Protein AF-0000000080698197 (afdb_homodimer)

Sequence (532 aa):
MNPLELLASHTSFKGEQRLYRHYADSLHRPLEVAIYLPVASLLKERPCAALYYLPGLQTNARLVASQSDYQRYANRYDTILVIPDLFNVYQGDDIARTDQYTREHQAIAAYLQDELPATLAAHFALAPGRGIMGYGFGGTLAIYHARSHPTSYHSASALAPWLGFIGTPWHAEHLAHVQLPEHFDPNAWYAAHPDAPPLPLWIDQGTDDDHLGNKIHLAAFETTVADRIASGEIWINWHKRYDHSFYFVHSHIREHFVFHSEHHDLMNPLELLASHTSFKGEQRLYRHYADSLHRPLEVAIYLPVASLLKERPCAALYYLPGLQTNARLVASQSDYQRYANRYDTILVIPDLFNVYQGDDIARTDQYTREHQAIAAYLQDELPATLAAHFALAPGRGIMGYGFGGTLAIYHARSHPTSYHSASALAPWLGFIGTPWHAEHLAHVQLPEHFDPNAWYAAHPDAPPLPLWIDQGTDDDHLGNKIHLAAFETTVADRIASGEIWINWHKRYDHSFYFVHSHIREHFVFHSEHHDL

Organism: Cardiobacterium hominis (strain ATCC 15826 / DSM 8339 / NCTC 10426 / 6573) (NCBI:txid638300)

Nearest PDB structures (foldseek):
  4b6g-assembly2_B  TM=8.575E-01  e=6.566E-25  Neisseria meningitidis MC58
  4flm-assembly1_B  TM=8.501E-01  e=1.452E-17  Saccharomyces cerevisiae
  4fol-assembly2_C  TM=8.464E-01  e=2.230E-17  Saccharomyces cerevisiae
  4fol-assembly1_A  TM=8.386E-01  e=1.097E-16  Saccharomyces cerevisiae
  2z3w-assembly1_A-2  TM=6.047E-01  e=2.072E-08  Porphyromonas gingivalis W83

Foldseek 3Di:
DWAWAWDDWDQALNWIWTKTWTQQPLQRGIKIKIKIAAPCFVVVVAAAAEEEEEEDQPDFRVRVSVLASVSNLCNVLRYIYMYIGPRVPFDDDPLRSLLVCLVRVVSVLCCVPPVVVVNCVVPTRHDAAHEYEYEACRRLSRLLSCLVPVVRHLAYEYEAYQAPQPPDPLCVVRCPVRPDDPVSHVQSVCLVCVPRDFHQYEYEYEPAEPCDPHRHPVVSSCVSCVVCVVVNRYHYYYDYPDYRDSVSCRVCVSVVSVSRSVRSVD/DWAWAWDDWDQALNWIWTKTWTQQPLQRGIKIKIKIAAPCFVVVVAAAAEEEEEEDQPDFRVRVSVLASVSNLCNVLRYIYMYIGPRVPFDDDPLRSLLVCLVRVVSVLCCVPPVVVVNCVVPTRHDAAHEYEYEACRRLSRLLSCLVPVVRHLAYEYEQYQAPQPPDPLCVVRPPVRPDDQVSHVQSVCLVCVPRDFHQYEYEYEPAEPCDPHRHPVVSSCVSCVVCVVVNRYHYYYDYPDYRDSVSCNVCVSVVSVSRSVRSVD

Radius of gyration: 24.89 Å; Cα contacts (8 Å, |Δi|>4): 1161; chains: 2; bounding box: 53×74×55 Å

pLDDT: mean 95.3, std 5.57, range [43.25, 98.88]

Structure (mmCIF, N/CA/C/O backbone):
data_AF-0000000080698197-model_v1
#
loop_
_entity.id
_entity.type
_entity.pdbx_description
1 polymer 'S-formylglutathione hydrolase'
#
loop_
_atom_site.group_PDB
_atom_site.id
_atom_site.type_symbol
_atom_site.label_atom_id
_atom_site.label_alt_id
_atom_site.label_comp_id
_atom_site.label_asym_id
_atom_site.label_entity_id
_atom_site.label_seq_id
_atom_site.pdbx_PDB_ins_code
_atom_site.Cartn_x
_atom_site.Cartn_y
_atom_site.Cartn_z
_atom_site.occupancy
_atom_site.B_iso_or_equiv
_atom_site.auth_seq_id
_atom_site.auth_comp_id
_atom_site.auth_asym_id
_atom_site.auth_atom_id
_atom_site.pdbx_PDB_model_num
ATOM 1 N N . MET A 1 1 ? 23.141 -11.242 -22.25 1 69 1 MET A N 1
ATOM 2 C CA . MET A 1 1 ? 22.234 -10.812 -21.188 1 69 1 MET A CA 1
ATOM 3 C C . MET A 1 1 ? 22.094 -9.297 -21.188 1 69 1 MET A C 1
ATOM 5 O O . MET A 1 1 ? 23.094 -8.57 -21.266 1 69 1 MET A O 1
ATOM 9 N N . ASN A 1 2 ? 20.797 -8.867 -21.312 1 82.56 2 ASN A N 1
ATOM 10 C CA . ASN A 1 2 ? 20.562 -7.43 -21.391 1 82.56 2 ASN A CA 1
ATOM 11 C C . ASN A 1 2 ? 20.656 -6.777 -20.016 1 82.56 2 ASN A C 1
ATOM 13 O O . ASN A 1 2 ? 20.188 -7.332 -19.016 1 82.56 2 ASN A O 1
ATOM 17 N N . PRO A 1 3 ? 21.375 -5.742 -19.984 1 88.81 3 PRO A N 1
ATOM 18 C CA . PRO A 1 3 ? 21.594 -5.086 -18.703 1 88.81 3 PRO A CA 1
ATOM 19 C C . PRO A 1 3 ? 20.312 -4.488 -18.109 1 88.81 3 PRO A C 1
ATOM 21 O O . PRO A 1 3 ? 19.406 -4.133 -18.859 1 88.81 3 PRO A O 1
ATOM 24 N N . LEU A 1 4 ? 20.25 -4.441 -16.766 1 95.25 4 LEU A N 1
ATOM 25 C CA . LEU A 1 4 ? 19.156 -3.779 -16.047 1 95.25 4 LEU A CA 1
ATOM 26 C C . LEU A 1 4 ? 19.375 -2.27 -16.016 1 95.25 4 LEU A C 1
ATOM 28 O O . LEU A 1 4 ? 20.422 -1.803 -15.562 1 95.25 4 LEU A O 1
ATOM 32 N N . GLU A 1 5 ? 18.484 -1.565 -16.609 1 97.69 5 GLU A N 1
ATOM 33 C CA . GLU A 1 5 ? 18.484 -0.111 -16.484 1 97.69 5 GLU A CA 1
ATOM 34 C C . GLU A 1 5 ? 17.703 0.344 -15.258 1 97.69 5 GLU A C 1
ATOM 36 O O . GLU A 1 5 ? 16.516 0.057 -15.125 1 97.69 5 GLU A O 1
ATOM 41 N N . LEU A 1 6 ? 18.328 1.051 -14.352 1 98.19 6 LEU A N 1
ATOM 42 C CA . LEU A 1 6 ? 17.672 1.55 -13.148 1 98.19 6 LEU A CA 1
ATOM 43 C C . LEU A 1 6 ? 16.812 2.77 -13.461 1 98.19 6 LEU A C 1
ATOM 45 O O . LEU A 1 6 ? 17.328 3.795 -13.914 1 98.19 6 LEU A O 1
ATOM 49 N N . LEU A 1 7 ? 15.516 2.678 -13.266 1 98.06 7 LEU A N 1
ATOM 50 C CA . LEU A 1 7 ? 14.578 3.76 -13.555 1 98.06 7 LEU A CA 1
ATOM 51 C C . LEU A 1 7 ? 14.297 4.582 -12.297 1 98.06 7 LEU A C 1
ATOM 53 O O . LEU A 1 7 ? 14.086 5.793 -12.375 1 98.06 7 LEU A O 1
ATOM 57 N N . ALA A 1 8 ? 14.203 3.971 -11.156 1 97.62 8 ALA A N 1
ATOM 58 C CA . ALA A 1 8 ? 13.906 4.605 -9.875 1 97.62 8 ALA A CA 1
ATOM 59 C C . ALA A 1 8 ? 14.445 3.777 -8.711 1 97.62 8 ALA A C 1
ATOM 61 O O . ALA A 1 8 ? 14.547 2.551 -8.812 1 97.62 8 ALA A O 1
ATOM 62 N N . SER A 1 9 ? 14.805 4.406 -7.688 1 97.94 9 SER A N 1
ATOM 63 C CA . SER A 1 9 ? 15.266 3.781 -6.453 1 97.94 9 SER A CA 1
ATOM 64 C C . SER A 1 9 ? 14.805 4.566 -5.23 1 97.94 9 SER A C 1
ATOM 66 O O . SER A 1 9 ? 15.039 5.773 -5.137 1 97.94 9 SER A O 1
ATOM 68 N N . HIS A 1 10 ? 14.109 3.924 -4.305 1 97.81 10 HIS A N 1
ATOM 69 C CA . HIS A 1 10 ? 13.594 4.531 -3.082 1 97.81 10 HIS A CA 1
ATOM 70 C C . HIS A 1 10 ? 13.969 3.701 -1.857 1 97.81 10 HIS A C 1
ATOM 72 O O . HIS A 1 10 ? 13.844 2.475 -1.872 1 97.81 10 HIS A O 1
ATOM 78 N N . THR A 1 11 ? 14.453 4.406 -0.841 1 98 11 THR A N 1
ATOM 79 C CA . THR A 1 11 ? 14.625 3.711 0.43 1 98 11 THR A CA 1
ATOM 80 C C . THR A 1 11 ? 13.273 3.346 1.032 1 98 11 THR A C 1
ATOM 82 O O . THR A 1 11 ? 12.367 4.18 1.084 1 98 11 THR A O 1
ATOM 85 N N . SER A 1 12 ? 13.117 2.164 1.414 1 97.12 12 SER A N 1
ATOM 86 C CA . SER A 1 12 ? 11.914 1.604 2.023 1 97.12 12 SER A CA 1
ATOM 87 C C . SER A 1 12 ? 12.266 0.55 3.068 1 97.12 12 SER A C 1
ATOM 89 O O . SER A 1 12 ? 12.93 -0.44 2.76 1 97.12 12 SER A O 1
ATOM 91 N N . PHE A 1 13 ? 11.828 0.763 4.367 1 96.69 13 PHE A N 1
ATOM 92 C CA . PHE A 1 13 ? 12.164 -0.125 5.473 1 96.69 13 PHE A CA 1
ATOM 93 C C . PHE A 1 13 ? 13.641 -0.484 5.449 1 96.69 13 PHE A C 1
ATOM 95 O O . PHE A 1 13 ? 14 -1.661 5.512 1 96.69 13 PHE A O 1
ATOM 102 N N . LYS A 1 14 ? 14.445 0.523 5.293 1 96.56 14 LYS A N 1
ATOM 103 C CA . LYS A 1 14 ? 15.898 0.508 5.395 1 96.56 14 LYS A CA 1
ATOM 104 C C . LYS A 1 14 ? 16.531 -0.117 4.152 1 96.56 14 LYS A C 1
ATOM 106 O O . LYS A 1 14 ? 17.719 0.089 3.883 1 96.56 14 LYS A O 1
ATOM 111 N N . GLY A 1 15 ? 15.773 -0.972 3.398 1 98.12 15 GLY A N 1
ATOM 112 C CA . GLY A 1 15 ? 16.25 -1.458 2.111 1 98.12 15 GLY A CA 1
ATOM 113 C C . GLY A 1 15 ? 15.922 -0.52 0.964 1 98.12 15 GLY A C 1
ATOM 114 O O . GLY A 1 15 ? 15.703 0.674 1.176 1 98.12 15 GLY A O 1
ATOM 115 N N . GLU A 1 16 ? 15.992 -1.054 -0.257 1 98.25 16 GLU A N 1
ATOM 116 C CA . GLU A 1 16 ? 15.703 -0.213 -1.414 1 98.25 16 GLU A CA 1
ATOM 117 C C . GLU A 1 16 ? 14.695 -0.886 -2.346 1 98.25 16 GLU A C 1
ATOM 119 O O . GLU A 1 16 ? 14.867 -2.049 -2.717 1 98.25 16 GLU A O 1
ATOM 124 N N . GLN A 1 17 ? 13.594 -0.162 -2.594 1 98.19 17 GLN A N 1
ATOM 125 C CA . GLN A 1 17 ? 12.695 -0.543 -3.68 1 98.19 17 GLN A CA 1
ATOM 126 C C . GLN A 1 17 ? 13.141 0.073 -5.004 1 98.19 17 GLN A C 1
ATOM 128 O O . GLN A 1 17 ? 13.102 1.294 -5.172 1 98.19 17 GLN A O 1
ATOM 133 N N . ARG A 1 18 ? 13.555 -0.779 -5.93 1 98.44 18 ARG A N 1
ATOM 134 C CA . ARG A 1 18 ? 14.078 -0.311 -7.207 1 98.44 18 ARG A CA 1
ATOM 135 C C . ARG A 1 18 ? 13.172 -0.737 -8.359 1 98.44 18 ARG A C 1
ATOM 137 O O . ARG A 1 18 ? 12.508 -1.772 -8.281 1 98.44 18 ARG A O 1
ATOM 144 N N . LEU A 1 19 ? 13.062 0.141 -9.312 1 98.31 19 LEU A N 1
ATOM 145 C CA . LEU A 1 19 ? 12.438 -0.182 -10.594 1 98.31 19 LEU A CA 1
ATOM 146 C C . LEU A 1 19 ? 13.469 -0.226 -11.711 1 98.31 19 LEU A C 1
ATOM 148 O O . LEU A 1 19 ? 14.195 0.746 -11.93 1 98.31 19 LEU A O 1
ATOM 152 N N . TYR A 1 20 ? 13.531 -1.384 -12.344 1 98.56 20 TYR A N 1
ATOM 153 C CA . TYR A 1 20 ? 14.438 -1.577 -13.469 1 98.56 20 TYR A CA 1
ATOM 154 C C . TYR A 1 20 ? 13.656 -1.783 -14.766 1 98.56 20 TYR A C 1
ATOM 156 O O . TYR A 1 20 ? 12.469 -2.104 -14.734 1 98.56 20 TYR A O 1
ATOM 164 N N . ARG A 1 21 ? 14.344 -1.537 -15.852 1 98.31 21 ARG A N 1
ATOM 165 C CA . ARG A 1 21 ? 13.875 -1.935 -17.172 1 98.31 21 ARG A CA 1
ATOM 166 C C . ARG A 1 21 ? 14.961 -2.691 -17.938 1 98.31 21 ARG A C 1
ATOM 168 O O . ARG A 1 21 ? 16.141 -2.342 -17.859 1 98.31 21 ARG A O 1
ATOM 175 N N . HIS A 1 22 ? 14.633 -3.746 -18.625 1 97.38 22 HIS A N 1
ATOM 176 C CA . HIS A 1 22 ? 15.523 -4.449 -19.531 1 97.38 22 HIS A CA 1
ATOM 177 C C . HIS A 1 22 ? 14.758 -5.031 -20.719 1 97.38 22 HIS A C 1
ATOM 179 O O . HIS A 1 22 ? 13.531 -5.156 -20.672 1 97.38 22 HIS A O 1
ATOM 185 N N . TYR A 1 23 ? 15.461 -5.277 -21.766 1 97.5 23 TYR A N 1
ATOM 186 C CA . TYR A 1 23 ? 14.828 -5.953 -22.906 1 97.5 23 TYR A CA 1
ATOM 187 C C . TYR A 1 23 ? 14.75 -7.457 -22.656 1 97.5 23 TYR A C 1
ATOM 189 O O . TYR A 1 23 ? 15.773 -8.109 -22.438 1 97.5 23 TYR A O 1
ATOM 197 N N . ALA A 1 24 ? 13.57 -8.008 -22.594 1 97.38 24 ALA A N 1
ATOM 198 C CA . ALA A 1 24 ? 13.375 -9.453 -22.469 1 97.38 24 ALA A CA 1
ATOM 199 C C . ALA A 1 24 ? 13.422 -10.133 -23.828 1 97.38 24 ALA A C 1
ATOM 201 O O . ALA A 1 24 ? 12.484 -10.008 -24.625 1 97.38 24 ALA A O 1
ATOM 202 N N . ASP A 1 25 ? 14.43 -10.859 -24.062 1 97.38 25 ASP A N 1
ATOM 203 C CA . ASP A 1 25 ? 14.617 -11.523 -25.344 1 97.38 25 ASP A CA 1
ATOM 204 C C . ASP A 1 25 ? 13.516 -12.547 -25.609 1 97.38 25 ASP A C 1
ATOM 206 O O . ASP A 1 25 ? 13 -12.648 -26.719 1 97.38 25 ASP A O 1
ATOM 210 N N . SER A 1 26 ? 13.141 -13.297 -24.625 1 96.81 26 SER A N 1
ATOM 211 C CA . SER A 1 26 ? 12.117 -14.328 -24.766 1 96.81 26 SER A CA 1
ATOM 212 C C . SER A 1 26 ? 10.766 -13.719 -25.141 1 96.81 26 SER A C 1
ATOM 214 O O . SER A 1 26 ? 9.992 -14.328 -25.875 1 96.81 26 SER A O 1
ATOM 216 N N . LEU A 1 27 ? 10.516 -12.477 -24.641 1 96.81 27 LEU A N 1
ATOM 217 C CA . LEU A 1 27 ? 9.219 -11.836 -24.844 1 96.81 27 LEU A CA 1
ATOM 218 C C . LEU A 1 27 ? 9.289 -10.812 -25.969 1 96.81 27 LEU A C 1
ATOM 220 O O . LEU A 1 27 ? 8.266 -10.297 -26.406 1 96.81 27 LEU A O 1
ATOM 224 N N . HIS A 1 28 ? 10.492 -10.469 -26.438 1 96.5 28 HIS A N 1
ATOM 225 C CA . HIS A 1 28 ? 10.766 -9.531 -27.516 1 96.5 28 HIS A CA 1
ATOM 226 C C . HIS A 1 28 ? 10.172 -8.156 -27.219 1 96.5 28 HIS A C 1
ATOM 228 O O . HIS A 1 28 ? 9.492 -7.574 -28.062 1 96.5 28 HIS A O 1
ATOM 234 N N . ARG A 1 29 ? 10.398 -7.66 -25.984 1 96.69 29 ARG A N 1
ATOM 235 C CA . ARG A 1 29 ? 9.953 -6.332 -25.594 1 96.69 29 ARG A CA 1
ATOM 236 C C . ARG A 1 29 ? 10.688 -5.863 -24.344 1 96.69 29 ARG A C 1
ATOM 238 O O . ARG A 1 29 ? 11.25 -6.68 -23.594 1 96.69 29 ARG A O 1
ATOM 245 N N . PRO A 1 30 ? 10.711 -4.516 -24.156 1 97.25 30 PRO A N 1
ATOM 246 C CA . PRO A 1 30 ? 11.164 -4.047 -22.844 1 97.25 30 PRO A CA 1
ATOM 247 C C . PRO A 1 30 ? 10.227 -4.461 -21.703 1 97.25 30 PRO A C 1
ATOM 249 O O . PRO A 1 30 ? 9.008 -4.477 -21.891 1 97.25 30 PRO A O 1
ATOM 252 N N . LEU A 1 31 ? 10.766 -4.836 -20.641 1 97.69 31 LEU A N 1
ATOM 253 C CA . LEU A 1 31 ? 10.008 -5.281 -19.484 1 97.69 31 LEU A CA 1
ATOM 254 C C . LEU A 1 31 ? 10.5 -4.598 -18.219 1 97.69 31 LEU A C 1
ATOM 256 O O . LEU A 1 31 ? 11.711 -4.547 -17.969 1 97.69 31 LEU A O 1
ATOM 260 N N . GLU A 1 32 ? 9.586 -3.99 -17.484 1 98.06 32 GLU A N 1
ATOM 261 C CA . GLU A 1 32 ? 9.938 -3.467 -16.156 1 98.06 32 GLU A CA 1
ATOM 262 C C . GLU A 1 32 ? 9.938 -4.57 -15.109 1 98.06 32 GLU A C 1
ATOM 264 O O . GLU A 1 32 ? 9.164 -5.527 -15.211 1 98.06 32 GLU A O 1
ATOM 269 N N . VAL A 1 33 ? 10.805 -4.441 -14.195 1 98.44 33 VAL A N 1
ATOM 270 C CA . VAL A 1 33 ? 10.906 -5.344 -13.055 1 98.44 33 VAL A CA 1
ATOM 271 C C . VAL A 1 33 ? 11.133 -4.543 -11.781 1 98.44 33 VAL A C 1
ATOM 273 O O . VAL A 1 33 ? 12.109 -3.793 -11.672 1 98.44 33 VAL A O 1
ATOM 276 N N . ALA A 1 34 ? 10.195 -4.652 -10.859 1 98.38 34 ALA A N 1
ATOM 277 C CA . ALA A 1 34 ? 10.406 -4.062 -9.539 1 98.38 34 ALA A CA 1
ATOM 278 C C . ALA A 1 34 ? 11.164 -5.02 -8.625 1 98.38 34 ALA A C 1
ATOM 280 O O . ALA A 1 34 ? 10.805 -6.195 -8.508 1 98.38 34 ALA A O 1
ATOM 281 N N . ILE A 1 35 ? 12.242 -4.547 -8.016 1 98.5 35 ILE A N 1
ATOM 282 C CA . ILE A 1 35 ? 13.078 -5.383 -7.16 1 98.5 35 ILE A CA 1
ATOM 283 C C . ILE A 1 35 ? 13.297 -4.691 -5.816 1 98.5 35 ILE A C 1
ATOM 285 O O . ILE A 1 35 ? 13.711 -3.527 -5.773 1 98.5 35 ILE A O 1
ATOM 289 N N . TYR A 1 36 ? 12.961 -5.371 -4.758 1 98.62 36 TYR A N 1
ATOM 290 C CA . TYR A 1 36 ? 13.344 -4.895 -3.434 1 98.62 36 TYR A CA 1
ATOM 291 C C . TYR A 1 36 ? 14.648 -5.531 -2.982 1 98.62 36 TYR A C 1
ATOM 293 O O . TYR A 1 36 ? 14.797 -6.754 -3.008 1 98.62 36 TYR A O 1
ATOM 301 N N . LEU A 1 37 ? 15.602 -4.707 -2.617 1 98.44 37 LEU A N 1
ATOM 302 C CA . LEU A 1 37 ? 16.875 -5.156 -2.062 1 98.44 37 LEU A CA 1
ATOM 303 C C . LEU A 1 37 ? 16.922 -4.914 -0.558 1 98.44 37 LEU A C 1
ATOM 305 O O . LEU A 1 37 ? 16.906 -3.764 -0.109 1 98.44 37 LEU A O 1
ATOM 309 N N . PRO A 1 38 ? 17.016 -6.004 0.22 1 97.94 38 PRO A N 1
ATOM 310 C CA . PRO A 1 38 ? 17.188 -5.824 1.663 1 97.94 38 PRO A CA 1
ATOM 311 C C . PRO A 1 38 ? 18.562 -5.273 2.025 1 97.94 38 PRO A C 1
ATOM 313 O O . PRO A 1 38 ? 19.484 -5.297 1.199 1 97.94 38 PRO A O 1
ATOM 316 N N . VAL A 1 39 ? 18.688 -4.801 3.268 1 97.44 39 VAL A N 1
ATOM 317 C CA . VAL A 1 39 ? 19.922 -4.191 3.746 1 97.44 39 VAL A CA 1
ATOM 318 C C . VAL A 1 39 ? 21.078 -5.172 3.572 1 97.44 39 VAL A C 1
ATOM 320 O O . VAL A 1 39 ? 22.172 -4.781 3.16 1 97.44 39 VAL A O 1
ATOM 323 N N . ALA A 1 40 ? 20.875 -6.426 3.812 1 96.5 40 ALA A N 1
ATOM 324 C CA . ALA A 1 40 ? 21.906 -7.449 3.705 1 96.5 40 ALA A CA 1
ATOM 325 C C . ALA A 1 40 ? 22.469 -7.512 2.287 1 96.5 40 ALA A C 1
ATOM 327 O O . ALA A 1 40 ? 23.672 -7.703 2.096 1 96.5 40 ALA A O 1
ATOM 328 N N . SER A 1 41 ? 21.578 -7.387 1.336 1 96.75 41 SER A N 1
ATOM 329 C CA . SER A 1 41 ? 22 -7.395 -0.061 1 96.75 41 SER A CA 1
ATOM 330 C C . SER A 1 41 ? 22.734 -6.113 -0.425 1 96.75 41 SER A C 1
ATOM 332 O O . SER A 1 41 ? 23.75 -6.152 -1.131 1 96.75 41 SER A O 1
ATOM 334 N N . LEU A 1 42 ? 22.25 -4.969 0.013 1 96.44 42 LEU A N 1
ATOM 335 C CA . LEU A 1 42 ? 22.828 -3.67 -0.307 1 96.44 42 LEU A CA 1
ATOM 336 C C . LEU A 1 42 ? 24.25 -3.559 0.246 1 96.44 42 LEU A C 1
ATOM 338 O O . LEU A 1 42 ? 25.125 -2.998 -0.406 1 96.44 42 LEU A O 1
ATOM 342 N N . LEU A 1 43 ? 24.469 -4.09 1.417 1 94.06 43 LEU A N 1
ATOM 343 C CA . LEU A 1 43 ? 25.766 -3.998 2.08 1 94.06 43 LEU A CA 1
ATOM 344 C C . LEU A 1 43 ? 26.672 -5.156 1.667 1 94.06 43 LEU A C 1
ATOM 346 O O . LEU A 1 43 ? 27.812 -5.246 2.117 1 94.06 43 LEU A O 1
ATOM 350 N N . LYS A 1 44 ? 26.219 -6.035 0.781 1 89.69 44 LYS A N 1
ATOM 351 C CA . LYS A 1 44 ? 26.953 -7.195 0.295 1 89.69 44 LYS A CA 1
ATOM 352 C C . LYS A 1 44 ? 27.469 -8.039 1.454 1 89.69 44 LYS A C 1
ATOM 354 O O . LYS A 1 44 ? 28.594 -8.523 1.42 1 89.69 44 LYS A O 1
ATOM 359 N N . GLU A 1 45 ? 26.641 -8.109 2.463 1 88.44 45 GLU A N 1
ATOM 360 C CA . GLU A 1 45 ? 27.016 -8.891 3.639 1 88.44 45 GLU A CA 1
ATOM 361 C C . GLU A 1 45 ? 26.953 -10.391 3.35 1 88.44 45 GLU A C 1
ATOM 363 O O . GLU A 1 45 ? 27.828 -11.148 3.775 1 88.44 45 GLU A O 1
ATOM 368 N N . ARG A 1 46 ? 25.828 -10.82 2.682 1 89.81 46 ARG A N 1
ATOM 369 C CA . ARG A 1 46 ? 25.609 -12.227 2.336 1 89.81 46 ARG A CA 1
ATOM 370 C C . ARG A 1 46 ? 24.688 -12.352 1.129 1 89.81 46 ARG A C 1
ATOM 372 O O . ARG A 1 46 ? 23.938 -11.43 0.818 1 89.81 46 ARG A O 1
ATOM 379 N N . PRO A 1 47 ? 24.828 -13.469 0.489 1 93.94 47 PRO A N 1
ATOM 380 C CA . PRO A 1 47 ? 23.828 -13.727 -0.551 1 93.94 47 PRO A CA 1
ATOM 381 C C . PRO A 1 47 ? 22.406 -13.836 0.007 1 93.94 47 PRO A C 1
ATOM 383 O O . PRO A 1 47 ? 22.219 -14.328 1.122 1 93.94 47 PRO A O 1
ATOM 386 N N . CYS A 1 48 ? 21.469 -13.273 -0.694 1 95.56 48 CYS A N 1
ATOM 387 C CA . CYS A 1 48 ? 20.078 -13.281 -0.251 1 95.56 48 CYS A CA 1
ATOM 388 C C . CYS A 1 48 ? 19.219 -14.156 -1.153 1 95.56 48 CYS A C 1
ATOM 390 O O . CYS A 1 48 ? 19.5 -14.289 -2.346 1 95.56 48 CYS A O 1
ATOM 392 N N . ALA A 1 49 ? 18.203 -14.773 -0.583 1 94.06 49 ALA A N 1
ATOM 393 C CA . ALA A 1 49 ? 17.266 -15.586 -1.356 1 94.06 49 ALA A CA 1
ATOM 394 C C . ALA A 1 49 ? 16.406 -14.703 -2.26 1 94.06 49 ALA A C 1
ATOM 396 O O . ALA A 1 49 ? 16.062 -13.578 -1.897 1 94.06 49 ALA A O 1
ATOM 397 N N . ALA A 1 50 ? 16.062 -15.266 -3.398 1 96.94 50 ALA A N 1
ATOM 398 C CA . ALA A 1 50 ? 15.156 -14.578 -4.305 1 96.94 50 ALA A CA 1
ATOM 399 C C . ALA A 1 50 ? 13.734 -15.125 -4.172 1 96.94 50 ALA A C 1
ATOM 401 O O . ALA A 1 50 ? 13.539 -16.328 -4.035 1 96.94 50 ALA A O 1
ATOM 402 N N . LEU A 1 51 ? 12.789 -14.281 -4.062 1 98 51 LEU A N 1
ATOM 403 C CA . LEU A 1 51 ? 11.367 -14.602 -4.102 1 98 51 LEU A CA 1
ATOM 404 C C . LEU A 1 51 ? 10.664 -13.844 -5.223 1 98 51 LEU A C 1
ATOM 406 O O . LEU A 1 51 ? 10.688 -12.609 -5.254 1 98 51 LEU A O 1
ATOM 410 N N . TYR A 1 52 ? 10.133 -14.586 -6.188 1 98.31 52 TYR A N 1
ATOM 411 C CA . TYR A 1 52 ? 9.367 -13.977 -7.27 1 98.31 52 TYR A CA 1
ATOM 412 C C . TYR A 1 52 ? 7.918 -13.742 -6.855 1 98.31 52 TYR A C 1
ATOM 414 O O . TYR A 1 52 ? 7.301 -14.609 -6.227 1 98.31 52 TYR A O 1
ATOM 422 N N . TYR A 1 53 ? 7.441 -12.594 -7.117 1 98.19 53 TYR A N 1
ATOM 423 C CA . TYR A 1 53 ? 6.035 -12.258 -6.922 1 98.19 53 TYR A CA 1
ATOM 424 C C . TYR A 1 53 ? 5.352 -11.969 -8.25 1 98.19 53 TYR A C 1
ATOM 426 O O . TYR A 1 53 ? 5.602 -10.93 -8.867 1 98.19 53 TYR A O 1
ATOM 434 N N . LEU A 1 54 ? 4.469 -12.859 -8.672 1 98.31 54 LEU A N 1
ATOM 435 C CA . LEU A 1 54 ? 3.752 -12.695 -9.93 1 98.31 54 LEU A CA 1
ATOM 436 C C . LEU A 1 54 ? 2.426 -11.969 -9.711 1 98.31 54 LEU A C 1
ATOM 438 O O . LEU A 1 54 ? 1.544 -12.484 -9.023 1 98.31 54 LEU A O 1
ATOM 442 N N . PRO A 1 55 ? 2.281 -10.805 -10.375 1 95.12 55 PRO A N 1
ATOM 443 C CA . PRO A 1 55 ? 1.075 -10 -10.156 1 95.12 55 PRO A CA 1
ATOM 444 C C . PRO A 1 55 ? -0.152 -10.578 -10.852 1 95.12 55 PRO A C 1
ATOM 446 O O . PRO A 1 55 ? -0.019 -11.422 -11.742 1 95.12 55 PRO A O 1
ATOM 449 N N . GLY A 1 56 ? -1.344 -10.102 -10.438 1 94.88 56 GLY A N 1
ATOM 450 C CA . GLY A 1 56 ? -2.568 -10.43 -11.148 1 94.88 56 GLY A CA 1
ATOM 451 C C . GLY A 1 56 ? -2.635 -9.805 -12.531 1 94.88 56 GLY A C 1
ATOM 452 O O . GLY A 1 56 ? -1.817 -8.953 -12.875 1 94.88 56 GLY A O 1
ATOM 453 N N . LEU A 1 57 ? -3.67 -10.172 -13.297 1 95.38 57 LEU A N 1
ATOM 454 C CA . LEU A 1 57 ? -3.803 -9.789 -14.695 1 95.38 57 LEU A CA 1
ATOM 455 C C . LEU A 1 57 ? -4.055 -8.289 -14.82 1 95.38 57 LEU A C 1
ATOM 457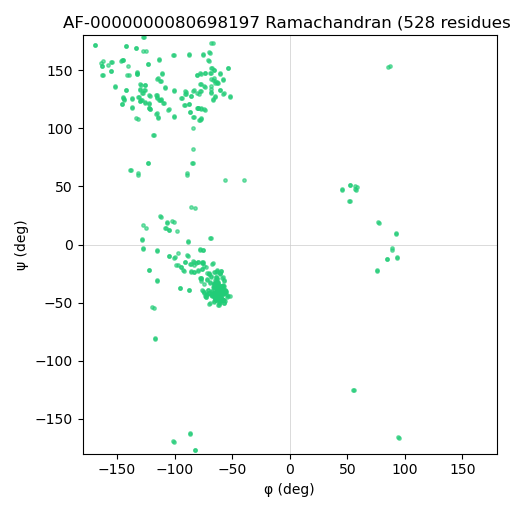 O O . LEU A 1 57 ? -3.725 -7.684 -15.844 1 95.38 57 LEU A O 1
ATOM 461 N N . GLN A 1 58 ? -4.652 -7.715 -13.789 1 91.94 58 GLN A N 1
ATOM 462 C CA . GLN A 1 58 ? -5.09 -6.328 -13.93 1 91.94 58 GLN A CA 1
ATOM 463 C C . GLN A 1 58 ? -4.195 -5.387 -13.133 1 91.94 58 GLN A C 1
ATOM 465 O O . GLN A 1 58 ? -4.621 -4.293 -12.758 1 91.94 58 GLN A O 1
ATOM 470 N N . THR A 1 59 ? -3.062 -5.809 -12.812 1 91.62 59 THR A N 1
ATOM 471 C CA . THR A 1 59 ? -2.133 -4.98 -12.047 1 91.62 59 THR A CA 1
ATOM 472 C C . THR A 1 59 ? -0.776 -4.91 -12.742 1 91.62 59 THR A C 1
ATOM 474 O O . THR A 1 59 ? -0.622 -5.391 -13.867 1 91.62 59 THR A O 1
ATOM 477 N N . ASN A 1 60 ? 0.149 -4.199 -12.227 1 93.25 60 ASN A N 1
ATOM 478 C CA . ASN A 1 60 ? 1.511 -4.07 -12.734 1 93.25 60 ASN A CA 1
ATOM 479 C C . ASN A 1 60 ? 2.527 -3.992 -11.602 1 93.25 60 ASN A C 1
ATOM 481 O O . ASN A 1 60 ? 2.15 -3.883 -10.43 1 93.25 60 ASN A O 1
ATOM 485 N N . ALA A 1 61 ? 3.777 -4.074 -11.992 1 95.38 61 ALA A N 1
ATOM 486 C CA . ALA A 1 61 ? 4.852 -4.172 -11 1 95.38 61 ALA A CA 1
ATOM 487 C C . ALA A 1 61 ? 4.922 -2.918 -10.141 1 95.38 61 ALA A C 1
ATOM 489 O O . ALA A 1 61 ? 5.152 -3.002 -8.93 1 95.38 61 ALA A O 1
ATOM 490 N N . ARG A 1 62 ? 4.707 -1.763 -10.711 1 93.75 62 ARG A N 1
ATOM 491 C CA . ARG A 1 62 ? 4.777 -0.507 -9.977 1 93.75 62 ARG A CA 1
ATOM 492 C C . ARG A 1 62 ? 3.676 -0.429 -8.922 1 93.75 62 ARG A C 1
ATOM 494 O O . ARG A 1 62 ? 3.926 -0.027 -7.781 1 93.75 62 ARG A O 1
ATOM 501 N N . LEU A 1 63 ? 2.516 -0.809 -9.367 1 91.62 63 LEU A N 1
ATOM 502 C CA . LEU A 1 63 ? 1.382 -0.763 -8.453 1 91.62 63 LEU A CA 1
ATOM 503 C C . LEU A 1 63 ? 1.56 -1.765 -7.316 1 91.62 63 LEU A C 1
ATOM 505 O O . LEU A 1 63 ? 1.337 -1.434 -6.152 1 91.62 63 LEU A O 1
ATOM 509 N N . VAL A 1 64 ? 1.976 -2.959 -7.629 1 92.69 64 VAL A N 1
ATOM 510 C CA . VAL A 1 64 ? 2.182 -3.988 -6.617 1 92.69 64 VAL A CA 1
ATOM 511 C C . VAL A 1 64 ? 3.256 -3.535 -5.629 1 92.69 64 VAL A C 1
ATOM 513 O O . VAL A 1 64 ? 3.119 -3.73 -4.422 1 92.69 64 VAL A O 1
ATOM 516 N N . ALA A 1 65 ? 4.258 -2.893 -6.125 1 92.88 65 ALA A N 1
ATOM 517 C CA . ALA A 1 65 ? 5.344 -2.422 -5.27 1 92.88 65 ALA A CA 1
ATOM 518 C C . ALA A 1 65 ? 4.852 -1.353 -4.301 1 92.88 65 ALA A C 1
ATOM 520 O O . ALA A 1 65 ? 5.387 -1.215 -3.195 1 92.88 65 ALA A O 1
ATOM 521 N N . SER A 1 66 ? 3.789 -0.699 -4.672 1 88.19 66 SER A N 1
ATOM 522 C CA . SER A 1 66 ? 3.311 0.411 -3.854 1 88.19 66 SER A CA 1
ATOM 523 C C . SER A 1 66 ? 2.23 -0.046 -2.879 1 88.19 66 SER A C 1
ATOM 525 O O . SER A 1 66 ? 1.905 0.667 -1.926 1 88.19 66 SER A O 1
ATOM 527 N N . GLN A 1 67 ? 1.527 -1.177 -3.047 1 80.62 67 GLN A N 1
ATOM 528 C CA . GLN A 1 67 ? 0.299 -1.534 -2.344 1 80.62 67 GLN A CA 1
ATOM 529 C C . GLN A 1 67 ? 0.59 -2.453 -1.161 1 80.62 67 GLN A C 1
ATOM 531 O O . GLN A 1 67 ? -0.257 -2.629 -0.282 1 80.62 67 GLN A O 1
ATOM 536 N N . SER A 1 68 ? 1.631 -2.723 -0.665 1 70.56 68 SER A N 1
ATOM 537 C CA . SER A 1 68 ? 1.854 -3.596 0.483 1 70.56 68 SER A CA 1
ATOM 538 C C . SER A 1 68 ? 3.188 -3.293 1.158 1 70.56 68 SER A C 1
ATOM 540 O O . SER A 1 68 ? 4.027 -2.584 0.597 1 70.56 68 SER A O 1
ATOM 542 N N . ASP A 1 69 ? 3.139 -3.67 2.475 1 84.25 69 ASP A N 1
ATOM 543 C CA . ASP A 1 69 ? 4.355 -3.49 3.262 1 84.25 69 ASP A CA 1
ATOM 544 C C . ASP A 1 69 ? 5.289 -4.691 3.111 1 84.25 69 ASP A C 1
ATOM 546 O O . ASP A 1 69 ? 5.957 -5.086 4.066 1 84.25 69 ASP A O 1
ATOM 550 N N . TYR A 1 70 ? 5.207 -5.305 1.837 1 93.31 70 TYR A N 1
ATOM 551 C CA . TYR A 1 70 ? 6.043 -6.492 1.697 1 93.31 70 TYR A CA 1
ATOM 552 C C . TYR A 1 70 ? 7.516 -6.152 1.906 1 93.31 70 TYR A C 1
ATOM 554 O O . TYR A 1 70 ? 8.305 -7.008 2.311 1 93.31 70 TYR A O 1
ATOM 562 N N . GLN A 1 71 ? 7.879 -4.863 1.644 1 96.5 71 GLN A N 1
ATOM 563 C CA . GLN A 1 71 ? 9.266 -4.441 1.798 1 96.5 71 GLN A CA 1
ATOM 564 C C . GLN A 1 71 ? 9.758 -4.676 3.223 1 96.5 71 GLN A C 1
ATOM 566 O O . GLN A 1 71 ? 10.914 -5.059 3.432 1 96.5 71 GLN A O 1
ATOM 571 N N . ARG A 1 72 ? 8.875 -4.484 4.199 1 95.44 72 ARG A N 1
ATOM 572 C CA . ARG A 1 72 ? 9.188 -4.73 5.602 1 95.44 72 ARG A CA 1
ATOM 573 C C . ARG A 1 72 ? 9.602 -6.184 5.82 1 95.44 72 ARG A C 1
ATOM 575 O O . ARG A 1 72 ? 10.625 -6.457 6.445 1 95.44 72 ARG A O 1
ATOM 582 N N . TYR A 1 73 ? 8.836 -7.09 5.27 1 96.25 73 TYR A N 1
ATOM 583 C CA . TYR A 1 73 ? 9.07 -8.516 5.477 1 96.25 73 TYR A CA 1
ATOM 584 C C . TYR A 1 73 ? 10.258 -9 4.652 1 96.25 73 TYR A C 1
ATOM 586 O O . TYR A 1 73 ? 11.039 -9.836 5.113 1 96.25 73 TYR A O 1
ATOM 594 N N . ALA A 1 74 ? 10.305 -8.453 3.414 1 97.06 74 ALA A N 1
ATOM 595 C CA . ALA A 1 74 ? 11.453 -8.805 2.584 1 97.06 74 ALA A CA 1
ATOM 596 C C . ALA A 1 74 ? 12.766 -8.414 3.273 1 97.06 74 ALA A C 1
ATOM 598 O O . ALA A 1 74 ? 13.734 -9.172 3.234 1 97.06 74 ALA A O 1
ATOM 599 N N . ASN A 1 75 ? 12.789 -7.207 3.889 1 97.44 75 ASN A N 1
ATOM 600 C CA . ASN A 1 75 ? 13.984 -6.789 4.609 1 97.44 75 ASN A CA 1
ATOM 601 C C . ASN A 1 75 ? 14.258 -7.684 5.812 1 97.44 75 ASN A C 1
ATOM 603 O O . ASN A 1 75 ? 15.391 -8.109 6.031 1 97.44 75 ASN A O 1
ATOM 607 N N . ARG A 1 76 ? 13.234 -8.008 6.586 1 96 76 ARG A N 1
ATOM 608 C CA . ARG A 1 76 ? 13.352 -8.805 7.805 1 96 76 ARG A CA 1
ATOM 609 C C . ARG A 1 76 ? 13.93 -10.18 7.508 1 96 76 ARG A C 1
ATOM 611 O O . ARG A 1 76 ? 14.719 -10.711 8.289 1 96 76 ARG A O 1
ATOM 618 N N . TYR A 1 77 ? 13.578 -10.734 6.371 1 95.44 77 TYR A N 1
ATOM 619 C CA . TYR A 1 77 ? 13.961 -12.117 6.094 1 95.44 77 TYR A CA 1
ATOM 620 C C . TYR A 1 77 ? 15.047 -12.188 5.035 1 95.44 77 TYR A C 1
ATOM 622 O O . TYR A 1 77 ? 15.266 -13.234 4.422 1 95.44 77 TYR A O 1
ATOM 630 N N . ASP A 1 78 ? 15.68 -11.047 4.742 1 95.06 78 ASP A N 1
ATOM 631 C CA . ASP A 1 78 ? 16.797 -10.953 3.807 1 95.06 78 ASP A CA 1
ATOM 632 C C . ASP A 1 78 ? 16.438 -11.586 2.463 1 95.06 78 ASP A C 1
ATOM 634 O O . ASP A 1 78 ? 17.172 -12.43 1.953 1 95.06 78 ASP A O 1
ATOM 638 N N . THR A 1 79 ? 15.305 -11.148 1.956 1 96.56 79 THR A N 1
ATOM 639 C CA . THR A 1 79 ? 14.766 -11.688 0.713 1 96.56 79 THR A CA 1
ATOM 640 C C . THR A 1 79 ? 14.781 -10.633 -0.387 1 96.56 79 THR A C 1
ATOM 642 O O . THR A 1 79 ? 14.289 -9.516 -0.195 1 96.56 79 THR A O 1
ATOM 645 N N . ILE A 1 80 ? 15.414 -10.945 -1.486 1 97.88 80 ILE A N 1
ATOM 646 C CA . ILE A 1 80 ? 15.281 -10.117 -2.684 1 97.88 80 ILE A CA 1
ATOM 647 C C . ILE A 1 80 ? 13.953 -10.438 -3.377 1 97.88 80 ILE A C 1
ATOM 649 O O . ILE A 1 80 ? 13.773 -11.539 -3.9 1 97.88 80 ILE A O 1
ATOM 653 N N . LEU A 1 81 ? 13.023 -9.523 -3.281 1 98.25 81 LEU A N 1
ATOM 654 C CA . LEU A 1 81 ? 11.727 -9.727 -3.912 1 98.25 81 LEU A CA 1
ATOM 655 C C . LEU A 1 81 ? 11.711 -9.172 -5.332 1 98.25 81 LEU A C 1
ATOM 657 O O . LEU A 1 81 ? 12.094 -8.023 -5.551 1 98.25 81 LEU A O 1
ATOM 661 N N . VAL A 1 82 ? 11.273 -9.977 -6.262 1 98.5 82 VAL A N 1
ATOM 662 C CA . VAL A 1 82 ? 11.312 -9.641 -7.68 1 98.5 82 VAL A CA 1
ATOM 663 C C . VAL A 1 82 ? 9.906 -9.688 -8.266 1 98.5 82 VAL A C 1
ATOM 665 O O . VAL A 1 82 ? 9.25 -10.734 -8.234 1 98.5 82 VAL A O 1
ATOM 668 N N . ILE A 1 83 ? 9.453 -8.578 -8.828 1 98.5 83 ILE A N 1
ATOM 669 C CA . ILE A 1 83 ? 8.125 -8.484 -9.438 1 98.5 83 ILE A CA 1
ATOM 670 C C . ILE A 1 83 ? 8.266 -8.156 -10.922 1 98.5 83 ILE A C 1
ATOM 672 O O . ILE A 1 83 ? 8.312 -6.98 -11.305 1 98.5 83 ILE A O 1
ATOM 676 N N . PRO A 1 84 ? 8.273 -9.133 -11.742 1 98.5 84 PRO A N 1
ATOM 677 C CA . PRO A 1 84 ? 8.297 -8.852 -13.18 1 98.5 84 PRO A CA 1
ATOM 678 C C . PRO A 1 84 ? 6.953 -8.352 -13.703 1 98.5 84 PRO A C 1
ATOM 680 O O . PRO A 1 84 ? 5.906 -8.898 -13.352 1 98.5 84 PRO A O 1
ATOM 683 N N . ASP A 1 85 ? 6.914 -7.379 -14.5 1 98 85 ASP A N 1
ATOM 684 C CA . ASP A 1 85 ? 5.707 -6.781 -15.062 1 98 85 ASP A CA 1
ATOM 685 C C . ASP A 1 85 ? 5.242 -7.543 -16.312 1 98 85 ASP A C 1
ATOM 687 O O . ASP A 1 85 ? 5.168 -6.973 -17.391 1 98 85 ASP A O 1
ATOM 691 N N . LEU A 1 86 ? 4.777 -8.688 -16.109 1 97.19 86 LEU A N 1
ATOM 692 C CA . LEU A 1 86 ? 4.551 -9.641 -17.203 1 97.19 86 LEU A CA 1
ATOM 693 C C . LEU A 1 86 ? 3.289 -9.281 -17.984 1 97.19 86 LEU A C 1
ATOM 695 O O . LEU A 1 86 ? 3.205 -9.539 -19.188 1 97.19 86 LEU A O 1
ATOM 699 N N . PHE A 1 87 ? 2.24 -8.648 -17.359 1 96.69 87 PHE A N 1
ATOM 700 C CA . PHE A 1 87 ? 0.902 -8.633 -17.938 1 96.69 87 PHE A CA 1
ATOM 701 C C . PHE A 1 87 ? 0.493 -7.211 -18.312 1 96.69 87 PHE A C 1
ATOM 703 O O . PHE A 1 87 ? -0.566 -7 -18.906 1 96.69 87 PHE A O 1
ATOM 710 N N . ASN A 1 88 ? 1.347 -6.254 -17.969 1 94.12 88 ASN A N 1
ATOM 711 C CA . ASN A 1 88 ? 0.958 -4.852 -18.078 1 94.12 88 ASN A CA 1
ATOM 712 C C . ASN A 1 88 ? 0.596 -4.48 -19.516 1 94.12 88 ASN A C 1
ATOM 714 O O . ASN A 1 88 ? -0.178 -3.549 -19.75 1 94.12 88 ASN A O 1
ATOM 718 N N . VAL A 1 89 ? 1.064 -5.203 -20.562 1 95.5 89 VAL A N 1
ATOM 719 C CA . VAL A 1 89 ? 0.852 -4.883 -21.969 1 95.5 89 VAL A CA 1
ATOM 720 C C . VAL A 1 89 ? -0.5 -5.43 -22.422 1 95.5 89 VAL A C 1
ATOM 722 O O . VAL A 1 89 ? -0.976 -5.098 -23.5 1 95.5 89 VAL A O 1
ATOM 725 N N . TYR A 1 90 ? -1.098 -6.328 -21.594 1 96.94 90 TYR A N 1
ATOM 726 C CA . TYR A 1 90 ? -2.359 -6.949 -21.984 1 96.94 90 TYR A CA 1
ATOM 727 C C . TYR A 1 90 ? -3.512 -5.961 -21.859 1 96.94 90 TYR A C 1
ATOM 729 O O . TYR A 1 90 ? -3.475 -5.051 -21.031 1 96.94 90 TYR A O 1
ATOM 737 N N . GLN A 1 91 ? -4.445 -6.141 -22.719 1 96.56 91 GLN A N 1
ATOM 738 C CA . GLN A 1 91 ? -5.598 -5.242 -22.75 1 96.56 91 GLN A CA 1
ATOM 739 C C . GLN A 1 91 ? -6.902 -6.016 -22.594 1 96.56 91 GLN A C 1
ATOM 741 O O . GLN A 1 91 ? -6.965 -7.207 -22.891 1 96.56 91 GLN A O 1
ATOM 746 N N . GLY A 1 92 ? -7.957 -5.234 -22.062 1 96.5 92 GLY A N 1
ATOM 747 C CA . GLY A 1 92 ? -9.281 -5.82 -21.953 1 96.5 92 GLY A CA 1
ATOM 748 C C . GLY A 1 92 ? -9.555 -6.422 -20.594 1 96.5 92 GLY A C 1
ATOM 749 O O . GLY A 1 92 ? -8.875 -6.094 -19.609 1 96.5 92 GLY A O 1
ATOM 750 N N . ASP A 1 93 ? -10.641 -7.238 -20.531 1 95.19 93 ASP A N 1
ATOM 751 C CA . ASP A 1 93 ? -11.031 -7.867 -19.281 1 95.19 93 ASP A CA 1
ATOM 752 C C . ASP A 1 93 ? -10.211 -9.125 -19.016 1 95.19 93 ASP A C 1
ATOM 754 O O . ASP A 1 93 ? -9.258 -9.414 -19.734 1 95.19 93 ASP A O 1
ATOM 758 N N . ASP A 1 94 ? -10.5 -9.82 -17.953 1 94.44 94 ASP A N 1
ATOM 759 C CA . ASP A 1 94 ? -9.719 -10.984 -17.531 1 94.44 94 ASP A CA 1
ATOM 760 C C . ASP A 1 94 ? -9.695 -12.055 -18.625 1 94.44 94 ASP A C 1
ATOM 762 O O . ASP A 1 94 ? -8.68 -12.734 -18.812 1 94.44 94 ASP A O 1
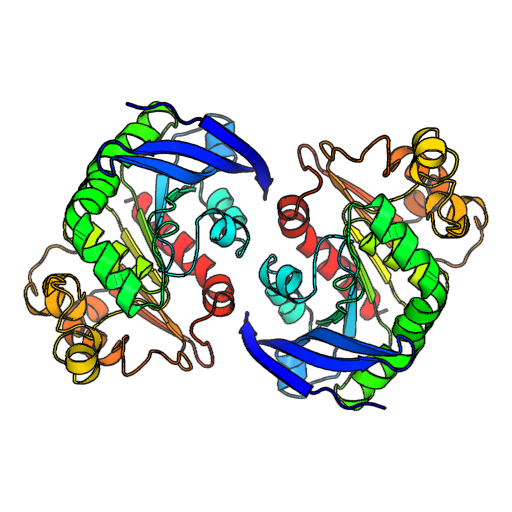ATOM 766 N N . ILE A 1 95 ? -10.797 -12.242 -19.312 1 94.94 95 ILE A N 1
ATOM 767 C CA . ILE A 1 95 ? -10.891 -13.25 -20.359 1 94.94 95 ILE A CA 1
ATOM 768 C C . ILE A 1 95 ? -9.969 -12.883 -21.516 1 94.94 95 ILE A C 1
ATOM 770 O O . ILE A 1 95 ? -9.188 -13.711 -21.984 1 94.94 95 ILE A O 1
ATOM 774 N N . ALA A 1 96 ? -10.055 -11.672 -21.953 1 96.44 96 ALA A N 1
ATOM 775 C CA . ALA A 1 96 ? -9.211 -11.195 -23.047 1 96.44 96 ALA A CA 1
ATOM 776 C C . ALA A 1 96 ? -7.73 -11.266 -22.672 1 96.44 96 ALA A C 1
ATOM 778 O O . ALA A 1 96 ? -6.895 -11.664 -23.484 1 96.44 96 ALA A O 1
ATOM 779 N N . ARG A 1 97 ? -7.43 -10.906 -21.5 1 96.94 97 ARG A N 1
ATOM 780 C CA . ARG A 1 97 ? -6.047 -10.93 -21.031 1 96.94 97 ARG A CA 1
ATOM 781 C C . ARG A 1 97 ? -5.523 -12.352 -20.922 1 96.94 97 ARG A C 1
ATOM 783 O O . ARG A 1 97 ? -4.355 -12.617 -21.203 1 96.94 97 ARG A O 1
ATOM 790 N N . THR A 1 98 ? -6.359 -13.266 -20.453 1 96.56 98 THR A N 1
ATOM 791 C CA . THR A 1 98 ? -5.965 -14.672 -20.406 1 96.56 98 THR A CA 1
ATOM 792 C C . THR A 1 98 ? -5.66 -15.195 -21.797 1 96.56 98 THR A C 1
ATOM 794 O O . THR A 1 98 ? -4.711 -15.961 -21.984 1 96.56 98 THR A O 1
ATOM 797 N N . ASP A 1 99 ? -6.441 -14.812 -22.766 1 96.25 99 ASP A N 1
ATOM 798 C CA . ASP A 1 99 ? -6.199 -15.195 -24.156 1 96.25 99 ASP A CA 1
ATOM 799 C C . ASP A 1 99 ? -4.84 -14.68 -24.641 1 96.25 99 ASP A C 1
ATOM 801 O O . ASP A 1 99 ? -4.094 -15.414 -25.297 1 96.25 99 ASP A O 1
ATOM 805 N N . GLN A 1 100 ? -4.562 -13.484 -24.312 1 96.81 100 GLN A N 1
ATOM 806 C CA . GLN A 1 100 ? -3.275 -12.906 -24.688 1 96.81 100 GLN A CA 1
ATOM 807 C C . GLN A 1 100 ? -2.123 -13.633 -24 1 96.81 100 GLN A C 1
ATOM 809 O O . GLN A 1 100 ? -1.097 -13.906 -24.625 1 96.81 100 GLN A O 1
ATOM 814 N N . TYR A 1 101 ? -2.229 -13.984 -22.75 1 96.88 101 TYR A N 1
ATOM 815 C CA . TYR A 1 101 ? -1.237 -14.789 -22.047 1 96.88 101 TYR A CA 1
ATOM 816 C C . TYR A 1 101 ? -1.004 -16.109 -22.766 1 96.88 101 TYR A C 1
ATOM 818 O O . TYR A 1 101 ? 0.141 -16.531 -22.938 1 96.88 101 TYR A O 1
ATOM 826 N N . THR A 1 102 ? -2.092 -16.797 -23.109 1 96.25 102 THR A N 1
ATOM 827 C CA . THR A 1 102 ? -1.998 -18.125 -23.703 1 96.25 102 THR A CA 1
ATOM 828 C C . THR A 1 102 ? -1.155 -18.109 -24.969 1 96.25 102 THR A C 1
ATOM 830 O O . THR A 1 102 ? -0.419 -19.062 -25.25 1 96.25 102 THR A O 1
ATOM 833 N N . ARG A 1 103 ? -1.173 -17.016 -25.641 1 94.62 103 ARG A N 1
ATOM 834 C CA . ARG A 1 103 ? -0.416 -16.875 -26.875 1 94.62 103 ARG A CA 1
ATOM 835 C C . ARG A 1 103 ? 1.079 -16.766 -26.594 1 94.62 103 ARG A C 1
ATOM 837 O O . ARG A 1 103 ? 1.902 -17.078 -27.453 1 94.62 103 ARG A O 1
ATOM 844 N N . GLU A 1 104 ? 1.388 -16.422 -25.359 1 95.06 104 GLU A N 1
ATOM 845 C CA . GLU A 1 104 ? 2.803 -16.203 -25.078 1 95.06 104 GLU A CA 1
ATOM 846 C C . GLU A 1 104 ? 3.248 -17.031 -23.875 1 95.06 104 GLU A C 1
ATOM 848 O O . GLU A 1 104 ? 4.281 -16.75 -23.266 1 95.06 104 GLU A O 1
ATOM 853 N N . HIS A 1 105 ? 2.49 -18 -23.5 1 95.19 105 HIS A N 1
ATOM 854 C CA . HIS A 1 105 ? 2.74 -18.703 -22.25 1 95.19 105 HIS A CA 1
ATOM 855 C C . HIS A 1 105 ? 4.102 -19.391 -22.266 1 95.19 105 HIS A C 1
ATOM 857 O O . HIS A 1 105 ? 4.781 -19.453 -21.234 1 95.19 105 HIS A O 1
ATOM 863 N N . GLN A 1 106 ? 4.582 -19.875 -23.453 1 95.12 106 GLN A N 1
ATOM 864 C CA . GLN A 1 106 ? 5.891 -20.516 -23.547 1 95.12 106 GLN A CA 1
ATOM 865 C C . GLN A 1 106 ? 7.012 -19.5 -23.375 1 95.12 106 GLN A C 1
ATOM 867 O O . GLN A 1 106 ? 8.023 -19.781 -22.734 1 95.12 106 GLN A O 1
ATOM 872 N N . ALA A 1 107 ? 6.824 -18.391 -23.984 1 97.25 107 ALA A N 1
ATOM 873 C CA . ALA A 1 107 ? 7.809 -17.328 -23.859 1 97.25 107 ALA A CA 1
ATOM 874 C C . ALA A 1 107 ? 7.914 -16.828 -22.422 1 97.25 107 ALA A C 1
ATOM 876 O O . ALA A 1 107 ? 9.008 -16.562 -21.922 1 97.25 107 ALA A O 1
ATOM 877 N N . ILE A 1 108 ? 6.797 -16.688 -21.766 1 97.44 108 ILE A N 1
ATOM 878 C CA . ILE A 1 108 ? 6.773 -16.266 -20.359 1 97.44 108 ILE A CA 1
ATOM 879 C C . ILE A 1 108 ? 7.461 -17.312 -19.484 1 97.44 108 ILE A C 1
ATOM 881 O O . ILE A 1 108 ? 8.227 -16.969 -18.578 1 97.44 108 ILE A O 1
ATOM 885 N N . ALA A 1 109 ? 7.195 -18.578 -19.797 1 96.5 109 ALA A N 1
ATOM 886 C CA . ALA A 1 109 ? 7.859 -19.656 -19.062 1 96.5 109 ALA A CA 1
ATOM 887 C C . ALA A 1 109 ? 9.375 -19.578 -19.219 1 96.5 109 ALA A C 1
ATOM 889 O O . ALA A 1 109 ? 10.117 -19.75 -18.25 1 96.5 109 ALA A O 1
ATOM 890 N N . ALA A 1 110 ? 9.812 -19.344 -20.422 1 97.5 110 ALA A N 1
ATOM 891 C CA . ALA A 1 110 ? 11.242 -19.234 -20.688 1 97.5 110 ALA A CA 1
ATOM 892 C C . ALA A 1 110 ? 11.844 -18.047 -19.953 1 97.5 110 ALA A C 1
ATOM 894 O O . ALA A 1 110 ? 12.961 -18.125 -19.438 1 97.5 110 ALA A O 1
ATOM 895 N N . TYR A 1 111 ? 11.117 -16.953 -19.922 1 98 111 TYR A N 1
ATOM 896 C CA . TYR A 1 111 ? 11.578 -15.766 -19.203 1 98 111 TYR A CA 1
ATOM 897 C C . TYR A 1 111 ? 11.758 -16.062 -17.719 1 98 111 TYR A C 1
ATOM 899 O O . TYR A 1 111 ? 12.812 -15.781 -17.141 1 98 111 TYR A O 1
ATOM 907 N N . LEU A 1 112 ? 10.75 -16.656 -17.109 1 97.62 112 LEU A N 1
ATOM 908 C CA . LEU A 1 112 ? 10.742 -16.906 -15.672 1 97.62 112 LEU A CA 1
ATOM 909 C C . LEU A 1 112 ? 11.766 -17.969 -15.297 1 97.62 112 LEU A C 1
ATOM 911 O O . LEU A 1 112 ? 12.352 -17.906 -14.211 1 97.62 112 LEU A O 1
ATOM 915 N N . GLN A 1 113 ? 12.008 -18.938 -16.156 1 96.44 113 GLN A N 1
ATOM 916 C CA . GLN A 1 113 ? 12.836 -20.078 -15.812 1 96.44 113 GLN A CA 1
ATOM 917 C C . GLN A 1 113 ? 14.312 -19.797 -16.078 1 96.44 113 GLN A C 1
ATOM 919 O O . GLN A 1 113 ? 15.18 -20.219 -15.32 1 96.44 113 GLN A O 1
ATOM 924 N N . ASP A 1 114 ? 14.57 -19.109 -17.172 1 95.88 114 ASP A N 1
ATOM 925 C CA . ASP A 1 114 ? 15.961 -19.016 -17.609 1 95.88 114 ASP A CA 1
ATOM 926 C C . ASP A 1 114 ? 16.438 -17.562 -17.641 1 95.88 114 ASP A C 1
ATOM 928 O O . ASP A 1 114 ? 17.406 -17.219 -16.969 1 95.88 114 ASP A O 1
ATOM 932 N N . GLU A 1 115 ? 15.719 -16.703 -18.328 1 97.56 115 GLU A N 1
ATOM 933 C CA . GLU A 1 115 ? 16.219 -15.359 -18.609 1 97.56 115 GLU A CA 1
ATOM 934 C C . GLU A 1 115 ? 16.281 -14.508 -17.359 1 97.56 115 GLU A C 1
ATOM 936 O O . GLU A 1 115 ? 17.312 -13.891 -17.062 1 97.56 115 GLU A O 1
ATOM 941 N N . LEU A 1 116 ? 15.164 -14.461 -16.594 1 96.81 116 LEU A N 1
ATOM 942 C CA . LEU A 1 116 ? 15.102 -13.617 -15.414 1 96.81 116 LEU A CA 1
ATOM 943 C C . LEU A 1 116 ? 16.125 -14.07 -14.367 1 96.81 116 LEU A C 1
ATOM 945 O O . LEU A 1 116 ? 16.891 -13.258 -13.852 1 96.81 116 LEU A O 1
ATOM 949 N N . PRO A 1 117 ? 16.234 -15.383 -14.039 1 95.62 117 PRO A N 1
ATOM 950 C CA . PRO A 1 117 ? 17.234 -15.82 -13.062 1 95.62 117 PRO A CA 1
ATOM 951 C C . PRO A 1 117 ? 18.656 -15.469 -13.492 1 95.62 117 PRO A C 1
ATOM 953 O O . PRO A 1 117 ? 19.484 -15.055 -12.664 1 95.62 117 PRO A O 1
ATOM 956 N N . ALA A 1 118 ? 18.969 -15.656 -14.773 1 95.44 118 ALA A N 1
ATOM 957 C CA . ALA A 1 118 ? 20.297 -15.328 -15.266 1 95.44 118 ALA A CA 1
ATOM 958 C C . ALA A 1 118 ? 20.594 -13.836 -15.117 1 95.44 118 ALA A C 1
ATOM 960 O O . ALA A 1 118 ? 21.688 -13.453 -14.727 1 95.44 118 ALA A O 1
ATOM 961 N N . THR A 1 119 ? 19.578 -13.047 -15.469 1 96.12 119 THR A N 1
ATOM 962 C CA . THR A 1 119 ? 19.703 -11.602 -15.344 1 96.12 119 THR A CA 1
ATOM 963 C C . THR A 1 119 ? 19.953 -11.203 -13.891 1 96.12 119 THR A C 1
ATOM 965 O O . THR A 1 119 ? 20.844 -10.391 -13.602 1 96.12 119 THR A O 1
ATOM 968 N N . LEU A 1 120 ? 19.203 -11.727 -12.961 1 95.81 120 LEU A N 1
ATOM 969 C CA . LEU A 1 120 ? 19.344 -11.406 -11.539 1 95.81 120 LEU A CA 1
ATOM 970 C C . LEU A 1 120 ? 20.703 -11.836 -11.016 1 95.81 120 LEU A C 1
ATOM 972 O O . LEU A 1 120 ? 21.359 -11.086 -10.289 1 95.81 120 LEU A O 1
ATOM 976 N N . ALA A 1 121 ? 21.172 -13.039 -11.391 1 94.06 121 ALA A N 1
ATOM 977 C CA . ALA A 1 121 ? 22.438 -13.586 -10.914 1 94.06 121 ALA A CA 1
ATOM 978 C C . ALA A 1 121 ? 23.625 -12.727 -11.375 1 94.06 121 ALA A C 1
ATOM 980 O O . ALA A 1 121 ? 24.656 -12.672 -10.703 1 94.06 121 ALA A O 1
ATOM 981 N N . ALA A 1 122 ? 23.453 -12.07 -12.492 1 94.75 122 ALA A N 1
ATOM 982 C CA . ALA A 1 122 ? 24.5 -11.219 -13.039 1 94.75 122 ALA A CA 1
ATOM 983 C C . ALA A 1 122 ? 24.609 -9.914 -12.258 1 94.75 122 ALA A C 1
ATOM 985 O O . ALA A 1 122 ? 25.625 -9.219 -12.328 1 94.75 122 ALA A O 1
ATOM 986 N N . HIS A 1 123 ? 23.578 -9.602 -11.461 1 94.19 123 HIS A N 1
ATOM 987 C CA . HIS A 1 123 ? 23.547 -8.266 -10.867 1 94.19 123 HIS A CA 1
ATOM 988 C C . HIS A 1 123 ? 23.5 -8.336 -9.352 1 94.19 123 HIS A C 1
ATOM 990 O O . HIS A 1 123 ? 23.828 -7.359 -8.672 1 94.19 123 HIS A O 1
ATOM 996 N N . PHE A 1 124 ? 23.062 -9.43 -8.805 1 94.94 124 PHE A N 1
ATOM 997 C CA . PHE A 1 124 ? 22.891 -9.555 -7.363 1 94.94 124 PHE A CA 1
ATOM 998 C C . PHE A 1 124 ? 23.484 -10.852 -6.848 1 94.94 124 PHE A C 1
ATOM 1000 O O . PHE A 1 124 ? 23.547 -11.844 -7.578 1 94.94 124 PHE A O 1
ATOM 1007 N N . ALA A 1 125 ? 23.984 -10.836 -5.613 1 94.88 125 ALA A N 1
ATOM 1008 C CA . ALA A 1 125 ? 24.438 -12.055 -4.945 1 94.88 125 ALA A CA 1
ATOM 1009 C C . ALA A 1 125 ? 23.25 -12.859 -4.43 1 94.88 125 ALA A C 1
ATOM 1011 O O . ALA A 1 125 ? 22.641 -12.508 -3.42 1 94.88 125 ALA A O 1
ATOM 1012 N N . LEU A 1 126 ? 22.984 -13.953 -5.062 1 94.81 126 LEU A N 1
ATOM 1013 C CA . LEU A 1 126 ? 21.797 -14.742 -4.75 1 94.81 126 LEU A CA 1
ATOM 1014 C C . LEU A 1 126 ? 22.188 -16.031 -4.035 1 94.81 126 LEU A C 1
ATOM 1016 O O . LEU A 1 126 ? 23.188 -16.672 -4.383 1 94.81 126 LEU A O 1
ATOM 1020 N N . ALA A 1 127 ? 21.469 -16.328 -3.012 1 91.5 127 ALA A N 1
ATOM 1021 C CA . ALA A 1 127 ? 21.547 -17.656 -2.41 1 91.5 127 ALA A CA 1
ATOM 1022 C C . ALA A 1 127 ? 20.938 -18.719 -3.324 1 91.5 127 ALA A C 1
ATOM 1024 O O . ALA A 1 127 ? 20.125 -18.391 -4.195 1 91.5 127 ALA A O 1
ATOM 1025 N N . PRO A 1 128 ? 21.344 -19.953 -3.107 1 85.62 128 PRO A N 1
ATOM 1026 C CA . PRO A 1 128 ? 20.75 -21.031 -3.914 1 85.62 128 PRO A CA 1
ATOM 1027 C C . PRO A 1 128 ? 19.25 -21.203 -3.639 1 85.62 128 PRO A C 1
ATOM 1029 O O . PRO A 1 128 ? 18.812 -21.094 -2.49 1 85.62 128 PRO A O 1
ATOM 1032 N N . GLY A 1 129 ? 18.547 -21.453 -4.664 1 80.44 129 GLY A N 1
ATOM 1033 C CA . GLY A 1 129 ? 17.109 -21.719 -4.562 1 80.44 129 GLY A CA 1
ATOM 1034 C C . GLY A 1 129 ? 16.281 -20.453 -4.605 1 80.44 129 GLY A C 1
ATOM 1035 O O . GLY A 1 129 ? 16.797 -19.344 -4.383 1 80.44 129 GLY A O 1
ATOM 1036 N N . ARG A 1 130 ? 15.125 -20.609 -5.039 1 93.06 130 ARG A N 1
ATOM 1037 C CA . ARG A 1 130 ? 14.211 -19.484 -5.172 1 93.06 130 ARG A CA 1
ATOM 1038 C C . ARG A 1 130 ? 12.789 -19.891 -4.785 1 93.06 130 ARG A C 1
ATOM 1040 O O . ARG A 1 130 ? 12.445 -21.078 -4.812 1 93.06 130 ARG A O 1
ATOM 1047 N N . GLY A 1 131 ? 12.086 -18.953 -4.211 1 97.44 131 GLY A N 1
ATOM 1048 C CA . GLY A 1 131 ? 10.648 -19.094 -4.012 1 97.44 131 GLY A CA 1
ATOM 1049 C C . GLY A 1 131 ? 9.828 -18.312 -5.031 1 97.44 131 GLY A C 1
ATOM 1050 O O . GLY A 1 131 ? 10.367 -17.5 -5.781 1 97.44 131 GLY A O 1
ATOM 1051 N N . ILE A 1 132 ? 8.57 -18.672 -5.117 1 98.5 132 ILE A N 1
ATOM 1052 C CA . ILE A 1 132 ? 7.672 -17.969 -6.027 1 98.5 132 ILE A CA 1
ATOM 1053 C C . ILE A 1 132 ? 6.297 -17.828 -5.383 1 98.5 132 ILE A C 1
ATOM 1055 O O . ILE A 1 132 ? 5.816 -18.75 -4.715 1 98.5 132 ILE A O 1
ATOM 1059 N N . MET A 1 133 ? 5.75 -16.656 -5.445 1 98.38 133 MET A N 1
ATOM 1060 C CA . MET A 1 133 ? 4.395 -16.406 -4.965 1 98.38 133 MET A CA 1
ATOM 1061 C C . MET A 1 133 ? 3.596 -15.594 -5.984 1 98.38 133 MET A C 1
ATOM 1063 O O . MET A 1 133 ? 4.148 -15.117 -6.977 1 98.38 133 MET A O 1
ATOM 1067 N N . GLY A 1 134 ? 2.344 -15.469 -5.816 1 98.19 134 GLY A N 1
ATOM 1068 C CA . GLY A 1 134 ? 1.533 -14.664 -6.719 1 98.19 134 GLY A CA 1
ATOM 1069 C C . GLY A 1 134 ? 0.128 -14.422 -6.203 1 98.19 134 GLY A C 1
ATOM 1070 O O . GLY A 1 134 ? -0.248 -14.93 -5.145 1 98.19 134 GLY A O 1
ATOM 1071 N N . TYR A 1 135 ? -0.587 -13.602 -6.859 1 97.56 135 TYR A N 1
ATOM 1072 C CA . TYR A 1 135 ? -1.956 -13.219 -6.527 1 97.56 135 TYR A CA 1
ATOM 1073 C C . TYR A 1 135 ? -2.885 -13.445 -7.715 1 97.56 135 TYR A C 1
ATOM 1075 O O . TYR A 1 135 ? -2.57 -13.055 -8.844 1 97.56 135 TYR A O 1
ATOM 1083 N N . GLY A 1 136 ? -4.117 -14.016 -7.422 1 97.81 136 GLY A N 1
ATOM 1084 C CA . GLY A 1 136 ? -5.066 -14.266 -8.492 1 97.81 136 GLY A CA 1
ATOM 1085 C C . GLY A 1 136 ? -4.496 -15.117 -9.609 1 97.81 136 GLY A C 1
ATOM 1086 O O . GLY A 1 136 ? -3.947 -16.188 -9.367 1 97.81 136 GLY A O 1
ATOM 1087 N N . PHE A 1 137 ? -4.559 -14.633 -10.844 1 97.69 137 PHE A N 1
ATOM 1088 C CA . PHE A 1 137 ? -3.979 -15.312 -11.992 1 97.69 137 PHE A CA 1
ATOM 1089 C C . PHE A 1 137 ? -2.477 -15.508 -11.812 1 97.69 137 PHE A C 1
ATOM 1091 O O . PHE A 1 137 ? -1.931 -16.547 -12.172 1 97.69 137 PHE A O 1
ATOM 1098 N N . GLY A 1 138 ? -1.808 -14.492 -11.211 1 97.94 138 GLY A N 1
ATOM 1099 C CA . GLY A 1 138 ? -0.388 -14.617 -10.922 1 97.94 138 GLY A CA 1
ATOM 1100 C C . GLY A 1 138 ? -0.076 -15.742 -9.945 1 97.94 138 GLY A C 1
ATOM 1101 O O . GLY A 1 138 ? 0.988 -16.359 -10.023 1 97.94 138 GLY A O 1
ATOM 1102 N N . GLY A 1 139 ? -1.014 -15.953 -8.984 1 98.44 139 GLY A N 1
ATOM 1103 C CA . GLY A 1 139 ? -0.87 -17.094 -8.094 1 98.44 139 GLY A CA 1
ATOM 1104 C C . GLY A 1 139 ? -0.966 -18.422 -8.805 1 98.44 139 GLY A C 1
ATOM 1105 O O . GLY A 1 139 ? -0.197 -19.344 -8.516 1 98.44 139 GLY A O 1
ATOM 1106 N N . THR A 1 140 ? -1.876 -18.562 -9.758 1 98.44 140 THR A N 1
ATOM 1107 C CA . THR A 1 140 ? -2.014 -19.766 -10.57 1 98.44 140 THR A CA 1
ATOM 1108 C C . THR A 1 140 ? -0.745 -20.016 -11.383 1 98.44 140 THR A C 1
ATOM 1110 O O . THR A 1 140 ? -0.239 -21.141 -11.414 1 98.44 140 THR A O 1
ATOM 1113 N N . LEU A 1 141 ? -0.273 -18.953 -11.961 1 98.19 141 LEU A N 1
ATOM 1114 C CA . LEU A 1 141 ? 0.947 -19.062 -12.758 1 98.19 141 LEU A CA 1
ATOM 1115 C C . LEU A 1 141 ? 2.129 -19.469 -11.883 1 98.19 141 LEU A C 1
ATOM 1117 O O . LEU A 1 141 ? 2.982 -20.25 -12.305 1 98.19 141 LEU A O 1
ATOM 1121 N N . ALA A 1 142 ? 2.221 -18.938 -10.672 1 98.5 142 ALA A N 1
ATOM 1122 C CA . ALA A 1 142 ? 3.287 -19.297 -9.742 1 98.5 142 ALA A CA 1
ATOM 1123 C C . ALA A 1 142 ? 3.277 -20.797 -9.438 1 98.5 142 ALA A C 1
ATOM 1125 O O . ALA A 1 142 ? 4.316 -21.453 -9.508 1 98.5 142 ALA A O 1
ATOM 1126 N N . ILE A 1 143 ? 2.098 -21.312 -9.156 1 98.31 143 ILE A N 1
ATOM 1127 C CA . ILE A 1 143 ? 1.966 -22.734 -8.852 1 98.31 143 ILE A CA 1
ATOM 1128 C C . ILE A 1 143 ? 2.328 -23.562 -10.078 1 98.31 143 ILE A C 1
ATOM 1130 O O . ILE A 1 143 ? 3.115 -24.5 -9.992 1 98.31 143 ILE A O 1
ATOM 1134 N N . TYR A 1 144 ? 1.795 -23.172 -11.211 1 97.06 144 TYR A N 1
ATOM 1135 C CA . TYR A 1 144 ? 2.041 -23.875 -12.461 1 97.06 144 TYR A CA 1
ATOM 1136 C C . TYR A 1 144 ? 3.533 -23.922 -12.781 1 97.06 144 TYR A C 1
ATOM 1138 O O . TYR A 1 144 ? 4.074 -24.984 -13.094 1 97.06 144 TYR A O 1
ATOM 1146 N N . HIS A 1 145 ? 4.168 -22.797 -12.672 1 96.81 145 HIS A N 1
ATOM 1147 C CA . HIS A 1 145 ? 5.582 -22.703 -13.016 1 96.81 145 HIS A CA 1
ATOM 1148 C C . HIS A 1 145 ? 6.449 -23.5 -12.047 1 96.81 145 HIS A C 1
ATOM 1150 O O . HIS A 1 145 ? 7.348 -24.219 -12.477 1 96.81 145 HIS A O 1
ATOM 1156 N N . ALA A 1 146 ? 6.195 -23.406 -10.773 1 96.94 146 ALA A N 1
ATOM 1157 C CA . ALA A 1 146 ? 6.977 -24.125 -9.773 1 96.94 146 ALA A CA 1
ATOM 1158 C C . ALA A 1 146 ? 6.84 -25.641 -9.953 1 96.94 146 ALA A C 1
ATOM 1160 O O . ALA A 1 146 ? 7.828 -26.375 -9.852 1 96.94 146 ALA A O 1
ATOM 1161 N N . ARG A 1 147 ? 5.668 -26.078 -10.273 1 95.62 147 ARG A N 1
ATOM 1162 C CA . ARG A 1 147 ? 5.434 -27.516 -10.438 1 95.62 147 ARG A CA 1
ATOM 1163 C C . ARG A 1 147 ? 6.09 -28.031 -11.711 1 95.62 147 ARG A C 1
ATOM 1165 O O . ARG A 1 147 ? 6.508 -29.188 -11.773 1 95.62 147 ARG A O 1
ATOM 1172 N N . SER A 1 148 ? 6.141 -27.125 -12.664 1 93.31 148 SER A N 1
ATOM 1173 C CA . SER A 1 148 ? 6.754 -27.5 -13.938 1 93.31 148 SER A CA 1
ATOM 1174 C C . SER A 1 148 ? 8.273 -27.531 -13.828 1 93.31 148 SER A C 1
ATOM 1176 O O . SER A 1 148 ? 8.953 -28.094 -14.688 1 93.31 148 SER A O 1
ATOM 1178 N N . HIS A 1 149 ? 8.797 -26.938 -12.789 1 91.69 149 HIS A N 1
ATOM 1179 C CA . HIS A 1 149 ? 10.242 -26.859 -12.57 1 91.69 149 HIS A CA 1
ATOM 1180 C C . HIS A 1 149 ? 10.578 -27.125 -11.102 1 91.69 149 HIS A C 1
ATOM 1182 O O . HIS A 1 149 ? 11.195 -26.281 -10.445 1 91.69 149 HIS A O 1
ATOM 1188 N N . PRO A 1 150 ? 10.312 -28.297 -10.594 1 86.69 150 PRO A N 1
ATOM 1189 C CA . PRO A 1 150 ? 10.359 -28.562 -9.156 1 86.69 150 PRO A CA 1
ATOM 1190 C C . PRO A 1 150 ? 11.766 -28.469 -8.578 1 86.69 150 PRO A C 1
ATOM 1192 O O . PRO A 1 150 ? 11.938 -28.344 -7.367 1 86.69 150 PRO A O 1
ATOM 1195 N N . THR A 1 151 ? 12.836 -28.484 -9.367 1 89 151 THR A N 1
ATOM 1196 C CA . THR A 1 151 ? 14.195 -28.406 -8.844 1 89 151 THR A CA 1
ATOM 1197 C C . THR A 1 151 ? 14.641 -26.953 -8.719 1 89 151 THR A C 1
ATOM 1199 O O . THR A 1 151 ? 15.648 -26.672 -8.07 1 89 151 THR A O 1
ATOM 1202 N N . SER A 1 152 ? 13.812 -26.125 -9.258 1 92.5 152 SER A N 1
ATOM 1203 C CA . SER A 1 152 ? 14.234 -24.734 -9.305 1 92.5 152 SER A CA 1
ATOM 1204 C C . SER A 1 152 ? 13.625 -23.922 -8.164 1 92.5 152 SER A C 1
ATOM 1206 O O . SER A 1 152 ? 14.094 -22.844 -7.836 1 92.5 152 SER A O 1
ATOM 1208 N N . TYR A 1 153 ? 12.562 -24.438 -7.527 1 95.06 153 TYR A N 1
ATOM 1209 C CA . TYR A 1 153 ? 11.836 -23.688 -6.504 1 95.06 153 TYR A CA 1
ATOM 1210 C C . TYR A 1 153 ? 11.734 -24.5 -5.211 1 95.06 153 TYR A C 1
ATOM 1212 O O . TYR A 1 153 ? 11.352 -25.672 -5.23 1 95.06 153 TYR A O 1
ATOM 1220 N N . HIS A 1 154 ? 12.039 -23.859 -4.117 1 94.44 154 HIS A N 1
ATOM 1221 C CA . HIS A 1 154 ? 11.961 -24.516 -2.816 1 94.44 154 HIS A CA 1
ATOM 1222 C C . HIS A 1 154 ? 10.555 -24.438 -2.242 1 94.44 154 HIS A C 1
ATOM 1224 O O . HIS A 1 154 ? 10.18 -25.234 -1.387 1 94.44 154 HIS A O 1
ATOM 1230 N N . SER A 1 155 ? 9.828 -23.469 -2.693 1 97.19 155 SER A N 1
ATOM 1231 C CA . SER A 1 155 ? 8.477 -23.266 -2.178 1 97.19 155 SER A CA 1
ATOM 1232 C C . SER A 1 155 ? 7.664 -22.375 -3.104 1 97.19 155 SER A C 1
ATOM 1234 O O . SER A 1 155 ? 8.227 -21.594 -3.879 1 97.19 155 SER A O 1
ATOM 1236 N N . ALA A 1 156 ? 6.352 -22.516 -3.084 1 98.38 156 ALA A N 1
ATOM 1237 C CA . ALA A 1 156 ? 5.391 -21.688 -3.805 1 98.38 156 ALA A CA 1
ATOM 1238 C C . ALA A 1 156 ? 4.254 -21.25 -2.891 1 98.38 156 ALA A C 1
ATOM 1240 O O . ALA A 1 156 ? 3.916 -21.938 -1.928 1 98.38 156 ALA A O 1
ATOM 1241 N N . SER A 1 157 ? 3.742 -20.078 -3.115 1 98.75 157 SER A N 1
ATOM 1242 C CA . SER A 1 157 ? 2.555 -19.641 -2.391 1 98.75 157 SER A CA 1
ATOM 1243 C C . SER A 1 157 ? 1.653 -18.781 -3.273 1 98.75 157 SER A C 1
ATOM 1245 O O . SER A 1 157 ? 2.08 -18.297 -4.328 1 98.75 157 SER A O 1
ATOM 1247 N N . ALA A 1 158 ? 0.426 -18.688 -2.906 1 98.88 158 ALA A N 1
ATOM 1248 C CA . ALA A 1 158 ? -0.528 -17.953 -3.738 1 98.88 158 ALA A CA 1
ATOM 1249 C C . ALA A 1 158 ? -1.65 -17.359 -2.891 1 98.88 158 ALA A C 1
ATOM 1251 O O . ALA A 1 158 ? -2.152 -18 -1.97 1 98.88 158 ALA A O 1
ATOM 1252 N N . LEU A 1 159 ? -1.952 -16.141 -3.178 1 98.31 159 LEU A N 1
ATOM 1253 C CA . LEU A 1 159 ? -3.105 -15.461 -2.6 1 98.31 159 LEU A CA 1
ATOM 1254 C C . LEU A 1 159 ? -4.273 -15.445 -3.578 1 98.31 159 LEU A C 1
ATOM 1256 O O . LEU A 1 159 ? -4.211 -14.789 -4.617 1 98.31 159 LEU A O 1
ATOM 1260 N N . ALA A 1 160 ? -5.32 -16.203 -3.283 1 98.56 160 ALA A N 1
ATOM 1261 C CA . ALA A 1 160 ? -6.574 -16.281 -4.027 1 98.56 160 ALA A CA 1
ATOM 1262 C C . ALA A 1 160 ? -6.324 -16.703 -5.477 1 98.56 160 ALA A C 1
ATOM 1264 O O . ALA A 1 160 ? -6.805 -16.047 -6.406 1 98.56 160 ALA A O 1
ATOM 1265 N N . PRO A 1 161 ? -5.582 -17.75 -5.703 1 98.75 161 PRO A N 1
ATOM 1266 C CA . PRO A 1 161 ? -5.309 -18.172 -7.078 1 98.75 161 PRO A CA 1
ATOM 1267 C C . PRO A 1 161 ? -6.547 -18.703 -7.785 1 98.75 161 PRO A C 1
ATOM 1269 O O . PRO A 1 161 ? -7.441 -19.266 -7.137 1 98.75 161 PRO A O 1
ATOM 1272 N N . TRP A 1 162 ? -6.512 -18.531 -9.117 1 97.94 162 TRP A N 1
ATOM 1273 C CA . TRP A 1 162 ? -7.457 -19.312 -9.914 1 97.94 162 TRP A CA 1
ATOM 1274 C C . TRP A 1 162 ? -7.164 -20.797 -9.805 1 97.94 162 TRP A C 1
ATOM 1276 O O . TRP A 1 162 ? -6.039 -21.234 -10.055 1 97.94 162 TRP A O 1
ATOM 1286 N N . LEU A 1 163 ? -8.164 -21.609 -9.461 1 97.75 163 LEU A N 1
ATOM 1287 C CA . LEU A 1 163 ? -7.934 -23.047 -9.438 1 97.75 163 LEU A CA 1
ATOM 1288 C C . LEU A 1 163 ? -9.258 -23.797 -9.445 1 97.75 163 LEU A C 1
ATOM 1290 O O . LEU A 1 163 ? -10.266 -23.297 -8.945 1 97.75 163 LEU A O 1
ATOM 1294 N N . GLY A 1 164 ? -9.242 -24.906 -10.078 1 97.31 164 GLY A N 1
ATOM 1295 C CA . GLY A 1 164 ? -10.414 -25.766 -10.148 1 97.31 164 GLY A CA 1
ATOM 1296 C C . GLY A 1 164 ? -11.453 -25.266 -11.133 1 97.31 164 GLY A C 1
ATOM 1297 O O . GLY A 1 164 ? -12.633 -25.625 -11.023 1 97.31 164 GLY A O 1
ATOM 1298 N N . PHE A 1 165 ? -11.023 -24.391 -12.055 1 96.38 165 PHE A N 1
ATOM 1299 C CA . PHE A 1 165 ? -12.008 -23.781 -12.93 1 96.38 165 PHE A CA 1
ATOM 1300 C C . PHE A 1 165 ? -12.172 -24.578 -14.219 1 96.38 165 PHE A C 1
ATOM 1302 O O . PHE A 1 165 ? -13.18 -24.453 -14.914 1 96.38 165 PHE A O 1
ATOM 1309 N N . ILE A 1 166 ? -11.242 -25.375 -14.625 1 94.31 166 ILE A N 1
ATOM 1310 C CA . ILE A 1 166 ? -11.344 -26.141 -15.859 1 94.31 166 ILE A CA 1
ATOM 1311 C C . ILE A 1 166 ? -12.43 -27.203 -15.711 1 94.31 166 ILE A C 1
ATOM 1313 O O . ILE A 1 166 ? -1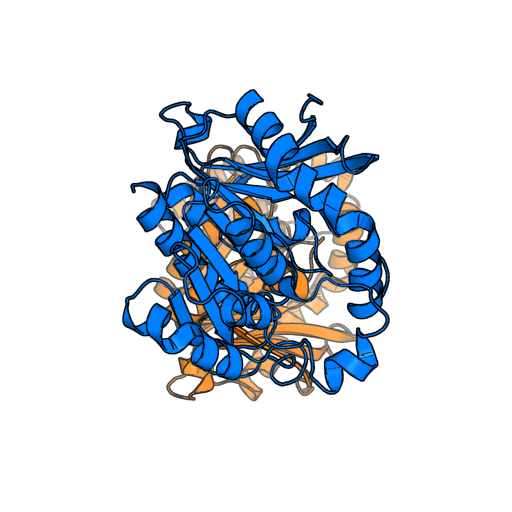2.492 -27.906 -14.703 1 94.31 166 ILE A O 1
ATOM 1317 N N . GLY A 1 167 ? -13.266 -27.344 -16.75 1 90.94 167 GLY A N 1
ATOM 1318 C CA . GLY A 1 167 ? -14.328 -28.344 -16.734 1 90.94 167 GLY A CA 1
ATOM 1319 C C . GLY A 1 167 ? -15.617 -27.828 -16.125 1 90.94 167 GLY A C 1
ATOM 1320 O O . GLY A 1 167 ? -16.609 -28.547 -16.062 1 90.94 167 GLY A O 1
ATOM 1321 N N . THR A 1 168 ? -15.633 -26.672 -15.617 1 95 168 THR A N 1
ATOM 1322 C CA . THR A 1 168 ? -16.828 -26.078 -15.016 1 95 168 THR A CA 1
ATOM 1323 C C . THR A 1 168 ? -17.656 -25.359 -16.078 1 95 168 THR A C 1
ATOM 1325 O O . THR A 1 168 ? -17.172 -25.062 -17.172 1 95 168 THR A O 1
ATOM 1328 N N . PRO A 1 169 ? -18.922 -25.078 -15.758 1 95.94 169 PRO A N 1
ATOM 1329 C CA . PRO A 1 169 ? -19.75 -24.281 -16.672 1 95.94 169 PRO A CA 1
ATOM 1330 C C . PRO A 1 169 ? -19.141 -22.906 -16.953 1 95.94 169 PRO A C 1
ATOM 1332 O O . PRO A 1 169 ? -19.203 -22.422 -18.078 1 95.94 169 PRO A O 1
ATOM 1335 N N . TRP A 1 170 ? -18.547 -22.344 -15.969 1 95.88 170 TRP A N 1
ATOM 1336 C CA . TRP A 1 170 ? -17.938 -21.031 -16.156 1 95.88 170 TRP A CA 1
ATOM 1337 C C . TRP A 1 170 ? -16.797 -21.109 -17.156 1 95.88 170 TRP A C 1
ATOM 1339 O O . TRP A 1 170 ? -16.688 -20.25 -18.047 1 95.88 170 TRP A O 1
ATOM 1349 N N . HIS A 1 171 ? -15.984 -22.047 -16.969 1 95.62 171 HIS A N 1
ATOM 1350 C CA . HIS A 1 171 ? -14.875 -22.234 -17.906 1 95.62 171 HIS A CA 1
ATOM 1351 C C . HIS A 1 171 ? -15.383 -22.438 -19.328 1 95.62 171 HIS A C 1
ATOM 1353 O O . HIS A 1 171 ? -14.844 -21.844 -20.266 1 95.62 171 HIS A O 1
ATOM 1359 N N . ALA A 1 172 ? -16.359 -23.312 -19.469 1 95.31 172 ALA A N 1
ATOM 1360 C CA . ALA A 1 172 ? -16.922 -23.594 -20.781 1 95.31 172 ALA A CA 1
ATOM 1361 C C . ALA A 1 172 ? -17.453 -22.312 -21.438 1 95.31 172 ALA A C 1
ATOM 1363 O O . ALA A 1 172 ? -17.266 -22.109 -22.641 1 95.31 172 ALA A O 1
ATOM 1364 N N . GLU A 1 173 ? -18.062 -21.531 -20.719 1 95.81 173 GLU A N 1
ATOM 1365 C CA . GLU A 1 173 ? -18.672 -20.297 -21.219 1 95.81 173 GLU A CA 1
ATOM 1366 C C . GLU A 1 173 ? -17.625 -19.234 -21.516 1 95.81 173 GLU A C 1
ATOM 1368 O O . GLU A 1 173 ? -17.734 -18.5 -22.5 1 95.81 173 GLU A O 1
ATOM 1373 N N . HIS A 1 174 ? -16.531 -19.188 -20.734 1 95.38 174 HIS A N 1
ATOM 1374 C CA . HIS A 1 174 ? -15.711 -17.984 -20.75 1 95.38 174 HIS A CA 1
ATOM 1375 C C . HIS A 1 174 ? -14.328 -18.281 -21.312 1 95.38 174 HIS A C 1
ATOM 1377 O O . HIS A 1 174 ? -13.688 -17.406 -21.906 1 95.38 174 HIS A O 1
ATOM 1383 N N . LEU A 1 175 ? -13.828 -19.547 -21.094 1 94.56 175 LEU A N 1
ATOM 1384 C CA . LEU A 1 175 ? -12.414 -19.75 -21.375 1 94.56 175 LEU A CA 1
ATOM 1385 C C . LEU A 1 175 ? -12.227 -20.938 -22.312 1 94.56 175 LEU A C 1
ATOM 1387 O O . LEU A 1 175 ? -11.102 -21.234 -22.734 1 94.56 175 LEU A O 1
ATOM 1391 N N . ALA A 1 176 ? -13.273 -21.594 -22.625 1 91.44 176 ALA A N 1
ATOM 1392 C CA . ALA A 1 176 ? -13.133 -22.781 -23.469 1 91.44 176 ALA A CA 1
ATOM 1393 C C . ALA A 1 176 ? -12.461 -22.438 -24.781 1 91.44 176 ALA A C 1
ATOM 1395 O O . ALA A 1 176 ? -11.734 -23.266 -25.344 1 91.44 176 ALA A O 1
ATOM 1396 N N . HIS A 1 177 ? -12.656 -21.297 -25.234 1 91.88 177 HIS A N 1
ATOM 1397 C CA . HIS A 1 177 ? -12.109 -20.891 -26.516 1 91.88 177 HIS A CA 1
ATOM 1398 C C . HIS A 1 177 ? -10.648 -20.469 -26.391 1 91.88 177 HIS A C 1
ATOM 1400 O O . HIS A 1 177 ? -9.938 -20.359 -27.391 1 91.88 177 HIS A O 1
ATOM 1406 N N . VAL A 1 178 ? -10.242 -20.219 -25.094 1 89.69 178 VAL A N 1
ATOM 1407 C CA . VAL A 1 178 ? -8.867 -19.828 -24.797 1 89.69 178 VAL A CA 1
ATOM 1408 C C . VAL A 1 178 ? -7.984 -21.062 -24.688 1 89.69 178 VAL A C 1
ATOM 1410 O O . VAL A 1 178 ? -8.367 -22.047 -24.047 1 89.69 178 VAL A O 1
ATOM 1413 N N . GLN A 1 179 ? -7.234 -21.484 -25.562 1 85.5 179 GLN A N 1
ATOM 1414 C CA . GLN A 1 179 ? -6.383 -22.672 -25.625 1 85.5 179 GLN A CA 1
ATOM 1415 C C . GLN A 1 179 ? -5.402 -22.703 -24.453 1 85.5 179 GLN A C 1
ATOM 1417 O O . GLN A 1 179 ? -4.203 -22.891 -24.656 1 85.5 179 GLN A O 1
ATOM 1422 N N . LEU A 1 180 ? -5.938 -22.625 -23.188 1 89.56 180 LEU A N 1
ATOM 1423 C CA . LEU A 1 180 ? -5.129 -22.781 -21.984 1 89.56 180 LEU A CA 1
ATOM 1424 C C . LEU A 1 180 ? -4.887 -24.25 -21.688 1 89.56 180 LEU A C 1
ATOM 1426 O O . LEU A 1 180 ? -5.82 -25.062 -21.703 1 89.56 180 LEU A O 1
ATOM 1430 N N . PRO A 1 181 ? -3.633 -24.641 -21.453 1 89 181 PRO A N 1
ATOM 1431 C CA . PRO A 1 181 ? -3.404 -26.047 -21.094 1 89 181 PRO A CA 1
ATOM 1432 C C . PRO A 1 181 ? -4.176 -26.469 -19.859 1 89 181 PRO A C 1
ATOM 1434 O O . PRO A 1 181 ? -4.293 -25.688 -18.906 1 89 181 PRO A O 1
ATOM 1437 N N . GLU A 1 182 ? -4.68 -27.703 -19.922 1 90.38 182 GLU A N 1
ATOM 1438 C CA . GLU A 1 182 ? -5.469 -28.203 -18.797 1 90.38 182 GLU A CA 1
ATOM 1439 C C . GLU A 1 182 ? -4.664 -28.156 -17.5 1 90.38 182 GLU A C 1
ATOM 1441 O O . GLU A 1 182 ? -5.211 -27.844 -16.438 1 90.38 182 GLU A O 1
ATOM 1446 N N . HIS A 1 183 ? -3.41 -28.406 -17.594 1 93.12 183 HIS A N 1
ATOM 1447 C CA . HIS A 1 183 ? -2.57 -28.516 -16.406 1 93.12 183 HIS A CA 1
ATOM 1448 C C . HIS A 1 183 ? -2.225 -27.141 -15.859 1 93.12 183 HIS A C 1
ATOM 1450 O O . HIS A 1 183 ? -1.617 -27.031 -14.789 1 93.12 183 HIS A O 1
ATOM 1456 N N . PHE A 1 184 ? -2.658 -26.109 -16.578 1 96 184 PHE A N 1
ATOM 1457 C CA . PHE A 1 184 ? -2.508 -24.766 -16.031 1 96 184 PHE A CA 1
ATOM 1458 C C . PHE A 1 184 ? -3.324 -24.609 -14.75 1 96 184 PHE A C 1
ATOM 1460 O O . PHE A 1 184 ? -2.932 -23.875 -13.844 1 96 184 PHE A O 1
ATOM 1467 N N . ASP A 1 185 ? -4.461 -25.297 -14.711 1 97.31 185 ASP A N 1
ATOM 1468 C CA . ASP A 1 185 ? -5.277 -25.375 -13.508 1 97.31 185 ASP A CA 1
ATOM 1469 C C . ASP A 1 185 ? -4.637 -26.281 -12.461 1 97.31 185 ASP A C 1
ATOM 1471 O O . ASP A 1 185 ? -4.535 -27.5 -12.664 1 97.31 185 ASP A O 1
ATOM 1475 N N . PRO A 1 186 ? -4.262 -25.672 -11.305 1 97.62 186 PRO A N 1
ATOM 1476 C CA . PRO A 1 186 ? -3.592 -26.484 -10.289 1 97.62 186 PRO A CA 1
ATOM 1477 C C . PRO A 1 186 ? -4.41 -27.703 -9.875 1 97.62 186 PRO A C 1
ATOM 1479 O O . PRO A 1 186 ? -3.848 -28.781 -9.641 1 97.62 186 PRO A O 1
ATOM 1482 N N . ASN A 1 187 ? -5.676 -27.516 -9.781 1 97.94 187 ASN A N 1
ATOM 1483 C CA . ASN A 1 187 ? -6.512 -28.641 -9.391 1 97.94 187 ASN A CA 1
ATOM 1484 C C . ASN A 1 187 ? -6.395 -29.797 -10.398 1 97.94 187 ASN A C 1
ATOM 1486 O O . ASN A 1 187 ? -6.234 -30.953 -10.008 1 97.94 187 ASN A O 1
ATOM 1490 N N . ALA A 1 188 ? -6.5 -29.516 -11.672 1 96.81 188 ALA A N 1
ATOM 1491 C CA . ALA A 1 188 ? -6.371 -30.516 -12.719 1 96.81 188 ALA A CA 1
ATOM 1492 C C . ALA A 1 188 ? -4.988 -31.156 -12.703 1 96.81 188 ALA A C 1
ATOM 1494 O O . ALA A 1 188 ? -4.852 -32.375 -12.875 1 96.81 188 ALA A O 1
ATOM 1495 N N . TRP A 1 189 ? -3.975 -30.375 -12.508 1 97.12 189 TRP A N 1
ATOM 1496 C CA . TRP A 1 189 ? -2.605 -30.891 -12.492 1 97.12 189 TRP A CA 1
ATOM 1497 C C . TRP A 1 189 ? -2.41 -31.891 -11.359 1 97.12 189 TRP A C 1
ATOM 1499 O O . TRP A 1 189 ? -1.917 -33 -11.578 1 97.12 189 TRP A O 1
ATOM 1509 N N . TYR A 1 190 ? -2.775 -31.516 -10.117 1 97.5 190 TYR A N 1
ATOM 1510 C CA . TYR A 1 190 ? -2.574 -32.406 -8.961 1 97.5 190 TYR A CA 1
ATOM 1511 C C . TYR A 1 190 ? -3.406 -33.656 -9.086 1 97.5 190 TYR A C 1
ATOM 1513 O O . TYR A 1 190 ? -2.979 -34.75 -8.656 1 97.5 190 TYR A O 1
ATOM 1521 N N . ALA A 1 191 ? -4.594 -33.531 -9.719 1 96.94 191 ALA A N 1
ATOM 1522 C CA . ALA A 1 191 ? -5.418 -34.688 -9.953 1 96.94 191 ALA A CA 1
ATOM 1523 C C . ALA A 1 191 ? -4.723 -35.688 -10.891 1 96.94 191 ALA A C 1
ATOM 1525 O O . ALA A 1 191 ? -4.809 -36.906 -10.711 1 96.94 191 ALA A O 1
ATOM 1526 N N . ALA A 1 192 ? -3.994 -35.156 -11.812 1 96.31 192 ALA A N 1
ATOM 1527 C CA . ALA A 1 192 ? -3.34 -35.969 -12.836 1 96.31 192 ALA A CA 1
ATOM 1528 C C . ALA A 1 192 ? -1.996 -36.469 -12.336 1 96.31 192 ALA A C 1
ATOM 1530 O O . ALA A 1 192 ? -1.451 -37.438 -12.891 1 96.31 192 ALA A O 1
ATOM 1531 N N . HIS A 1 193 ? -1.457 -35.875 -11.289 1 95.94 193 HIS A N 1
ATOM 1532 C CA . HIS A 1 193 ? -0.129 -36.219 -10.812 1 95.94 193 HIS A CA 1
ATOM 1533 C C . HIS A 1 193 ? -0.13 -36.438 -9.297 1 95.94 193 HIS A C 1
ATOM 1535 O O . HIS A 1 193 ? 0.633 -35.812 -8.57 1 95.94 193 HIS A O 1
ATOM 1541 N N . PRO A 1 194 ? -0.886 -37.375 -8.789 1 93.06 194 PRO A N 1
ATOM 1542 C CA . PRO A 1 194 ? -0.988 -37.625 -7.344 1 93.06 194 PRO A CA 1
ATOM 1543 C C . PRO A 1 194 ? 0.344 -38 -6.715 1 93.06 194 PRO A C 1
ATOM 1545 O O . PRO A 1 194 ? 0.563 -37.781 -5.523 1 93.06 194 PRO A O 1
ATOM 1548 N N . ASP A 1 195 ? 1.316 -38.562 -7.551 1 93.44 195 ASP A N 1
ATOM 1549 C CA . ASP A 1 195 ? 2.58 -39.062 -7.02 1 93.44 195 ASP A CA 1
ATOM 1550 C C . ASP A 1 195 ? 3.727 -38.094 -7.328 1 93.44 195 ASP A C 1
ATOM 1552 O O . ASP A 1 195 ? 4.898 -38.469 -7.219 1 93.44 195 ASP A O 1
ATOM 1556 N N . ALA A 1 196 ? 3.365 -36.906 -7.754 1 94.44 196 ALA A N 1
ATOM 1557 C CA . ALA A 1 196 ? 4.414 -35.938 -8.062 1 94.44 196 ALA A CA 1
ATOM 1558 C C . ALA A 1 196 ? 5.258 -35.625 -6.828 1 94.44 196 ALA A C 1
ATOM 1560 O O . ALA A 1 196 ? 4.762 -35.688 -5.699 1 94.44 196 ALA A O 1
ATOM 1561 N N . PRO A 1 197 ? 6.566 -35.344 -7.051 1 93.62 197 PRO A N 1
ATOM 1562 C CA . PRO A 1 197 ? 7.402 -34.938 -5.918 1 93.62 197 PRO A CA 1
ATOM 1563 C C . PRO A 1 197 ? 6.824 -33.75 -5.145 1 93.62 197 PRO A C 1
ATOM 1565 O O . PRO A 1 197 ? 6.137 -32.906 -5.727 1 93.62 197 PRO A O 1
ATOM 1568 N N . PRO A 1 198 ? 7.152 -33.719 -3.889 1 94.5 198 PRO A N 1
ATOM 1569 C CA . PRO A 1 198 ? 6.57 -32.688 -3.043 1 94.5 198 PRO A CA 1
ATOM 1570 C C . PRO A 1 198 ? 7.074 -31.281 -3.4 1 94.5 198 PRO A C 1
ATOM 1572 O O . PRO A 1 198 ? 8.25 -31.109 -3.748 1 94.5 198 PRO A O 1
ATOM 1575 N N . LEU A 1 199 ? 6.254 -30.297 -3.346 1 95.62 199 LEU A N 1
ATOM 1576 C CA . LEU A 1 199 ? 6.488 -28.859 -3.387 1 95.62 199 LEU A CA 1
ATOM 1577 C C . LEU A 1 199 ? 5.738 -28.141 -2.262 1 95.62 199 LEU A C 1
ATOM 1579 O O . LEU A 1 199 ? 4.504 -28.094 -2.27 1 95.62 199 LEU A O 1
ATOM 1583 N N . PRO A 1 200 ? 6.492 -27.672 -1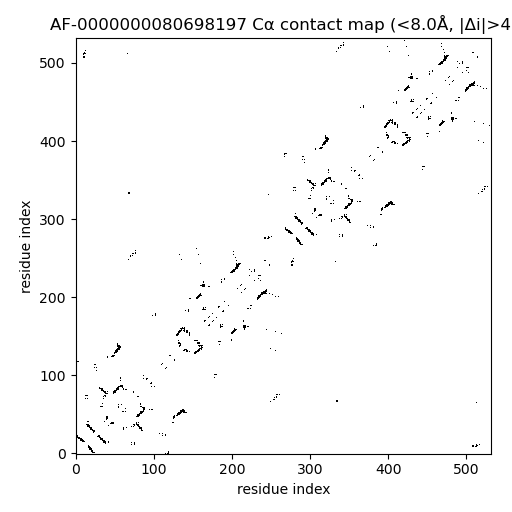.266 1 97.5 200 PRO A N 1
ATOM 1584 C CA . PRO A 1 200 ? 5.773 -26.891 -0.251 1 97.5 200 PRO A CA 1
ATOM 1585 C C . PRO A 1 200 ? 4.926 -25.781 -0.854 1 97.5 200 PRO A C 1
ATOM 1587 O O . PRO A 1 200 ? 5.422 -24.984 -1.655 1 97.5 200 PRO A O 1
ATOM 1590 N N . LEU A 1 201 ? 3.65 -25.75 -0.493 1 98.44 201 LEU A N 1
ATOM 1591 C CA . LEU A 1 201 ? 2.689 -24.828 -1.099 1 98.44 201 LEU A CA 1
ATOM 1592 C C . LEU A 1 201 ? 1.784 -24.219 -0.039 1 98.44 201 LEU A C 1
ATOM 1594 O O . LEU A 1 201 ? 1.219 -24.938 0.793 1 98.44 201 LEU A O 1
ATOM 1598 N N . TRP A 1 202 ? 1.71 -22.875 0.009 1 98.75 202 TRP A N 1
ATOM 1599 C CA . TRP A 1 202 ? 0.842 -22.125 0.91 1 98.75 202 TRP A CA 1
ATOM 1600 C C . TRP A 1 202 ? -0.204 -21.344 0.127 1 98.75 202 TRP A C 1
ATOM 1602 O O . TRP A 1 202 ? 0.134 -20.594 -0.793 1 98.75 202 TRP A O 1
ATOM 1612 N N . ILE A 1 203 ? -1.499 -21.531 0.462 1 98.88 203 ILE A N 1
ATOM 1613 C CA . ILE A 1 203 ? -2.562 -20.812 -0.236 1 98.88 203 ILE A CA 1
ATOM 1614 C C . ILE A 1 203 ? -3.461 -20.109 0.776 1 98.88 203 ILE A C 1
ATOM 1616 O O . ILE A 1 203 ? -3.898 -20.703 1.757 1 98.88 203 ILE A O 1
ATOM 1620 N N . ASP A 1 204 ? -3.727 -18.844 0.571 1 98.88 204 ASP A N 1
ATOM 1621 C CA . ASP A 1 204 ? -4.707 -18.062 1.326 1 98.88 204 ASP A CA 1
ATOM 1622 C C . ASP A 1 204 ? -5.898 -17.688 0.448 1 98.88 204 ASP A C 1
ATOM 1624 O O . ASP A 1 204 ? -5.727 -17.344 -0.724 1 98.88 204 ASP A O 1
ATOM 1628 N N . GLN A 1 205 ? -7.109 -17.734 1.02 1 98.88 205 GLN A N 1
ATOM 1629 C CA . GLN A 1 205 ? -8.344 -17.453 0.292 1 98.88 205 GLN A CA 1
ATOM 1630 C C . GLN A 1 205 ? -9.359 -16.75 1.187 1 98.88 205 GLN A C 1
ATOM 1632 O O . GLN A 1 205 ? -9.664 -17.234 2.283 1 98.88 205 GLN A O 1
ATOM 1637 N N . GLY A 1 206 ? -9.836 -15.617 0.73 1 98.75 206 GLY A N 1
ATOM 1638 C CA . GLY A 1 206 ? -10.938 -14.977 1.431 1 98.75 206 GLY A CA 1
ATOM 1639 C C . GLY A 1 206 ? -12.281 -15.625 1.152 1 98.75 206 GLY A C 1
ATOM 1640 O O . GLY A 1 206 ? -12.562 -16.031 0.021 1 98.75 206 GLY A O 1
ATOM 1641 N N . THR A 1 207 ? -13.195 -15.633 2.141 1 98.75 207 THR A N 1
ATOM 1642 C CA . THR A 1 207 ? -14.484 -16.297 1.997 1 98.75 207 THR A CA 1
ATOM 1643 C C . THR A 1 207 ? -15.461 -15.43 1.202 1 98.75 207 THR A C 1
ATOM 1645 O O . THR A 1 207 ? -16.469 -15.922 0.694 1 98.75 207 THR A O 1
ATOM 1648 N N . ASP A 1 208 ? -15.211 -14.141 1.16 1 98.5 208 ASP A N 1
ATOM 1649 C CA . ASP A 1 208 ? -16.125 -13.234 0.468 1 98.5 208 ASP A CA 1
ATOM 1650 C C . ASP A 1 208 ? -15.57 -12.836 -0.897 1 98.5 208 ASP A C 1
ATOM 1652 O O . ASP A 1 208 ? -15.945 -11.805 -1.449 1 98.5 208 ASP A O 1
ATOM 1656 N N . ASP A 1 209 ? -14.648 -13.625 -1.415 1 98.56 209 ASP A N 1
ATOM 1657 C CA . ASP A 1 209 ? -14.109 -13.445 -2.76 1 98.56 209 ASP A CA 1
ATOM 1658 C C . ASP A 1 209 ? -15.18 -13.711 -3.818 1 98.56 209 ASP A C 1
ATOM 1660 O O . ASP A 1 209 ? -15.711 -14.82 -3.908 1 98.56 209 ASP A O 1
ATOM 1664 N N . ASP A 1 210 ? -15.414 -12.766 -4.672 1 97.19 210 ASP A N 1
ATOM 1665 C CA . ASP A 1 210 ? -16.5 -12.852 -5.645 1 97.19 210 ASP A CA 1
ATOM 1666 C C . ASP A 1 210 ? -16.141 -13.82 -6.777 1 97.19 210 ASP A C 1
ATOM 1668 O O . ASP A 1 210 ? -16.984 -14.148 -7.605 1 97.19 210 ASP A O 1
ATOM 1672 N N . HIS A 1 211 ? -14.945 -14.336 -6.793 1 97.56 211 HIS A N 1
ATOM 1673 C CA . HIS A 1 211 ? -14.531 -15.297 -7.812 1 97.56 211 HIS A CA 1
ATOM 1674 C C . HIS A 1 211 ? -14.797 -16.734 -7.359 1 97.56 211 HIS A C 1
ATOM 1676 O O . HIS A 1 211 ? -14.734 -17.656 -8.164 1 97.56 211 HIS A O 1
ATOM 1682 N N . LEU A 1 212 ? -15.055 -16.922 -6.047 1 98.19 212 LEU A N 1
ATOM 1683 C CA . LEU A 1 212 ? -15.391 -18.266 -5.562 1 98.19 212 LEU A CA 1
ATOM 1684 C C . LEU A 1 212 ? -16.609 -18.812 -6.285 1 98.19 212 LEU A C 1
ATOM 1686 O O . LEU A 1 212 ? -17.609 -18.109 -6.457 1 98.19 212 LEU A O 1
ATOM 1690 N N . GLY A 1 213 ? -16.484 -20.047 -6.797 1 96.56 213 GLY A N 1
ATOM 1691 C CA . GLY A 1 213 ? -17.562 -20.703 -7.523 1 96.56 213 GLY A CA 1
ATOM 1692 C C . GLY A 1 213 ? -17.484 -20.484 -9.023 1 96.56 213 GLY A C 1
ATOM 1693 O O . GLY A 1 213 ? -18.219 -21.141 -9.781 1 96.56 213 GLY A O 1
ATOM 1694 N N . ASN A 1 214 ? -16.641 -19.609 -9.461 1 96.31 214 ASN A N 1
ATOM 1695 C CA . ASN A 1 214 ? -16.375 -19.359 -10.875 1 96.31 214 ASN A CA 1
ATOM 1696 C C . ASN A 1 214 ? -14.93 -19.688 -11.234 1 96.31 214 ASN A C 1
ATOM 1698 O O . ASN A 1 214 ? -14.602 -20.844 -11.531 1 96.31 214 ASN A O 1
ATOM 1702 N N . LYS A 1 215 ? -13.969 -18.781 -10.961 1 96.25 215 LYS A N 1
ATOM 1703 C CA . LYS A 1 215 ? -12.555 -18.969 -11.258 1 96.25 215 LYS A CA 1
ATOM 1704 C C . LYS A 1 215 ? -11.859 -19.781 -10.164 1 96.25 215 LYS A C 1
ATOM 1706 O O . LYS A 1 215 ? -10.797 -20.344 -10.391 1 96.25 215 LYS A O 1
ATOM 1711 N N . ILE A 1 216 ? -12.516 -19.688 -9.047 1 98.56 216 ILE A N 1
ATOM 1712 C CA . ILE A 1 216 ? -11.859 -20.281 -7.883 1 98.56 216 ILE A CA 1
ATOM 1713 C C . ILE A 1 216 ? -12.766 -21.344 -7.262 1 98.56 216 ILE A C 1
ATOM 1715 O O . ILE A 1 216 ? -13.875 -21.031 -6.812 1 98.56 216 ILE A O 1
ATOM 1719 N N . HIS A 1 217 ? -12.32 -22.562 -7.25 1 98.38 217 HIS A N 1
ATOM 1720 C CA . HIS A 1 217 ? -12.961 -23.688 -6.566 1 98.38 217 HIS A CA 1
ATOM 1721 C C . HIS A 1 217 ? -12.008 -24.344 -5.574 1 98.38 217 HIS A C 1
ATOM 1723 O O . HIS A 1 217 ? -11.617 -25.5 -5.758 1 98.38 217 HIS A O 1
ATOM 1729 N N . LEU A 1 218 ? -11.719 -23.625 -4.488 1 98.19 218 LEU A N 1
ATOM 1730 C CA . LEU A 1 218 ? -10.711 -24.031 -3.525 1 98.19 218 LEU A CA 1
ATOM 1731 C C . LEU A 1 218 ? -11.133 -25.328 -2.816 1 98.19 218 LEU A C 1
ATOM 1733 O O . LEU A 1 218 ? -10.289 -26.156 -2.49 1 98.19 218 LEU A O 1
ATOM 1737 N N . ALA A 1 219 ? -12.445 -25.484 -2.543 1 97.12 219 ALA A N 1
ATOM 1738 C CA . ALA A 1 219 ? -12.93 -26.703 -1.88 1 97.12 219 ALA A CA 1
ATOM 1739 C C . ALA A 1 219 ? -12.625 -27.938 -2.713 1 97.12 219 ALA A C 1
ATOM 1741 O O . ALA A 1 219 ? -12.242 -28.984 -2.172 1 97.12 219 ALA A O 1
ATOM 1742 N N . ALA A 1 220 ? -12.82 -27.828 -4.035 1 97.38 220 ALA A N 1
ATOM 1743 C CA . ALA A 1 220 ? -12.484 -28.938 -4.926 1 97.38 220 ALA A CA 1
ATOM 1744 C C . ALA A 1 220 ? -10.992 -29.25 -4.879 1 97.38 220 ALA A C 1
ATOM 1746 O O . ALA A 1 220 ? -10.594 -30.406 -4.871 1 97.38 220 ALA A O 1
ATOM 1747 N N . PHE A 1 221 ? -10.203 -28.203 -4.824 1 98.44 221 PHE A N 1
ATOM 1748 C CA . PHE A 1 221 ? -8.758 -28.375 -4.742 1 98.44 221 PHE A CA 1
ATOM 1749 C C . PHE A 1 221 ? -8.367 -29.031 -3.43 1 98.44 221 PHE A C 1
ATOM 1751 O O . PHE A 1 221 ? -7.52 -29.938 -3.416 1 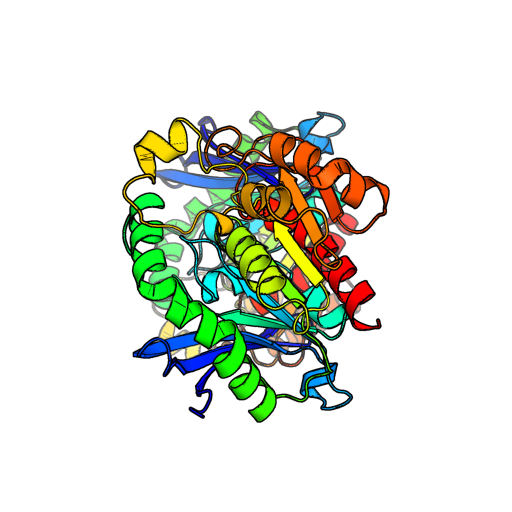98.44 221 PHE A O 1
ATOM 1758 N N . GLU A 1 222 ? -8.984 -28.578 -2.314 1 98.56 222 GLU A N 1
ATOM 1759 C CA . GLU A 1 222 ? -8.719 -29.188 -1.014 1 98.56 222 GLU A CA 1
ATOM 1760 C C . GLU A 1 222 ? -8.977 -30.703 -1.046 1 98.56 222 GLU A C 1
ATOM 1762 O O . GLU A 1 222 ? -8.211 -31.469 -0.468 1 98.56 222 GLU A O 1
ATOM 1767 N N . THR A 1 223 ? -10.039 -31.094 -1.715 1 98.25 223 THR A N 1
ATOM 1768 C CA . THR A 1 223 ? -10.359 -32.5 -1.839 1 98.25 223 THR A CA 1
ATOM 1769 C C . THR A 1 223 ? -9.289 -33.25 -2.641 1 98.25 223 THR A C 1
ATOM 1771 O O . THR A 1 223 ? -8.836 -34.312 -2.248 1 98.25 223 THR A O 1
ATOM 1774 N N . THR A 1 224 ? -8.844 -32.625 -3.719 1 98.19 224 THR A N 1
ATOM 1775 C CA . THR A 1 224 ? -7.871 -33.25 -4.625 1 98.19 224 THR A CA 1
ATOM 1776 C C . THR A 1 224 ? -6.535 -33.438 -3.918 1 98.19 224 THR A C 1
ATOM 1778 O O . THR A 1 224 ? -5.867 -34.469 -4.133 1 98.19 224 THR A O 1
ATOM 1781 N N . VAL A 1 225 ? -6.176 -32.5 -2.982 1 98.25 225 VAL A N 1
ATOM 1782 C CA . VAL A 1 225 ? -4.836 -32.562 -2.402 1 98.25 225 VAL A CA 1
ATOM 1783 C C . VAL A 1 225 ? -4.926 -32.938 -0.925 1 98.25 225 VAL A C 1
ATOM 1785 O O . VAL A 1 225 ? -4.062 -32.531 -0.13 1 98.25 225 VAL A O 1
ATOM 1788 N N . ALA A 1 226 ? -5.984 -33.594 -0.485 1 98.31 226 ALA A N 1
ATOM 1789 C CA . ALA A 1 226 ? -6.262 -33.906 0.916 1 98.31 226 ALA A CA 1
ATOM 1790 C C . ALA A 1 226 ? -5.074 -34.594 1.568 1 98.31 226 ALA A C 1
ATOM 1792 O O . ALA A 1 226 ? -4.707 -34.281 2.703 1 98.31 226 ALA A O 1
ATOM 1793 N N . ASP A 1 227 ? -4.449 -35.562 0.927 1 97.69 227 ASP A N 1
ATOM 1794 C C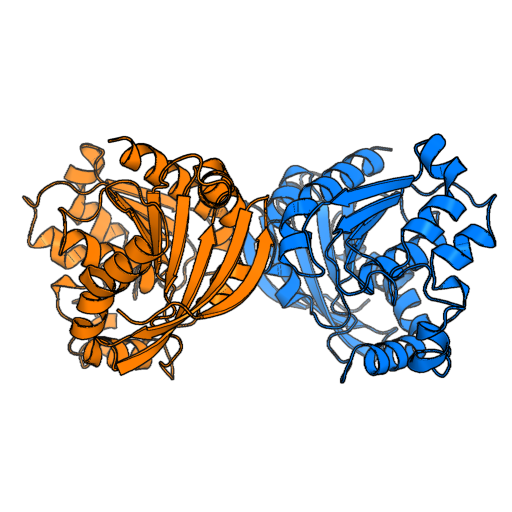A . ASP A 1 227 ? -3.322 -36.312 1.48 1 97.69 227 ASP A CA 1
ATOM 1795 C C . ASP A 1 227 ? -2.109 -35.406 1.684 1 97.69 227 ASP A C 1
ATOM 1797 O O . ASP A 1 227 ? -1.355 -35.562 2.643 1 97.69 227 ASP A O 1
ATOM 1801 N N . ARG A 1 228 ? -1.962 -34.438 0.775 1 97.94 228 ARG A N 1
ATOM 1802 C CA . ARG A 1 228 ? -0.824 -33.531 0.843 1 97.94 228 ARG A CA 1
ATOM 1803 C C . ARG A 1 228 ? -1.033 -32.469 1.921 1 97.94 228 ARG A C 1
ATOM 1805 O O . ARG A 1 228 ? -0.068 -31.969 2.502 1 97.94 228 ARG A O 1
ATOM 1812 N N . ILE A 1 229 ? -2.299 -32.125 2.182 1 98.19 229 ILE A N 1
ATOM 1813 C CA . ILE A 1 229 ? -2.617 -31.281 3.328 1 98.19 229 ILE A CA 1
ATOM 1814 C C . ILE A 1 229 ? -2.32 -32.031 4.621 1 98.19 229 ILE A C 1
ATOM 1816 O O . ILE A 1 229 ? -1.663 -31.516 5.52 1 98.19 229 ILE A O 1
ATOM 1820 N N . ALA A 1 230 ? -2.699 -33.281 4.691 1 97.5 230 ALA A N 1
ATOM 1821 C CA . ALA A 1 230 ? -2.527 -34.125 5.883 1 97.5 230 ALA A CA 1
ATOM 1822 C C . ALA A 1 230 ? -1.05 -34.312 6.199 1 97.5 230 ALA A C 1
ATOM 1824 O O . ALA A 1 230 ? -0.66 -34.406 7.367 1 97.5 230 ALA A O 1
ATOM 1825 N N . SER A 1 231 ? -0.203 -34.438 5.164 1 96.5 231 SER A N 1
ATOM 1826 C CA . SER A 1 231 ? 1.224 -34.688 5.355 1 96.5 231 SER A CA 1
ATOM 1827 C C . SER A 1 231 ? 1.955 -33.375 5.719 1 96.5 231 SER A C 1
ATOM 1829 O O . SER A 1 231 ? 3.133 -33.406 6.086 1 96.5 231 SER A O 1
ATOM 1831 N N . GLY A 1 232 ? 1.318 -32.25 5.508 1 96.31 232 GLY A N 1
ATOM 1832 C CA . GLY A 1 232 ? 1.928 -30.984 5.828 1 96.31 232 GLY A CA 1
ATOM 1833 C C . GLY A 1 232 ? 2.67 -30.359 4.656 1 96.31 232 GLY A C 1
ATOM 1834 O O . GLY A 1 232 ? 3.424 -29.406 4.832 1 96.31 232 GLY A O 1
ATOM 1835 N N . GLU A 1 233 ? 2.568 -30.891 3.424 1 96.56 233 GLU A N 1
ATOM 1836 C CA . GLU A 1 233 ? 3.18 -30.328 2.219 1 96.56 233 GLU A CA 1
ATOM 1837 C C . GLU A 1 233 ? 2.455 -29.078 1.765 1 96.56 233 GLU A C 1
ATOM 1839 O O . GLU A 1 233 ? 3.092 -28.078 1.392 1 96.56 233 GLU A O 1
ATOM 1844 N N . ILE A 1 234 ? 1.118 -29.125 1.783 1 98.38 234 ILE A N 1
ATOM 1845 C CA . ILE A 1 234 ? 0.289 -28.031 1.289 1 98.38 234 ILE A CA 1
ATOM 1846 C C . ILE A 1 234 ? -0.535 -27.453 2.438 1 98.38 234 ILE A C 1
ATOM 1848 O O . ILE A 1 234 ? -1.142 -28.203 3.211 1 98.38 234 ILE A O 1
ATOM 1852 N N . TRP A 1 235 ? -0.496 -26.156 2.635 1 98.44 235 TRP A N 1
ATOM 1853 C CA . TRP A 1 235 ? -1.276 -25.406 3.619 1 98.44 235 TRP A CA 1
ATOM 1854 C C . TRP A 1 235 ? -2.309 -24.516 2.936 1 98.44 235 TRP A C 1
ATOM 1856 O O . TRP A 1 235 ? -1.969 -23.719 2.057 1 98.44 235 TRP A O 1
ATOM 1866 N N . ILE A 1 236 ? -3.543 -24.672 3.303 1 98.69 236 ILE A N 1
ATOM 1867 C CA . ILE A 1 236 ? -4.633 -23.859 2.756 1 98.69 236 ILE A CA 1
ATOM 1868 C C . ILE A 1 236 ? -5.348 -23.125 3.887 1 98.69 236 ILE A C 1
ATOM 1870 O O . ILE A 1 236 ? -5.742 -23.734 4.883 1 98.69 236 ILE A O 1
ATOM 1874 N N . ASN A 1 237 ? -5.496 -21.859 3.762 1 98.56 237 ASN A N 1
ATOM 1875 C CA . ASN A 1 237 ? -6.09 -21.031 4.801 1 98.56 237 ASN A CA 1
ATOM 1876 C C . ASN A 1 237 ? -7.262 -20.219 4.258 1 98.56 237 ASN A C 1
ATOM 1878 O O . ASN A 1 237 ? -7.098 -19.422 3.326 1 98.56 237 ASN A O 1
ATOM 1882 N N . TRP A 1 238 ? -8.438 -20.391 4.84 1 98.62 238 TRP A N 1
ATOM 1883 C CA . TRP A 1 238 ? -9.617 -19.578 4.566 1 98.62 238 TRP A CA 1
ATOM 1884 C C . TRP A 1 238 ? -9.68 -18.375 5.512 1 98.62 238 TRP A C 1
ATOM 1886 O O . TRP A 1 238 ? -9.484 -18.531 6.723 1 98.62 238 TRP A O 1
ATOM 1896 N N . HIS A 1 239 ? -9.891 -17.234 4.973 1 98.56 239 HIS A N 1
ATOM 1897 C CA . HIS A 1 239 ? -10.008 -16.016 5.77 1 98.56 239 HIS A CA 1
ATOM 1898 C C . HIS A 1 239 ? -11.398 -15.414 5.664 1 98.56 239 HIS A C 1
ATOM 1900 O O . HIS A 1 239 ? -11.781 -14.891 4.609 1 98.56 239 HIS A O 1
ATOM 1906 N N . LYS A 1 240 ? -12.109 -15.438 6.77 1 98.19 240 LYS A N 1
ATOM 1907 C CA . LYS A 1 240 ? -13.492 -14.984 6.816 1 98.19 240 LYS A CA 1
ATOM 1908 C C . LYS A 1 240 ? -13.602 -13.516 6.43 1 98.19 240 LYS A C 1
ATOM 1910 O O . LYS A 1 240 ? -12.781 -12.695 6.848 1 98.19 240 LYS A O 1
ATOM 1915 N N . ARG A 1 241 ? -14.523 -13.164 5.559 1 97.81 241 ARG A N 1
ATOM 1916 C CA . ARG A 1 241 ? -15 -11.828 5.227 1 97.81 241 ARG A CA 1
ATOM 1917 C C . ARG A 1 241 ? -14.102 -11.172 4.184 1 97.81 241 ARG A C 1
ATOM 1919 O O . ARG A 1 241 ? -14.461 -10.141 3.605 1 97.81 241 ARG A O 1
ATOM 1926 N N . TYR A 1 242 ? -12.945 -11.719 3.908 1 98.62 242 TYR A N 1
ATOM 1927 C CA . TYR A 1 242 ? -12.031 -11.094 2.959 1 98.62 242 TYR A CA 1
ATOM 1928 C C . TYR A 1 242 ? -12.477 -11.336 1.524 1 98.62 242 TYR A C 1
ATOM 1930 O O . TYR A 1 242 ? -12.93 -12.43 1.187 1 98.62 242 TYR A O 1
ATOM 1938 N N . ASP A 1 243 ? -12.398 -10.312 0.688 1 98.25 243 ASP A N 1
ATOM 1939 C CA . ASP A 1 243 ? -12.781 -10.383 -0.718 1 98.25 243 ASP A CA 1
ATOM 1940 C C . ASP A 1 243 ? -11.555 -10.539 -1.616 1 98.25 243 ASP A C 1
ATOM 1942 O O . ASP A 1 243 ? -10.508 -11.016 -1.171 1 98.25 243 ASP A O 1
ATOM 1946 N N . HIS A 1 244 ? -11.719 -10.414 -2.971 1 97.12 244 HIS A N 1
ATOM 1947 C CA . HIS A 1 244 ? -10.625 -10.492 -3.938 1 97.12 244 HIS A CA 1
ATOM 1948 C C . HIS A 1 244 ? -10.008 -9.117 -4.184 1 97.12 244 HIS A C 1
ATOM 1950 O O . HIS A 1 244 ? -10.078 -8.594 -5.301 1 97.12 244 HIS A O 1
ATOM 1956 N N . SER A 1 245 ? -9.438 -8.469 -3.166 1 93.94 245 SER A N 1
ATOM 1957 C CA . SER A 1 245 ? -8.875 -7.125 -3.26 1 93.94 245 SER A CA 1
ATOM 1958 C C . SER A 1 245 ? -7.441 -7.094 -2.738 1 93.94 245 SER A C 1
ATOM 1960 O O . SER A 1 245 ? -6.973 -8.055 -2.129 1 93.94 245 SER A O 1
ATOM 1962 N N . PHE A 1 246 ? -6.793 -6.059 -3.027 1 91.56 246 PHE A N 1
ATOM 1963 C CA . PHE A 1 246 ? -5.441 -5.867 -2.51 1 91.56 246 PHE A CA 1
ATOM 1964 C C . PHE A 1 246 ? -5.453 -5.777 -0.988 1 91.56 246 PHE A C 1
ATOM 1966 O O . PHE A 1 246 ? -4.453 -6.078 -0.335 1 91.56 246 PHE A O 1
ATOM 1973 N N . TYR A 1 247 ? -6.598 -5.406 -0.375 1 95.19 247 TYR A N 1
ATOM 1974 C CA . TYR A 1 247 ? -6.699 -5.344 1.079 1 95.19 247 TYR A CA 1
ATOM 1975 C C . TYR A 1 247 ? -6.559 -6.734 1.693 1 95.19 247 TYR A C 1
ATOM 1977 O O . TYR A 1 247 ? -6.02 -6.883 2.793 1 95.19 247 TYR A O 1
ATOM 1985 N N . PHE A 1 248 ? -7.082 -7.727 0.915 1 96.44 248 PHE A N 1
ATOM 1986 C CA . PHE A 1 248 ? -6.855 -9.109 1.307 1 96.44 248 PHE A CA 1
ATOM 1987 C C . PHE A 1 248 ? -5.371 -9.453 1.246 1 96.44 248 PHE A C 1
ATOM 1989 O O . PHE A 1 248 ? -4.809 -9.977 2.211 1 96.44 248 PHE A O 1
ATOM 1996 N N . VAL A 1 249 ? -4.688 -9.117 0.214 1 95.38 249 VAL A N 1
ATOM 1997 C CA . VAL A 1 249 ? -3.271 -9.398 0.003 1 95.38 249 VAL A CA 1
ATOM 1998 C C . VAL A 1 249 ? -2.443 -8.734 1.102 1 95.38 249 VAL A C 1
ATOM 2000 O O . VAL A 1 249 ? -1.618 -9.391 1.744 1 95.38 249 VAL A O 1
ATOM 2003 N N . HIS A 1 250 ? -2.738 -7.516 1.3 1 92.25 250 HIS A N 1
ATOM 2004 C CA . HIS A 1 250 ? -1.99 -6.73 2.277 1 92.25 250 HIS A CA 1
ATOM 2005 C C . HIS A 1 250 ? -2.129 -7.32 3.678 1 92.25 250 HIS A C 1
ATOM 2007 O O . HIS A 1 250 ? -1.177 -7.301 4.461 1 92.25 250 HIS A O 1
ATOM 2013 N N . SER A 1 251 ? -3.287 -7.824 3.98 1 95.5 251 SER A N 1
ATOM 2014 C CA . SER A 1 251 ? -3.588 -8.328 5.316 1 95.5 251 SER A CA 1
ATOM 2015 C C . SER A 1 251 ? -2.855 -9.641 5.59 1 95.5 251 SER A C 1
ATOM 2017 O O . SER A 1 251 ? -2.553 -9.953 6.742 1 95.5 251 SER A O 1
ATOM 2019 N N . HIS A 1 252 ? -2.496 -10.383 4.488 1 96.5 252 HIS A N 1
ATOM 2020 C CA . HIS A 1 252 ? -2.08 -11.758 4.758 1 96.5 252 HIS A CA 1
ATOM 2021 C C . HIS A 1 252 ? -0.737 -12.062 4.102 1 96.5 252 HIS A C 1
ATOM 2023 O O . HIS A 1 252 ? -0.231 -13.18 4.211 1 96.5 252 HIS A O 1
ATOM 2029 N N . ILE A 1 253 ? -0.045 -11.086 3.463 1 95.69 253 ILE A N 1
ATOM 2030 C CA . ILE A 1 253 ? 1.178 -11.328 2.707 1 95.69 253 ILE A CA 1
ATOM 2031 C C . ILE A 1 253 ? 2.314 -11.68 3.664 1 95.69 253 ILE A C 1
ATOM 2033 O O . ILE A 1 253 ? 3.273 -12.359 3.279 1 95.69 253 ILE A O 1
ATOM 2037 N N . ARG A 1 254 ? 2.264 -11.234 4.945 1 95 254 ARG A N 1
ATOM 2038 C CA . ARG A 1 254 ? 3.301 -11.531 5.926 1 95 254 ARG A CA 1
ATOM 2039 C C . ARG A 1 254 ? 3.541 -13.031 6.031 1 95 254 ARG A C 1
ATOM 2041 O O . ARG A 1 254 ? 4.688 -13.484 6.047 1 95 254 ARG A O 1
ATOM 2048 N N . GLU A 1 255 ? 2.479 -13.805 6.086 1 96.75 255 GLU A N 1
ATOM 2049 C CA . GLU A 1 255 ? 2.572 -15.25 6.27 1 96.75 255 GLU A CA 1
ATOM 2050 C C . GLU A 1 255 ? 3.295 -15.906 5.102 1 96.75 255 GLU A C 1
ATOM 2052 O O . GLU A 1 255 ? 3.98 -16.922 5.277 1 96.75 255 GLU A O 1
ATOM 2057 N N . HIS A 1 256 ? 3.184 -15.312 3.963 1 97.75 256 HIS A N 1
ATOM 2058 C CA . HIS A 1 256 ? 3.865 -15.859 2.793 1 97.75 256 HIS A CA 1
ATOM 2059 C C . HIS A 1 256 ? 5.375 -15.664 2.898 1 97.75 256 HIS A C 1
ATOM 2061 O O . HIS A 1 256 ? 6.145 -16.562 2.541 1 97.75 256 HIS A O 1
ATOM 2067 N N . PHE A 1 257 ? 5.809 -14.531 3.404 1 96.62 257 PHE A N 1
ATOM 2068 C CA . PHE A 1 257 ? 7.238 -14.32 3.605 1 96.62 257 PHE A CA 1
ATOM 2069 C C . PHE A 1 257 ? 7.777 -15.25 4.684 1 96.62 257 PHE A C 1
ATOM 2071 O O . PHE A 1 257 ? 8.867 -15.82 4.535 1 96.62 257 PHE A O 1
ATOM 2078 N N . VAL A 1 258 ? 7 -15.414 5.77 1 96.25 258 VAL A N 1
ATOM 2079 C CA . VAL A 1 258 ? 7.398 -16.359 6.812 1 96.25 258 VAL A CA 1
ATOM 2080 C C . VAL A 1 258 ? 7.543 -17.75 6.223 1 96.25 258 VAL A C 1
ATOM 2082 O O . VAL A 1 258 ? 8.562 -18.422 6.422 1 96.25 258 VAL A O 1
ATOM 2085 N N . PHE A 1 259 ? 6.562 -18.172 5.465 1 97.81 259 PHE A N 1
ATOM 2086 C CA . PHE A 1 259 ? 6.535 -19.484 4.852 1 97.81 259 PHE A CA 1
ATOM 2087 C C . PHE A 1 259 ? 7.766 -19.703 3.979 1 97.81 259 PHE A C 1
ATOM 2089 O O . PHE A 1 259 ? 8.469 -20.703 4.125 1 97.81 259 PHE A O 1
ATOM 2096 N N . HIS A 1 260 ? 8.047 -18.734 3.08 1 97.25 260 HIS A N 1
ATOM 2097 C CA . HIS A 1 260 ? 9.188 -18.875 2.176 1 97.25 260 HIS A CA 1
ATOM 2098 C C . HIS A 1 260 ? 10.5 -18.859 2.939 1 97.25 260 HIS A C 1
ATOM 2100 O O . HIS A 1 260 ? 11.445 -19.562 2.576 1 97.25 260 HIS A O 1
ATOM 2106 N N . SER A 1 261 ? 10.609 -18.062 3.979 1 94.38 261 SER A N 1
ATOM 2107 C CA . SER A 1 261 ? 11.844 -17.984 4.758 1 94.38 261 SER A CA 1
ATOM 2108 C C . SER A 1 261 ? 12.156 -19.312 5.434 1 94.38 261 SER A C 1
ATOM 2110 O O . SER A 1 261 ? 13.328 -19.656 5.617 1 94.38 261 SER A O 1
ATOM 2112 N N . GLU A 1 262 ? 11.117 -20.094 5.797 1 93.25 262 GLU A N 1
ATOM 2113 C CA . GLU A 1 262 ? 11.289 -21.375 6.469 1 93.25 262 GLU A CA 1
ATOM 2114 C C . GLU A 1 262 ? 11.742 -22.453 5.492 1 93.25 262 GLU A C 1
ATOM 2116 O O . GLU A 1 262 ? 12.305 -23.484 5.902 1 93.25 262 GLU A O 1
ATOM 2121 N N . HIS A 1 263 ? 11.5 -22.234 4.227 1 90.69 263 HIS A N 1
ATOM 2122 C CA . HIS A 1 263 ? 11.812 -23.266 3.236 1 90.69 263 HIS A CA 1
ATOM 2123 C C . HIS A 1 263 ? 13.078 -22.906 2.455 1 90.69 263 HIS A C 1
ATOM 2125 O O . HIS A 1 263 ? 13.531 -23.688 1.61 1 90.69 263 HIS A O 1
ATOM 2131 N N . HIS A 1 264 ? 13.617 -21.688 2.592 1 76.81 264 HIS A N 1
ATOM 2132 C CA . HIS A 1 264 ? 14.891 -21.328 1.973 1 76.81 264 HIS A CA 1
ATOM 2133 C C . HIS A 1 264 ? 16.062 -21.953 2.721 1 76.81 264 HIS A C 1
ATOM 2135 O O . HIS A 1 264 ? 17.094 -22.25 2.121 1 76.81 264 HIS A O 1
ATOM 2141 N N . ASP A 1 265 ? 16.031 -21.969 4.078 1 58.81 265 ASP A N 1
ATOM 2142 C CA . ASP A 1 265 ? 17.094 -22.547 4.891 1 58.81 265 ASP A CA 1
ATOM 2143 C C . ASP A 1 265 ? 17.141 -24.062 4.734 1 58.81 265 ASP A C 1
ATOM 2145 O O . ASP A 1 265 ? 17.922 -24.734 5.402 1 58.81 265 ASP A O 1
ATOM 2149 N N . LEU A 1 266 ? 16.281 -24.578 3.799 1 43.25 266 LEU A N 1
ATOM 2150 C CA . LEU A 1 266 ? 16.312 -26.031 3.645 1 43.25 266 LEU A CA 1
ATOM 2151 C C . LEU A 1 266 ? 17.25 -26.438 2.512 1 43.25 266 LEU A C 1
ATOM 2153 O O . LEU A 1 266 ? 17.375 -25.719 1.516 1 43.25 266 LEU A O 1
ATOM 2157 N N . MET B 1 1 ? -27.344 17.609 7.875 1 69.81 1 MET B N 1
ATOM 2158 C CA . MET B 1 1 ? -26.141 16.812 7.645 1 69.81 1 MET B CA 1
ATOM 2159 C C . MET B 1 1 ? -26.375 15.789 6.543 1 69.81 1 MET B C 1
ATOM 2161 O O . MET B 1 1 ? -27.406 15.109 6.523 1 69.81 1 MET B O 1
ATOM 2165 N N . ASN B 1 2 ? -25.469 15.891 5.5 1 82.81 2 ASN B N 1
ATOM 2166 C CA . ASN B 1 2 ? -25.656 14.992 4.367 1 82.81 2 ASN B CA 1
ATOM 2167 C C . ASN B 1 2 ? -25.172 13.578 4.684 1 82.81 2 ASN B C 1
ATOM 2169 O O . ASN B 1 2 ? -24.141 13.406 5.324 1 82.81 2 ASN B O 1
ATOM 2173 N N . PRO B 1 3 ? -26 12.672 4.359 1 88.94 3 PRO B N 1
ATOM 2174 C CA . PRO B 1 3 ? -25.656 11.289 4.695 1 88.94 3 PRO B CA 1
ATOM 2175 C C . PRO B 1 3 ? -24.438 10.773 3.932 1 88.94 3 PRO B C 1
ATOM 2177 O O . PRO B 1 3 ? -24.156 11.25 2.83 1 88.94 3 PRO B O 1
ATOM 2180 N N . LEU B 1 4 ? -23.688 9.844 4.551 1 95.25 4 LEU B N 1
ATOM 2181 C CA . LEU B 1 4 ? -22.578 9.148 3.908 1 95.25 4 LEU B CA 1
ATOM 2182 C C . LEU B 1 4 ? -23.094 8.016 3.016 1 95.25 4 LEU B C 1
ATOM 2184 O O . LEU B 1 4 ? -23.828 7.141 3.475 1 95.25 4 LEU B O 1
ATOM 2188 N N . GLU B 1 5 ? -22.828 8.148 1.764 1 97.62 5 GLU B N 1
ATOM 2189 C CA . GLU B 1 5 ? -23.109 7.059 0.839 1 97.62 5 GLU B CA 1
ATOM 2190 C C . GLU B 1 5 ? -21.938 6.082 0.764 1 97.62 5 GLU B C 1
ATOM 2192 O O . GLU B 1 5 ? -20.812 6.473 0.407 1 97.62 5 GLU B O 1
ATOM 2197 N N . LEU B 1 6 ? -22.156 4.828 1.073 1 98.19 6 LEU B N 1
ATOM 2198 C CA . LEU B 1 6 ? -21.109 3.812 1.016 1 98.19 6 LEU B CA 1
ATOM 2199 C C . LEU B 1 6 ? -20.844 3.383 -0.423 1 98.19 6 LEU B C 1
ATOM 2201 O O . LEU B 1 6 ? -21.734 2.865 -1.094 1 98.19 6 LEU B O 1
ATOM 2205 N N . LEU B 1 7 ? -19.641 3.609 -0.932 1 98 7 LEU B N 1
ATOM 2206 C CA . LEU B 1 7 ? -19.266 3.268 -2.299 1 98 7 LEU B CA 1
ATOM 2207 C C . LEU B 1 7 ? -18.578 1.908 -2.352 1 98 7 LEU B C 1
ATOM 2209 O O . LEU B 1 7 ? -18.734 1.169 -3.326 1 98 7 LEU B O 1
ATOM 2213 N N . ALA B 1 8 ? -17.781 1.582 -1.393 1 97.62 8 ALA B N 1
ATOM 2214 C CA . ALA B 1 8 ? -17.016 0.336 -1.313 1 97.62 8 ALA B CA 1
ATOM 2215 C C . ALA B 1 8 ? -16.672 -0.004 0.133 1 97.62 8 ALA B C 1
ATOM 2217 O O . ALA B 1 8 ? -16.531 0.891 0.97 1 97.62 8 ALA B O 1
ATOM 2218 N N . SER B 1 9 ? -16.578 -1.223 0.416 1 97.94 9 SER B N 1
ATOM 2219 C CA . SER B 1 9 ? -16.172 -1.735 1.721 1 97.94 9 SER B CA 1
ATOM 2220 C C . SER B 1 9 ? -15.336 -3.006 1.579 1 97.94 9 SER B C 1
ATOM 2222 O O . SER B 1 9 ? -15.758 -3.961 0.923 1 97.94 9 SER B O 1
ATOM 2224 N N . HIS B 1 10 ? -14.141 -3.033 2.148 1 97.81 10 HIS B N 1
ATOM 2225 C CA . HIS B 1 10 ? -13.227 -4.168 2.105 1 97.81 10 HIS B CA 1
ATOM 2226 C C . HIS B 1 10 ? -12.711 -4.512 3.498 1 97.81 10 HIS B C 1
ATOM 2228 O O . HIS B 1 10 ? -12.32 -3.623 4.262 1 97.81 10 HIS B O 1
ATOM 2234 N N . THR B 1 11 ? -12.75 -5.809 3.801 1 98 11 THR B N 1
ATOM 2235 C CA . THR B 1 11 ? -12.078 -6.23 5.023 1 98 11 THR B CA 1
ATOM 2236 C C . THR B 1 11 ? -10.562 -6.074 4.887 1 98 11 THR B C 1
ATOM 2238 O O . THR B 1 11 ? -9.984 -6.48 3.877 1 98 11 THR B O 1
ATOM 2241 N N . SER B 1 12 ? -9.977 -5.484 5.816 1 97.12 12 SER B N 1
ATOM 2242 C CA . SER B 1 12 ? -8.539 -5.23 5.895 1 97.12 12 SER B CA 1
ATOM 2243 C C . SER B 1 12 ? -8.039 -5.289 7.336 1 97.12 12 SER B C 1
ATOM 2245 O O . SER B 1 12 ? -8.523 -4.543 8.188 1 97.12 12 SER B O 1
ATOM 2247 N N . PHE B 1 13 ? -7.059 -6.215 7.637 1 96.62 13 PHE B N 1
ATOM 2248 C CA . PHE B 1 13 ? -6.562 -6.43 8.992 1 96.62 13 PHE B CA 1
ATOM 2249 C C . PHE B 1 13 ? -7.715 -6.508 9.984 1 96.62 13 PHE B C 1
ATOM 2251 O O . PHE B 1 13 ? -7.711 -5.809 11 1 96.62 13 PHE B O 1
ATOM 2258 N N . LYS B 1 14 ? -8.688 -7.273 9.633 1 96.62 14 LYS B N 1
ATOM 2259 C CA . LYS B 1 14 ? -9.828 -7.676 10.438 1 96.62 14 LYS B CA 1
ATOM 2260 C C . LYS B 1 14 ? -10.844 -6.543 10.555 1 96.62 14 LYS B C 1
ATOM 2262 O O . LYS B 1 14 ? -12.008 -6.777 10.891 1 96.62 14 LYS B O 1
ATOM 2267 N N . GLY B 1 15 ? -10.414 -5.262 10.344 1 98.06 15 GLY B N 1
ATOM 2268 C CA . GLY B 1 15 ? -11.352 -4.156 10.25 1 98.06 15 GLY B CA 1
ATOM 2269 C C . GLY B 1 15 ? -11.898 -3.955 8.852 1 98.06 15 GLY B C 1
ATOM 2270 O O . GLY B 1 15 ? -11.883 -4.879 8.031 1 98.06 15 GLY B O 1
ATOM 2271 N N . GLU B 1 16 ? -12.469 -2.77 8.617 1 98.25 16 GLU B N 1
ATOM 2272 C CA . GLU B 1 16 ? -13.016 -2.5 7.293 1 98.25 16 GLU B CA 1
ATOM 2273 C C . GLU B 1 16 ? -12.516 -1.165 6.75 1 98.25 16 GLU B C 1
ATOM 2275 O O . GLU B 1 16 ? -12.586 -0.143 7.434 1 98.25 16 GLU B O 1
ATOM 2280 N N . GLN B 1 17 ? -11.891 -1.25 5.555 1 98.12 17 GLN B N 1
ATOM 2281 C CA . GLN B 1 17 ? -11.625 -0.037 4.789 1 98.12 17 GLN B CA 1
ATOM 2282 C C . GLN B 1 17 ? -12.812 0.333 3.912 1 98.12 17 GLN B C 1
ATOM 2284 O O . GLN B 1 17 ? -13.148 -0.391 2.971 1 98.12 17 GLN B O 1
ATOM 2289 N N . ARG B 1 18 ? -13.43 1.463 4.23 1 98.44 18 ARG B N 1
ATOM 2290 C CA . ARG B 1 18 ? -14.633 1.888 3.516 1 98.44 18 ARG B CA 1
ATOM 2291 C C . ARG B 1 18 ? -14.383 3.178 2.744 1 98.44 18 ARG B C 1
ATOM 2293 O O . ARG B 1 18 ? -13.562 4.004 3.15 1 98.44 18 ARG B O 1
ATOM 2300 N N . LEU B 1 19 ? -14.984 3.236 1.585 1 98.31 19 LEU B N 1
ATOM 2301 C CA . LEU B 1 19 ? -15.055 4.477 0.82 1 98.31 19 LEU B CA 1
ATOM 2302 C C . LEU B 1 19 ? -16.469 5.031 0.806 1 98.31 19 LEU B C 1
ATOM 2304 O O . LEU B 1 19 ? -17.406 4.336 0.408 1 98.31 19 LEU B O 1
ATOM 2308 N N . TYR B 1 20 ? -16.594 6.258 1.298 1 98.56 20 TYR B N 1
ATOM 2309 C CA . TYR B 1 20 ? -17.875 6.949 1.311 1 98.56 20 TYR B CA 1
ATOM 2310 C C . TYR B 1 20 ? -17.844 8.156 0.376 1 98.56 20 TYR B C 1
ATOM 2312 O O . TYR B 1 20 ? -16.781 8.625 -0.012 1 98.56 20 TYR B O 1
ATOM 2320 N N . ARG B 1 21 ? -19.031 8.57 -0.003 1 98.25 21 ARG B N 1
ATOM 2321 C CA . ARG B 1 21 ? -19.25 9.859 -0.661 1 98.25 21 ARG B CA 1
ATOM 2322 C C . ARG B 1 21 ? -20.359 10.648 0.02 1 98.25 21 ARG B C 1
ATOM 2324 O O . ARG B 1 21 ? -21.359 10.078 0.434 1 98.25 21 ARG B O 1
ATOM 2331 N N . HIS B 1 22 ? -20.188 11.922 0.222 1 97.31 22 HIS B N 1
ATOM 2332 C CA . HIS B 1 22 ? -21.234 12.828 0.686 1 97.31 22 HIS B CA 1
ATOM 2333 C C . HIS B 1 22 ? -21.078 14.211 0.072 1 97.31 22 HIS B C 1
ATOM 2335 O O . HIS B 1 22 ? -20.016 14.547 -0.447 1 97.31 22 HIS B O 1
ATOM 2341 N N . TYR B 1 23 ? -22.141 14.938 0.056 1 97.5 23 TYR B N 1
ATOM 2342 C CA . TYR B 1 23 ? -22.047 16.328 -0.392 1 97.5 23 TYR B CA 1
ATOM 2343 C C . TYR B 1 23 ? -21.516 17.219 0.718 1 97.5 23 TYR B C 1
ATOM 2345 O O . TYR B 1 23 ? -22.094 17.281 1.804 1 97.5 23 TYR B O 1
ATOM 2353 N N . ALA B 1 24 ? -20.375 17.828 0.522 1 97.31 24 ALA B N 1
ATOM 2354 C CA . ALA B 1 24 ? -19.812 18.797 1.467 1 97.31 24 ALA B CA 1
ATOM 2355 C C . ALA B 1 24 ? -20.406 20.188 1.246 1 97.31 24 ALA B C 1
ATOM 2357 O O . ALA B 1 24 ? -20.078 20.859 0.268 1 97.31 24 ALA B O 1
ATOM 2358 N N . ASP B 1 25 ? -21.188 20.625 2.139 1 97.38 25 ASP B N 1
ATOM 2359 C CA . ASP B 1 25 ? -21.859 21.922 2.027 1 97.38 25 ASP B CA 1
ATOM 2360 C C . ASP B 1 25 ? -20.844 23.062 2.016 1 97.38 25 ASP B C 1
ATOM 2362 O O . ASP B 1 25 ? -20.969 24 1.238 1 97.38 25 ASP B O 1
ATOM 2366 N N . SER B 1 26 ? -19.844 23 2.836 1 96.75 26 SER B N 1
ATOM 2367 C CA . SER B 1 26 ? -18.828 24.047 2.934 1 96.75 26 SER B CA 1
ATOM 2368 C C . SER B 1 26 ? -18.062 24.188 1.628 1 96.75 26 SER B C 1
ATOM 2370 O O . SER B 1 26 ? -17.672 25.297 1.253 1 96.75 26 SER B O 1
ATOM 2372 N N . LEU B 1 27 ? -17.859 23.047 0.92 1 96.81 27 LEU B N 1
ATOM 2373 C CA . LEU B 1 27 ? -17.047 23.031 -0.29 1 96.81 27 LEU B CA 1
ATOM 2374 C C . LEU B 1 27 ? -17.922 23.062 -1.537 1 96.81 27 LEU B C 1
ATOM 2376 O O . LEU B 1 27 ? -17.422 23.25 -2.648 1 96.81 27 LEU B O 1
ATOM 2380 N N . HIS B 1 28 ? -19.219 22.875 -1.397 1 96.44 28 HIS B N 1
ATOM 2381 C CA . HIS B 1 28 ? -20.219 22.891 -2.459 1 96.44 28 HIS B CA 1
ATOM 2382 C C . HIS B 1 28 ? -19.891 21.875 -3.543 1 96.44 28 HIS B C 1
ATOM 2384 O O . HIS B 1 28 ? -19.906 22.203 -4.73 1 96.44 28 HIS B O 1
ATOM 2390 N N . ARG B 1 29 ? -19.578 20.641 -3.137 1 96.62 29 ARG B N 1
ATOM 2391 C CA . ARG B 1 29 ? -19.312 19.547 -4.062 1 96.62 29 ARG B CA 1
ATOM 2392 C C . ARG B 1 29 ? -19.375 18.203 -3.35 1 96.62 29 ARG B C 1
ATOM 2394 O O . ARG B 1 29 ? -19.266 18.125 -2.125 1 96.62 29 ARG B O 1
ATOM 2401 N N . PRO B 1 30 ? -19.641 17.141 -4.156 1 97.25 30 PRO B N 1
ATOM 2402 C CA . PRO B 1 30 ? -19.438 15.812 -3.562 1 97.25 30 PRO B CA 1
ATOM 2403 C C . PRO B 1 30 ? -17.984 15.539 -3.178 1 97.25 30 PRO B C 1
ATOM 2405 O O . PRO B 1 30 ? -17.078 15.953 -3.891 1 97.25 30 PRO B O 1
ATOM 2408 N N . LEU B 1 31 ? -17.797 14.953 -2.086 1 97.69 31 LEU B N 1
ATOM 2409 C CA . LEU B 1 31 ? -16.469 14.641 -1.575 1 97.69 31 LEU B CA 1
ATOM 2410 C C . LEU B 1 31 ? -16.375 13.188 -1.127 1 97.69 31 LEU B C 1
ATOM 2412 O O . LEU B 1 31 ? -17.25 12.703 -0.403 1 97.69 31 LEU B O 1
ATOM 2416 N N . GLU B 1 32 ? -15.375 12.484 -1.637 1 98 32 GLU B N 1
ATOM 2417 C CA . GLU B 1 32 ? -15.109 11.141 -1.126 1 98 32 GLU B CA 1
ATOM 2418 C C . GLU B 1 32 ? -14.312 11.195 0.173 1 98 32 GLU B C 1
ATOM 2420 O O . GLU B 1 32 ? -13.5 12.102 0.374 1 98 32 GLU B O 1
ATOM 2425 N N . VAL B 1 33 ? -14.586 10.281 1.003 1 98.44 33 VAL B N 1
ATOM 2426 C CA . VAL B 1 33 ? -13.883 10.109 2.266 1 98.44 33 VAL B CA 1
ATOM 2427 C C . VAL B 1 33 ? -13.594 8.625 2.5 1 98.44 33 VAL B C 1
ATOM 2429 O O . VAL B 1 33 ? -14.516 7.812 2.549 1 98.44 33 VAL B O 1
ATOM 2432 N N . ALA B 1 34 ? -12.312 8.289 2.568 1 98.38 34 ALA B N 1
ATOM 2433 C CA . ALA B 1 34 ? -11.938 6.938 2.957 1 98.38 34 ALA B CA 1
ATOM 2434 C C . ALA B 1 34 ? -11.867 6.801 4.477 1 98.38 34 ALA B C 1
ATOM 2436 O O . ALA B 1 34 ? -11.242 7.621 5.148 1 98.38 34 ALA B O 1
ATOM 2437 N N . ILE B 1 35 ? -12.562 5.809 5.031 1 98.5 35 ILE B N 1
ATOM 2438 C CA . ILE B 1 35 ? -12.617 5.613 6.477 1 98.5 35 ILE B CA 1
ATOM 2439 C C . ILE B 1 35 ? -12.266 4.168 6.816 1 98.5 35 ILE B C 1
ATOM 2441 O O . ILE B 1 35 ? -12.852 3.234 6.258 1 98.5 35 ILE B O 1
ATOM 2445 N N . TYR B 1 36 ? -11.281 4.004 7.648 1 98.62 36 TYR B N 1
ATOM 2446 C CA . TYR B 1 36 ? -11.023 2.682 8.211 1 98.62 36 TYR B CA 1
ATOM 2447 C C . TYR B 1 36 ? -11.727 2.516 9.555 1 98.62 36 TYR B C 1
ATOM 2449 O O . TYR B 1 36 ? -11.578 3.352 10.445 1 98.62 36 TYR B O 1
ATOM 2457 N N . LEU B 1 37 ? -12.508 1.477 9.68 1 98.38 37 LEU B N 1
ATOM 2458 C CA . LEU B 1 37 ? -13.172 1.119 10.93 1 98.38 37 LEU B CA 1
ATOM 2459 C C . LEU B 1 37 ? -12.5 -0.086 11.578 1 98.38 37 LEU B C 1
ATOM 2461 O O . LEU B 1 37 ? -12.516 -1.187 11.023 1 98.38 37 LEU B O 1
ATOM 2465 N N . PRO B 1 38 ? -11.914 0.118 12.766 1 98 38 PRO B N 1
ATOM 2466 C CA . PRO B 1 38 ? -11.359 -1.029 13.484 1 98 38 PRO B CA 1
ATOM 2467 C C . PRO B 1 38 ? -12.43 -1.978 14.008 1 98 38 PRO B C 1
ATOM 2469 O O . PRO B 1 38 ? -13.609 -1.61 14.07 1 98 38 PRO B O 1
ATOM 2472 N N . VAL B 1 39 ? -12.008 -3.186 14.398 1 97.5 39 VAL B N 1
ATOM 2473 C CA . VAL B 1 39 ? -12.922 -4.223 14.867 1 97.5 39 VAL B CA 1
ATOM 2474 C C . VAL B 1 39 ? -13.734 -3.691 16.047 1 97.5 39 VAL B C 1
ATOM 2476 O O . VAL B 1 39 ? -14.945 -3.936 16.125 1 97.5 39 VAL B O 1
ATOM 2479 N N . ALA B 1 40 ? -13.148 -2.938 16.922 1 96.5 40 ALA B N 1
ATOM 2480 C CA . ALA B 1 40 ? -13.828 -2.396 18.109 1 96.5 40 ALA B CA 1
ATOM 2481 C C . ALA B 1 40 ? -15.008 -1.517 17.703 1 96.5 40 ALA B C 1
ATOM 2483 O O . ALA B 1 40 ? -16.047 -1.534 18.359 1 96.5 40 ALA B O 1
ATOM 2484 N N . SER B 1 41 ? -14.789 -0.738 16.656 1 96.81 41 SER B N 1
ATOM 2485 C CA . SER B 1 41 ? -15.852 0.123 16.156 1 96.81 41 SER B CA 1
ATOM 2486 C C . SER B 1 41 ? -16.938 -0.692 15.469 1 96.81 41 SER B C 1
ATOM 2488 O O . SER B 1 41 ? -18.141 -0.42 15.648 1 96.81 41 SER B O 1
ATOM 2490 N N . LEU B 1 42 ? -16.578 -1.672 14.672 1 96.44 42 LEU B N 1
ATOM 2491 C CA . LEU B 1 42 ? -17.531 -2.492 13.922 1 96.44 42 LEU B CA 1
ATOM 2492 C C . LEU B 1 42 ? -18.438 -3.273 14.859 1 96.44 42 LEU B C 1
ATOM 2494 O O . LEU B 1 42 ? -19.625 -3.426 14.594 1 96.44 42 LEU B O 1
ATOM 2498 N N . LEU B 1 43 ? -17.875 -3.75 15.938 1 94.12 43 LEU B N 1
ATOM 2499 C CA . LEU B 1 43 ? -18.625 -4.566 16.891 1 94.12 43 LEU B CA 1
ATOM 2500 C C . LEU B 1 43 ? -19.312 -3.693 17.938 1 94.12 43 LEU B C 1
ATOM 2502 O O . LEU B 1 43 ? -20.016 -4.203 18.812 1 94.12 43 LEU B O 1
ATOM 2506 N N . LYS B 1 44 ? -19.219 -2.375 17.844 1 89.75 44 LYS B N 1
ATOM 2507 C CA . LYS B 1 44 ? -19.812 -1.408 18.766 1 89.75 44 LYS B CA 1
ATOM 2508 C C . LYS B 1 44 ? -19.438 -1.732 20.219 1 89.75 44 LYS B C 1
ATOM 2510 O O . LYS B 1 44 ? -20.281 -1.64 21.109 1 89.75 44 LYS B O 1
ATOM 2515 N N . GLU B 1 45 ? -18.203 -2.18 20.344 1 88.62 45 GLU B N 1
ATOM 2516 C CA . GLU B 1 45 ? -17.719 -2.527 21.688 1 88.62 45 GLU B CA 1
ATOM 2517 C C . GLU B 1 45 ? -17.469 -1.277 22.516 1 88.62 45 GLU B C 1
ATOM 2519 O O . GLU B 1 45 ? -17.797 -1.247 23.703 1 88.62 45 GLU B O 1
ATOM 2524 N N . ARG B 1 46 ? -16.797 -0.265 21.891 1 89.94 46 ARG B N 1
ATOM 2525 C CA . ARG B 1 46 ? -16.469 0.994 22.562 1 89.94 46 ARG B CA 1
ATOM 2526 C C . ARG B 1 46 ? -16.297 2.117 21.531 1 89.94 46 ARG B C 1
ATOM 2528 O O . ARG B 1 46 ? -16.062 1.862 20.359 1 89.94 46 ARG B O 1
ATOM 2535 N N . PRO B 1 47 ? -16.484 3.307 22.047 1 93.94 47 PRO B N 1
ATOM 2536 C CA . PRO B 1 47 ? -16.141 4.426 21.156 1 93.94 47 PRO B CA 1
ATOM 2537 C C . PRO B 1 47 ? -14.656 4.449 20.797 1 93.94 47 PRO B C 1
ATOM 2539 O O . PRO B 1 47 ? -13.812 4.078 21.609 1 93.94 47 PRO B O 1
ATOM 2542 N N . CYS B 1 48 ? -14.367 4.758 19.547 1 95.62 48 CYS B N 1
ATOM 2543 C CA . CYS B 1 48 ? -12.992 4.785 19.062 1 95.62 48 CYS B CA 1
ATOM 2544 C C . CYS B 1 48 ? -12.547 6.207 18.75 1 95.62 48 CYS B C 1
ATOM 2546 O O . CYS B 1 48 ? -13.367 7.047 18.375 1 95.62 48 CYS B O 1
ATOM 2548 N N . ALA B 1 49 ? -11.289 6.477 18.969 1 94.06 49 ALA B N 1
ATOM 2549 C CA . ALA B 1 49 ? -10.727 7.777 18.625 1 94.06 49 ALA B CA 1
ATOM 2550 C C . ALA B 1 49 ? -10.68 7.98 17.109 1 94.06 49 ALA B C 1
ATOM 2552 O O . ALA B 1 49 ? -10.492 7.023 16.359 1 94.06 49 ALA B O 1
ATOM 2553 N N . ALA B 1 50 ? -10.852 9.227 16.719 1 96.94 50 ALA B N 1
ATOM 2554 C CA . ALA B 1 50 ? -10.727 9.57 15.305 1 96.94 50 ALA B CA 1
ATOM 2555 C C . ALA B 1 50 ? -9.359 10.188 15.008 1 96.94 50 ALA B C 1
ATOM 2557 O O . ALA B 1 50 ? -8.852 10.992 15.805 1 96.94 50 ALA B O 1
ATOM 2558 N N . LEU B 1 51 ? -8.719 9.75 14.008 1 98 51 LEU B N 1
ATOM 2559 C CA . LEU B 1 51 ? -7.496 10.328 13.477 1 98 51 LEU B CA 1
ATOM 2560 C C . LEU B 1 51 ? -7.676 10.727 12.016 1 98 51 LEU B C 1
ATOM 2562 O O . LEU B 1 51 ? -7.996 9.883 11.172 1 98 51 LEU B O 1
ATOM 2566 N N . TYR B 1 52 ? -7.559 12.016 11.742 1 98.31 52 TYR B N 1
ATOM 2567 C CA . TYR B 1 52 ? -7.633 12.508 10.375 1 98.31 52 TYR B CA 1
ATOM 2568 C C . TYR B 1 52 ? -6.277 12.398 9.68 1 98.31 52 TYR B C 1
ATOM 2570 O O . TYR B 1 52 ? -5.246 12.719 10.273 1 98.31 52 TYR B O 1
ATOM 2578 N N . TYR B 1 53 ? -6.27 11.875 8.523 1 98.12 53 TYR B N 1
ATOM 2579 C CA . TYR B 1 53 ? -5.082 11.836 7.676 1 98.12 53 TYR B CA 1
ATOM 2580 C C . TYR B 1 53 ? -5.27 12.688 6.426 1 98.12 53 TYR B C 1
ATOM 2582 O O . TYR B 1 53 ? -6.023 12.32 5.52 1 98.12 53 TYR B O 1
ATOM 2590 N N . LEU B 1 54 ? -4.566 13.82 6.359 1 98.25 54 LEU B N 1
ATOM 2591 C CA . LEU B 1 54 ? -4.66 14.727 5.223 1 98.25 54 LEU B CA 1
ATOM 2592 C C . LEU B 1 54 ? -3.621 14.375 4.16 1 98.25 54 LEU B C 1
ATOM 2594 O O . LEU B 1 54 ? -2.416 14.445 4.418 1 98.25 54 LEU B O 1
ATOM 2598 N N . PRO B 1 55 ? -4.105 14.055 2.943 1 94.94 55 PRO B N 1
ATOM 2599 C CA . PRO B 1 55 ? -3.188 13.625 1.887 1 94.94 55 PRO B CA 1
ATOM 2600 C C . PRO B 1 55 ? -2.396 14.789 1.286 1 94.94 55 PRO B C 1
ATOM 2602 O O . PRO B 1 55 ? -2.77 15.953 1.462 1 94.94 55 PRO B O 1
ATOM 2605 N N . GLY B 1 56 ? -1.302 14.445 0.573 1 94.81 56 GLY B N 1
ATOM 2606 C CA . GLY B 1 56 ? -0.582 15.438 -0.207 1 94.81 56 GLY B CA 1
ATOM 2607 C C . GLY B 1 56 ? -1.381 15.969 -1.382 1 94.81 56 GLY B C 1
ATOM 2608 O O . GLY B 1 56 ? -2.43 15.422 -1.726 1 94.81 56 GLY B O 1
ATOM 2609 N N . LEU B 1 57 ? -0.833 16.984 -2.061 1 95.38 57 LEU B N 1
ATOM 2610 C CA . LEU B 1 57 ? -1.533 17.703 -3.121 1 95.38 57 LEU B CA 1
ATOM 2611 C C . LEU B 1 57 ? -1.734 16.797 -4.34 1 95.38 57 LEU B C 1
ATOM 2613 O O . LEU B 1 57 ? -2.676 17 -5.113 1 95.38 57 LEU B O 1
ATOM 2617 N N . GLN B 1 58 ? -0.847 15.836 -4.512 1 91.88 58 GLN B N 1
ATOM 2618 C CA . GLN B 1 58 ? -0.878 15.07 -5.754 1 91.88 58 GLN B CA 1
ATOM 2619 C C . GLN B 1 58 ? -1.433 13.672 -5.52 1 91.88 58 GLN B C 1
ATOM 2621 O O . GLN B 1 58 ? -1.154 12.75 -6.289 1 91.88 58 GLN B O 1
ATOM 2626 N N . THR B 1 59 ? -2.088 13.469 -4.473 1 91.5 59 THR B N 1
ATOM 2627 C CA . THR B 1 59 ? -2.658 12.164 -4.16 1 91.5 59 THR B CA 1
ATOM 2628 C C . THR B 1 59 ? -4.152 12.281 -3.869 1 91.5 59 THR B C 1
ATOM 2630 O O . THR B 1 59 ? -4.742 13.352 -4.047 1 91.5 59 THR B O 1
ATOM 2633 N N . ASN B 1 60 ? -4.82 11.227 -3.607 1 93.12 60 ASN B N 1
ATOM 2634 C CA . ASN B 1 60 ? -6.238 11.172 -3.26 1 93.12 60 ASN B CA 1
ATOM 2635 C C . ASN B 1 60 ? -6.516 10.109 -2.201 1 93.12 60 ASN B C 1
ATOM 2637 O O . ASN B 1 60 ? -5.633 9.32 -1.861 1 93.12 60 ASN B O 1
ATOM 2641 N N . ALA B 1 61 ? -7.738 10.148 -1.712 1 95.25 61 ALA B N 1
ATOM 2642 C CA . ALA B 1 61 ? -8.102 9.305 -0.579 1 95.25 61 ALA B CA 1
ATOM 2643 C C . ALA B 1 61 ? -8 7.824 -0.947 1 95.25 61 ALA B C 1
ATOM 2645 O O . ALA B 1 61 ? -7.555 7.004 -0.141 1 95.25 61 ALA B O 1
ATOM 2646 N N . ARG B 1 62 ? -8.375 7.465 -2.145 1 93.56 62 ARG B N 1
ATOM 2647 C CA . ARG B 1 62 ? -8.344 6.07 -2.578 1 93.56 62 ARG B CA 1
ATOM 2648 C C . ARG B 1 62 ? -6.914 5.551 -2.648 1 93.56 62 ARG B C 1
ATOM 2650 O O . ARG B 1 62 ? -6.629 4.438 -2.197 1 93.56 62 ARG B O 1
ATOM 2657 N N . LEU B 1 63 ? -6.105 6.379 -3.23 1 91.56 63 LEU B N 1
ATOM 2658 C CA . LEU B 1 63 ? -4.707 5.984 -3.369 1 91.56 63 LEU B CA 1
ATOM 2659 C C . LEU B 1 63 ? -4.039 5.867 -2.004 1 91.56 63 LEU B C 1
ATOM 2661 O O . LEU B 1 63 ? -3.334 4.891 -1.734 1 91.56 63 LEU B O 1
ATOM 2665 N N . VAL B 1 64 ? -4.266 6.816 -1.145 1 92.5 64 VAL B N 1
ATOM 2666 C CA . VAL B 1 64 ? -3.672 6.801 0.189 1 92.5 64 VAL B CA 1
ATOM 2667 C C . VAL B 1 64 ? -4.156 5.57 0.956 1 92.5 64 VAL B C 1
ATOM 2669 O O . VAL B 1 64 ? -3.375 4.914 1.647 1 92.5 64 VAL B O 1
ATOM 2672 N N . ALA B 1 65 ? -5.383 5.234 0.791 1 92.75 65 ALA B N 1
ATOM 2673 C CA . ALA B 1 65 ? -5.949 4.078 1.482 1 92.75 65 ALA B CA 1
ATOM 2674 C C . ALA B 1 65 ? -5.297 2.781 1.014 1 92.75 65 ALA B C 1
ATOM 2676 O O . ALA B 1 65 ? -5.199 1.818 1.777 1 92.75 65 ALA B O 1
ATOM 2677 N N . SER B 1 66 ? -4.762 2.799 -0.164 1 88.12 66 SER B N 1
ATOM 2678 C CA . SER B 1 66 ? -4.215 1.574 -0.74 1 88.12 66 SER B CA 1
ATOM 2679 C C . SER B 1 66 ? -2.717 1.462 -0.481 1 88.12 66 SER B C 1
ATOM 2681 O O . SER B 1 66 ? -2.135 0.387 -0.635 1 88.12 66 SER B O 1
ATOM 2683 N N . GLN B 1 67 ? -1.945 2.459 -0.161 1 81.06 67 GLN B N 1
ATOM 2684 C CA . GLN B 1 67 ? -0.488 2.5 -0.205 1 81.06 67 GLN B CA 1
ATOM 2685 C C . GLN B 1 67 ? 0.113 2.203 1.166 1 81.06 67 GLN B C 1
ATOM 2687 O O . GLN B 1 67 ? 1.305 1.908 1.277 1 81.06 67 GLN B O 1
ATOM 2692 N N . SER B 1 68 ? -0.512 2.09 2.197 1 71.19 68 SER B N 1
ATOM 2693 C CA . SER B 1 68 ? 0.122 1.847 3.488 1 71.19 68 SER B CA 1
ATOM 2694 C C . SER B 1 68 ? -0.682 0.855 4.32 1 71.19 68 SER B C 1
ATOM 2696 O O . SER B 1 68 ? -1.833 0.555 3.998 1 71.19 68 SER B O 1
ATOM 2698 N N . ASP B 1 69 ? 0.165 0.2 5.199 1 83.69 69 ASP B N 1
ATOM 2699 C CA . ASP B 1 69 ? -0.466 -0.742 6.121 1 83.69 69 ASP B CA 1
ATOM 2700 C C . ASP B 1 69 ? -1.052 -0.018 7.332 1 83.69 69 ASP B C 1
ATOM 2702 O O . ASP B 1 69 ? -1.026 -0.543 8.445 1 83.69 69 ASP B O 1
ATOM 2706 N N . TYR B 1 70 ? -1.504 1.269 7.055 1 93.19 70 TYR B N 1
ATOM 2707 C CA . TYR B 1 70 ? -2.002 1.998 8.219 1 93.19 70 TYR B CA 1
ATOM 2708 C C . TYR B 1 70 ? -3.188 1.276 8.844 1 93.19 70 TYR B C 1
ATOM 2710 O O . TYR B 1 70 ? -3.434 1.405 10.047 1 93.19 70 TYR B O 1
ATOM 2718 N N . GLN B 1 71 ? -3.908 0.46 8.023 1 96.38 71 GLN B N 1
ATOM 2719 C CA . GLN B 1 71 ? -5.07 -0.264 8.531 1 96.38 71 GLN B CA 1
ATOM 2720 C C . GLN B 1 71 ? -4.688 -1.182 9.688 1 96.38 71 GLN B C 1
ATOM 2722 O O . GLN B 1 71 ? -5.445 -1.326 10.648 1 96.38 71 GLN B O 1
ATOM 2727 N N . ARG B 1 72 ? -3.5 -1.775 9.602 1 95.31 72 ARG B N 1
ATOM 2728 C CA . ARG B 1 72 ? -2.984 -2.631 10.664 1 95.31 72 ARG B CA 1
ATOM 2729 C C . ARG B 1 72 ? -2.875 -1.867 11.977 1 95.31 72 ARG B C 1
ATOM 2731 O O . ARG B 1 72 ? -3.34 -2.338 13.016 1 95.31 72 ARG B O 1
ATOM 2738 N N . TYR B 1 73 ? -2.318 -0.68 11.914 1 96.12 73 TYR B N 1
ATOM 2739 C CA . TYR B 1 73 ? -2.074 0.113 13.109 1 96.12 73 TYR B CA 1
ATOM 2740 C C . TYR B 1 73 ? -3.365 0.741 13.625 1 96.12 73 TYR B C 1
ATOM 2742 O O . TYR B 1 73 ? -3.588 0.821 14.836 1 96.12 73 TYR B O 1
ATOM 2750 N N . ALA B 1 74 ? -4.176 1.188 12.641 1 97.06 74 ALA B N 1
ATOM 2751 C CA . ALA B 1 74 ? -5.473 1.728 13.031 1 97.06 74 ALA B CA 1
ATOM 2752 C C . ALA B 1 74 ? -6.285 0.69 13.805 1 97.06 74 ALA B C 1
ATOM 2754 O O . ALA B 1 74 ? -6.938 1.018 14.805 1 97.06 74 ALA B O 1
ATOM 2755 N N . ASN B 1 75 ? -6.262 -0.578 13.32 1 97.38 75 ASN B N 1
ATOM 2756 C CA . ASN B 1 75 ? -6.977 -1.634 14.031 1 97.38 75 ASN B CA 1
ATOM 2757 C C . ASN B 1 75 ? -6.371 -1.895 15.406 1 97.38 75 ASN B C 1
ATOM 2759 O O . ASN B 1 75 ? -7.098 -2.006 16.391 1 97.38 75 ASN B O 1
ATOM 2763 N N . ARG B 1 76 ? -5.059 -1.966 15.492 1 96 76 ARG B N 1
ATOM 2764 C CA . ARG B 1 76 ? -4.344 -2.275 16.734 1 96 76 ARG B CA 1
ATOM 2765 C C . ARG B 1 76 ? -4.652 -1.248 17.812 1 96 76 ARG B C 1
ATOM 2767 O O . ARG B 1 76 ? -4.777 -1.599 18.984 1 96 76 ARG B O 1
ATOM 2774 N N . TYR B 1 77 ? -4.82 0.002 17.422 1 95.44 77 TYR B N 1
ATOM 2775 C CA . TYR B 1 77 ? -4.957 1.063 18.406 1 95.44 77 TYR B CA 1
ATOM 2776 C C . TYR B 1 77 ? -6.391 1.578 18.469 1 95.44 77 TYR B C 1
ATOM 2778 O O . TYR B 1 77 ? -6.645 2.676 18.969 1 95.44 77 TYR B O 1
ATOM 2786 N N . ASP B 1 78 ? -7.328 0.83 17.875 1 95.06 78 ASP B N 1
ATOM 2787 C CA . ASP B 1 78 ? -8.75 1.145 17.906 1 95.06 78 ASP B CA 1
ATOM 2788 C C . ASP B 1 78 ? -9.008 2.58 17.453 1 95.06 78 ASP B C 1
ATOM 2790 O O . ASP B 1 78 ? -9.68 3.348 18.141 1 95.06 78 ASP B O 1
ATOM 2794 N N . THR B 1 79 ? -8.43 2.887 16.297 1 96.56 79 THR B N 1
ATOM 2795 C CA . THR B 1 79 ? -8.5 4.234 15.742 1 96.56 79 THR B CA 1
ATOM 2796 C C . THR B 1 79 ? -9.328 4.246 14.461 1 96.56 79 THR B C 1
ATOM 2798 O O . THR B 1 79 ? -9.078 3.457 13.547 1 96.56 79 THR B O 1
ATOM 2801 N N . ILE B 1 80 ? -10.344 5.066 14.43 1 97.88 80 ILE B N 1
ATOM 2802 C CA . ILE B 1 80 ? -11.039 5.344 13.18 1 97.88 80 ILE B CA 1
ATOM 2803 C C . ILE B 1 80 ? -10.227 6.34 12.352 1 97.88 80 ILE B C 1
ATOM 2805 O O . ILE B 1 80 ? -10.078 7.5 12.734 1 97.88 80 ILE B O 1
ATOM 2809 N N . LEU B 1 81 ? -9.617 5.852 11.297 1 98.19 81 LEU B N 1
ATOM 2810 C CA . LEU B 1 81 ? -8.82 6.723 10.438 1 98.19 81 LEU B CA 1
ATOM 2811 C C . LEU B 1 81 ? -9.672 7.309 9.32 1 98.19 81 LEU B C 1
ATOM 2813 O O . LEU B 1 81 ? -10.367 6.574 8.617 1 98.19 81 LEU B O 1
ATOM 2817 N N . VAL B 1 82 ? -9.602 8.609 9.156 1 98.5 82 VAL B N 1
ATOM 2818 C CA . VAL B 1 82 ? -10.445 9.336 8.211 1 98.5 82 VAL B CA 1
ATOM 2819 C C . VAL B 1 82 ? -9.57 10.094 7.215 1 98.5 82 VAL B C 1
ATOM 2821 O O . VAL B 1 82 ? -8.766 10.938 7.602 1 98.5 82 VAL B O 1
ATOM 2824 N N . ILE B 1 83 ? -9.742 9.797 5.926 1 98.5 83 ILE B N 1
ATOM 2825 C CA . ILE B 1 83 ? -8.984 10.453 4.863 1 98.5 83 ILE B CA 1
ATOM 2826 C C . ILE B 1 83 ? -9.938 11.203 3.936 1 98.5 83 ILE B C 1
ATOM 2828 O O . ILE B 1 83 ? -10.445 10.641 2.965 1 98.5 83 ILE B O 1
ATOM 2832 N N . PRO B 1 84 ? -10.141 12.453 4.184 1 98.44 84 PRO B N 1
ATOM 2833 C CA . PRO B 1 84 ? -10.969 13.234 3.258 1 98.44 84 PRO B CA 1
ATOM 2834 C C . PRO B 1 84 ? -10.25 13.555 1.95 1 98.44 84 PRO B C 1
ATOM 2836 O O . PRO B 1 84 ? -9.07 13.93 1.965 1 98.44 84 PRO B O 1
ATOM 2839 N N . ASP B 1 85 ? -10.852 13.422 0.848 1 97.94 85 ASP B N 1
ATOM 2840 C CA . ASP B 1 85 ? -10.281 13.672 -0.475 1 97.94 85 ASP B CA 1
ATOM 2841 C C . ASP B 1 85 ? -10.367 15.148 -0.842 1 97.94 85 ASP B C 1
ATOM 2843 O O . ASP B 1 85 ? -11 15.516 -1.837 1 97.94 85 ASP B O 1
ATOM 2847 N N . LEU B 1 86 ? -9.625 15.93 -0.203 1 97.12 86 LEU B N 1
ATOM 2848 C CA . LEU B 1 86 ? -9.773 17.375 -0.238 1 97.12 86 LEU B CA 1
ATOM 2849 C C . LEU B 1 86 ? -9.211 17.953 -1.535 1 97.12 86 LEU B C 1
ATOM 2851 O O . LEU B 1 86 ? -9.703 18.969 -2.029 1 97.12 86 LEU B O 1
ATOM 2855 N N . PHE B 1 87 ? -8.18 17.328 -2.188 1 96.56 87 PHE B N 1
ATOM 2856 C CA . PHE B 1 87 ? -7.375 18.016 -3.193 1 96.56 87 PHE B CA 1
ATOM 2857 C C . PHE B 1 87 ? -7.555 17.375 -4.562 1 96.56 87 PHE B C 1
ATOM 2859 O O . PHE B 1 87 ? -7.047 17.875 -5.562 1 96.56 87 PHE B O 1
ATOM 2866 N N . ASN B 1 88 ? -8.297 16.266 -4.598 1 94 88 ASN B N 1
ATOM 2867 C CA . ASN B 1 88 ? -8.359 15.461 -5.812 1 94 88 ASN B CA 1
ATOM 2868 C C . ASN B 1 88 ? -8.898 16.266 -6.992 1 94 88 ASN B C 1
ATOM 2870 O O . ASN B 1 88 ? -8.594 15.961 -8.148 1 94 88 ASN B O 1
ATOM 2874 N N . VAL B 1 89 ? -9.656 17.359 -6.797 1 95.56 89 VAL B N 1
ATOM 2875 C CA . VAL B 1 89 ? -10.289 18.156 -7.848 1 95.56 89 VAL B CA 1
ATOM 2876 C C . VAL B 1 89 ? -9.281 19.156 -8.414 1 95.56 89 VAL B C 1
ATOM 2878 O O . VAL B 1 89 ? -9.531 19.766 -9.453 1 95.56 89 VAL B O 1
ATOM 2881 N N . TYR B 1 90 ? -8.148 19.359 -7.688 1 96.88 90 TYR B N 1
ATOM 2882 C CA . TYR B 1 90 ? -7.168 20.344 -8.125 1 96.88 90 TYR B CA 1
ATOM 2883 C C . TYR B 1 90 ? -6.387 19.844 -9.328 1 96.88 90 TYR B C 1
ATOM 2885 O O . TYR B 1 90 ? -6.203 18.625 -9.5 1 96.88 90 TYR B O 1
ATOM 2893 N N . GLN B 1 91 ? -6.02 20.766 -10.141 1 96.56 91 GLN B N 1
ATOM 2894 C CA . GLN B 1 91 ? -5.297 20.422 -11.359 1 96.56 91 GLN B CA 1
ATOM 2895 C C . GLN B 1 91 ? -3.961 21.156 -11.43 1 96.56 91 GLN B C 1
ATOM 2897 O O . GLN B 1 91 ? -3.791 22.203 -10.805 1 96.56 91 GLN B O 1
ATOM 2902 N N . GLY B 1 92 ? -2.994 20.5 -12.234 1 96.38 92 GLY B N 1
ATOM 2903 C CA . GLY B 1 92 ? -1.709 21.141 -12.461 1 96.38 92 GLY B CA 1
ATOM 2904 C C . GLY B 1 92 ? -0.636 20.688 -11.484 1 96.38 92 GLY B C 1
ATOM 2905 O O . GLY B 1 92 ? -0.764 19.641 -10.859 1 96.38 92 GLY B O 1
ATOM 2906 N N . ASP B 1 93 ? 0.479 21.469 -11.469 1 95.19 93 ASP B N 1
ATOM 2907 C CA . ASP B 1 93 ? 1.599 21.141 -10.586 1 95.19 93 ASP B CA 1
ATOM 2908 C C . ASP B 1 93 ? 1.35 21.656 -9.172 1 95.19 93 ASP B C 1
ATOM 2910 O O . ASP B 1 93 ? 0.252 22.125 -8.859 1 95.19 93 ASP B O 1
ATOM 2914 N N . ASP B 1 94 ? 2.301 21.484 -8.281 1 94.31 94 ASP B N 1
ATOM 2915 C CA . ASP B 1 94 ? 2.145 21.828 -6.875 1 94.31 94 ASP B CA 1
ATOM 2916 C C . ASP B 1 94 ? 1.806 23.312 -6.707 1 94.31 94 ASP B C 1
ATOM 2918 O O . ASP B 1 94 ? 1.033 23.672 -5.816 1 94.31 94 ASP B O 1
ATOM 2922 N N . ILE B 1 95 ? 2.408 24.156 -7.508 1 94.88 95 ILE B N 1
ATOM 2923 C CA . ILE B 1 95 ? 2.178 25.594 -7.414 1 94.88 95 ILE B CA 1
ATOM 2924 C C . ILE B 1 95 ? 0.732 25.906 -7.793 1 94.88 95 ILE B C 1
ATOM 2926 O O . ILE B 1 95 ? 0.037 26.625 -7.07 1 94.88 95 ILE B O 1
ATOM 2930 N N . ALA B 1 96 ? 0.286 25.391 -8.875 1 96.38 96 ALA B N 1
ATOM 2931 C CA . ALA B 1 96 ? -1.087 25.594 -9.328 1 96.38 96 ALA B CA 1
ATOM 2932 C C . ALA B 1 96 ? -2.088 25.047 -8.32 1 96.38 96 ALA B C 1
ATOM 2934 O O . ALA B 1 96 ? -3.107 25.672 -8.039 1 96.38 96 ALA B O 1
ATOM 2935 N N . ARG B 1 97 ? -1.813 23.922 -7.797 1 96.94 97 ARG B N 1
ATOM 2936 C CA . ARG B 1 97 ? -2.701 23.297 -6.824 1 96.94 97 ARG B CA 1
ATOM 2937 C C . ARG B 1 97 ? -2.748 24.094 -5.527 1 96.94 97 ARG B C 1
ATOM 2939 O O . ARG B 1 97 ? -3.803 24.203 -4.895 1 96.94 97 ARG B O 1
ATOM 2946 N N . THR B 1 98 ? -1.611 24.609 -5.09 1 96.56 98 THR B N 1
ATOM 2947 C CA . THR B 1 98 ? -1.585 25.453 -3.906 1 96.56 98 THR B CA 1
ATOM 2948 C C . THR B 1 98 ? -2.432 26.703 -4.117 1 96.56 98 THR B C 1
ATOM 2950 O O . THR B 1 98 ? -3.133 27.156 -3.207 1 96.56 98 THR B O 1
ATOM 2953 N N . ASP B 1 99 ? -2.377 27.281 -5.293 1 96.25 99 ASP B N 1
ATOM 2954 C CA . ASP B 1 99 ? -3.205 28.438 -5.629 1 96.25 99 ASP B CA 1
ATOM 2955 C C . ASP B 1 99 ? -4.691 28.094 -5.52 1 96.25 99 ASP B C 1
ATOM 2957 O O . ASP B 1 99 ? -5.473 28.875 -4.977 1 96.25 99 ASP B O 1
ATOM 2961 N N . GLN B 1 100 ? -5.039 26.984 -6.023 1 96.75 100 GLN B N 1
ATOM 2962 C CA . GLN B 1 100 ? -6.426 26.531 -5.941 1 96.75 100 GLN B CA 1
ATOM 2963 C C . GLN B 1 100 ? -6.848 26.312 -4.492 1 96.75 100 GLN B C 1
ATOM 2965 O O . GLN B 1 100 ? -7.953 26.688 -4.098 1 96.75 100 GLN B O 1
ATOM 2970 N N . TYR B 1 101 ? -6.023 25.734 -3.66 1 96.88 101 TYR B N 1
ATOM 2971 C CA . TYR B 1 101 ? -6.293 25.594 -2.232 1 96.88 101 TYR B CA 1
ATOM 2972 C C . TYR B 1 101 ? -6.543 26.953 -1.584 1 96.88 101 TYR B C 1
ATOM 2974 O O . TYR B 1 101 ? -7.473 27.094 -0.789 1 96.88 101 TYR B O 1
ATOM 2982 N N . THR B 1 102 ? -5.68 27.922 -1.873 1 96.12 102 THR B N 1
ATOM 2983 C CA . THR B 1 102 ? -5.75 29.219 -1.221 1 96.12 102 THR B CA 1
ATOM 2984 C C . THR B 1 102 ? -7.109 29.875 -1.459 1 96.12 102 THR B C 1
ATOM 2986 O O . THR B 1 102 ? -7.637 30.562 -0.579 1 96.12 102 THR B O 1
ATOM 2989 N N . ARG B 1 103 ? -7.691 29.562 -2.545 1 94.44 103 ARG B N 1
ATOM 2990 C CA . ARG B 1 103 ? -8.992 30.141 -2.885 1 94.44 103 ARG B CA 1
ATOM 2991 C C . ARG B 1 103 ? -10.102 29.516 -2.047 1 94.44 103 ARG B C 1
ATOM 2993 O O . ARG B 1 103 ? -11.156 30.109 -1.854 1 94.44 103 ARG B O 1
ATOM 3000 N N . GLU B 1 104 ? -9.797 28.359 -1.49 1 95.06 104 GLU B N 1
ATOM 3001 C CA . GLU B 1 104 ? -10.852 27.656 -0.762 1 95.06 104 GLU B CA 1
ATOM 3002 C C . GLU B 1 104 ? -10.414 27.344 0.667 1 95.06 104 GLU B C 1
ATOM 3004 O O . GLU B 1 104 ? -11.023 26.5 1.331 1 95.06 104 GLU B O 1
ATOM 3009 N N . HIS B 1 105 ? -9.383 27.938 1.125 1 95.12 105 HIS B N 1
ATOM 3010 C CA . HIS B 1 105 ? -8.781 27.516 2.387 1 95.12 105 HIS B CA 1
ATOM 3011 C C . HIS B 1 105 ? -9.758 27.688 3.547 1 95.12 105 HIS B C 1
ATOM 3013 O O . HIS B 1 105 ? -9.773 26.891 4.477 1 95.12 105 HIS B O 1
ATOM 3019 N N . GLN B 1 106 ? -10.656 28.734 3.498 1 95.06 106 GLN B N 1
ATOM 3020 C CA . GLN B 1 106 ? -11.633 28.938 4.562 1 95.06 106 GLN B CA 1
ATOM 3021 C C . GLN B 1 106 ? -12.703 27.859 4.539 1 95.06 106 GLN B C 1
ATOM 3023 O O . GLN B 1 106 ? -13.148 27.391 5.59 1 95.06 106 GLN B O 1
ATOM 3028 N N . ALA B 1 107 ? -13.117 27.547 3.371 1 97.25 107 ALA B N 1
ATOM 3029 C CA . ALA B 1 107 ? -14.117 26.484 3.213 1 97.25 107 ALA B CA 1
ATOM 3030 C C . ALA B 1 107 ? -13.57 25.141 3.688 1 97.25 107 ALA B C 1
ATOM 3032 O O . ALA B 1 107 ? -14.281 24.359 4.328 1 97.25 107 ALA B O 1
ATOM 3033 N N . ILE B 1 108 ? -12.336 24.844 3.357 1 97.38 108 ILE B N 1
ATOM 3034 C CA . ILE B 1 108 ? -11.695 23.609 3.779 1 97.38 108 ILE B CA 1
ATOM 3035 C C . ILE B 1 108 ? -11.57 23.578 5.301 1 97.38 108 ILE B C 1
ATOM 3037 O O . ILE B 1 108 ? -11.812 22.547 5.934 1 97.38 108 ILE B O 1
ATOM 3041 N N . ALA B 1 109 ? -11.211 24.734 5.879 1 96.5 109 ALA B N 1
ATOM 3042 C CA . ALA B 1 109 ? -11.133 24.828 7.332 1 96.5 109 ALA B CA 1
ATOM 3043 C C . ALA B 1 109 ? -12.484 24.531 7.977 1 96.5 109 ALA B C 1
ATOM 3045 O O . ALA B 1 109 ? -12.555 23.828 8.984 1 96.5 109 ALA B O 1
ATOM 3046 N N . ALA B 1 110 ? -13.523 25.094 7.414 1 97.5 110 ALA B N 1
ATOM 3047 C CA . ALA B 1 110 ? -14.867 24.875 7.934 1 97.5 110 ALA B CA 1
ATOM 3048 C C . ALA B 1 110 ? -15.266 23.406 7.82 1 97.5 110 ALA B C 1
ATOM 3050 O O . ALA B 1 110 ? -15.906 22.859 8.727 1 97.5 110 ALA B O 1
ATOM 3051 N N . TYR B 1 111 ? -14.906 22.797 6.723 1 98 111 TYR B N 1
ATOM 3052 C CA . TYR B 1 111 ? -15.188 21.375 6.527 1 98 111 TYR B CA 1
ATOM 3053 C C . TYR B 1 111 ? -14.5 20.531 7.594 1 98 111 TYR B C 1
ATOM 3055 O O . TYR B 1 111 ? -15.141 19.688 8.242 1 98 111 TYR B O 1
ATOM 3063 N N . LEU B 1 112 ? -13.211 20.766 7.789 1 97.56 112 LEU B N 1
ATOM 3064 C CA . LEU B 1 112 ? -12.406 19.953 8.695 1 97.56 112 LEU B CA 1
ATOM 3065 C C . LEU B 1 112 ? -12.812 20.188 10.148 1 97.56 112 LEU B C 1
ATOM 3067 O O . LEU B 1 112 ? -12.742 19.281 10.969 1 97.56 112 LEU B O 1
ATOM 3071 N N . GLN B 1 113 ? -13.242 21.406 10.477 1 96.44 113 GLN B N 1
ATOM 3072 C CA . GLN B 1 113 ? -13.477 21.766 11.867 1 96.44 113 GLN B CA 1
ATOM 3073 C C . GLN B 1 113 ? -14.898 21.406 12.297 1 96.44 113 GLN B C 1
ATOM 3075 O O . GLN B 1 113 ? -15.125 20.984 13.438 1 96.44 113 GLN B O 1
ATOM 3080 N N . ASP B 1 114 ? -15.836 21.625 11.406 1 95.88 114 ASP B N 1
ATOM 3081 C CA . ASP B 1 114 ? -17.234 21.547 11.82 1 95.88 114 ASP B CA 1
ATOM 3082 C C . ASP B 1 114 ? -17.969 20.438 11.07 1 95.88 114 ASP B C 1
ATOM 3084 O O . ASP B 1 114 ? -18.516 19.516 11.68 1 95.88 114 ASP B O 1
ATOM 3088 N N . GLU B 1 115 ? -17.922 20.469 9.766 1 97.5 115 GLU B N 1
ATOM 3089 C CA . GLU B 1 115 ? -18.797 19.625 8.961 1 97.5 115 GLU B CA 1
ATOM 3090 C C . GLU B 1 115 ? -18.406 18.156 9.062 1 97.5 115 GLU B C 1
ATOM 3092 O O . GLU B 1 115 ? -19.25 17.297 9.328 1 97.5 115 GLU B O 1
ATOM 3097 N N . LEU B 1 116 ? -17.109 17.859 8.836 1 96.81 116 LEU B N 1
ATOM 3098 C CA . LEU B 1 116 ? -16.641 16.484 8.852 1 96.81 116 LEU B CA 1
ATOM 3099 C C . LEU B 1 116 ? -16.828 15.852 10.227 1 96.81 116 LEU B C 1
ATOM 3101 O O . LEU B 1 116 ? -17.391 14.758 10.336 1 96.81 116 LEU B O 1
ATOM 3105 N N . PRO B 1 117 ? -16.453 16.516 11.352 1 95.56 117 PRO B N 1
ATOM 3106 C CA . PRO B 1 117 ? -16.672 15.922 12.672 1 95.56 117 PRO B CA 1
ATOM 3107 C C . PRO B 1 117 ? -18.156 15.648 12.945 1 95.56 117 PRO B C 1
ATOM 3109 O O . PRO B 1 117 ? -18.484 14.609 13.516 1 95.56 117 PRO B O 1
ATOM 3112 N N . ALA B 1 118 ? -19.016 16.578 12.562 1 95.44 118 ALA B N 1
ATOM 3113 C CA . ALA B 1 118 ? -20.453 16.375 12.773 1 95.44 118 ALA B CA 1
ATOM 3114 C C . ALA B 1 118 ? -20.953 15.172 11.984 1 95.44 118 ALA B C 1
ATOM 3116 O O . ALA B 1 118 ? -21.75 14.383 12.5 1 95.44 118 ALA B O 1
ATOM 3117 N N . THR B 1 119 ? -20.484 15.086 10.742 1 96.06 119 THR B N 1
ATOM 3118 C CA . THR B 1 119 ? -20.875 13.961 9.891 1 96.06 119 THR B CA 1
ATOM 3119 C C . THR B 1 119 ? -20.422 12.641 10.5 1 96.06 119 THR B C 1
ATOM 3121 O O . THR B 1 119 ? -21.188 11.68 10.555 1 96.06 119 THR B O 1
ATOM 3124 N N . LEU B 1 120 ? -19.188 12.539 10.953 1 95.69 120 LEU B N 1
ATOM 3125 C CA . LEU B 1 120 ? -18.641 11.328 11.547 1 95.69 120 LEU B CA 1
ATOM 3126 C C . LEU B 1 120 ? -19.406 10.953 12.812 1 95.69 120 LEU B C 1
ATOM 3128 O O . LEU B 1 120 ? -19.734 9.781 13.023 1 95.69 120 LEU B O 1
ATOM 3132 N N . ALA B 1 121 ? -19.703 11.93 13.68 1 94 121 ALA B N 1
ATOM 3133 C CA . ALA B 1 121 ? -20.375 11.688 14.953 1 94 121 ALA B CA 1
ATOM 3134 C C . ALA B 1 121 ? -21.781 11.141 14.742 1 94 121 ALA B C 1
ATOM 3136 O O . ALA B 1 121 ? -22.297 10.398 15.586 1 94 121 ALA B O 1
ATOM 3137 N N . ALA B 1 122 ? -22.375 11.484 13.617 1 94.75 122 ALA B N 1
ATOM 3138 C CA . ALA B 1 122 ? -23.719 11.016 13.305 1 94.75 122 ALA B CA 1
ATOM 3139 C C . ALA B 1 122 ? -23.703 9.555 12.875 1 94.75 122 ALA B C 1
ATOM 3141 O O . ALA B 1 122 ? -24.75 8.891 12.891 1 94.75 122 ALA B O 1
ATOM 3142 N N . HIS B 1 123 ? -22.516 9.039 12.547 1 94.19 123 HIS B N 1
ATOM 3143 C CA . HIS B 1 123 ? -22.5 7.719 11.93 1 94.19 123 HIS B CA 1
ATOM 3144 C C . HIS B 1 123 ? -21.656 6.738 12.742 1 94.19 123 HIS B C 1
ATOM 3146 O O . HIS B 1 123 ? -21.797 5.523 12.594 1 94.19 123 HIS B O 1
ATOM 3152 N N . PHE B 1 124 ? -20.766 7.23 13.539 1 95 124 PHE B N 1
ATOM 3153 C CA . PHE B 1 124 ? -19.844 6.375 14.281 1 95 124 PHE B CA 1
ATOM 3154 C C . PHE B 1 124 ? -19.766 6.789 15.742 1 95 124 PHE B C 1
ATOM 3156 O O . PHE B 1 124 ? -19.969 7.961 16.078 1 95 124 PHE B O 1
ATOM 3163 N N . ALA B 1 125 ? -19.547 5.824 16.641 1 94.94 125 ALA B N 1
ATOM 3164 C CA . ALA B 1 125 ? -19.297 6.113 18.047 1 94.94 125 ALA B CA 1
ATOM 3165 C C . ALA B 1 125 ? -17.859 6.598 18.25 1 94.94 125 ALA B C 1
ATOM 3167 O O . ALA B 1 125 ? -16.922 5.801 18.234 1 94.94 125 ALA B O 1
ATOM 3168 N N . LEU B 1 126 ? -17.719 7.84 18.531 1 94.88 126 LEU B N 1
ATOM 3169 C CA . LEU B 1 126 ? -16.406 8.453 18.625 1 94.88 126 LEU B CA 1
ATOM 3170 C C . LEU B 1 126 ? -16.047 8.773 20.062 1 94.88 126 LEU B C 1
ATOM 3172 O O . LEU B 1 126 ? -16.906 9.227 20.828 1 94.88 126 LEU B O 1
ATOM 3176 N N . ALA B 1 127 ? -14.859 8.453 20.422 1 91.5 127 ALA B N 1
ATOM 3177 C CA . ALA B 1 127 ? -14.312 8.945 21.688 1 91.5 127 ALA B CA 1
ATOM 3178 C C . ALA B 1 127 ? -14.031 10.445 21.609 1 91.5 127 ALA B C 1
ATOM 3180 O O . ALA B 1 127 ? -13.898 11.008 20.516 1 91.5 127 ALA B O 1
ATOM 3181 N N . PRO B 1 128 ? -13.961 11.07 22.797 1 85.81 128 PRO B N 1
ATOM 3182 C CA . PRO B 1 128 ? -13.641 12.5 22.781 1 85.81 128 PRO B CA 1
ATOM 3183 C C . PRO B 1 128 ? -12.227 12.781 22.281 1 85.81 128 PRO B C 1
ATOM 3185 O O . PRO B 1 128 ? -11.297 12.023 22.562 1 85.81 128 PRO B O 1
ATOM 3188 N N . GLY B 1 129 ? -12.117 13.844 21.562 1 80.69 129 GLY B N 1
ATOM 3189 C CA . GLY B 1 129 ? -10.836 14.289 21.047 1 80.69 129 GLY B CA 1
ATOM 3190 C C . GLY B 1 129 ? -10.453 13.625 19.75 1 80.69 129 GLY B C 1
ATOM 3191 O O . GLY B 1 129 ? -10.992 12.57 19.406 1 80.69 129 GLY B O 1
ATOM 3192 N N . ARG B 1 130 ? -9.695 14.305 19.016 1 93.12 130 ARG B N 1
ATOM 3193 C CA . ARG B 1 130 ? -9.266 13.82 17.719 1 93.12 130 ARG B CA 1
ATOM 3194 C C . ARG B 1 130 ? -7.801 14.148 17.453 1 93.12 130 ARG B C 1
ATOM 3196 O O . ARG B 1 130 ? -7.25 15.062 18.078 1 93.12 130 ARG B O 1
ATOM 3203 N N . GLY B 1 131 ? -7.141 13.258 16.75 1 97.38 131 GLY B N 1
ATOM 3204 C CA . GLY B 1 131 ? -5.82 13.547 16.203 1 97.38 131 GLY B CA 1
ATOM 3205 C C . GLY B 1 131 ? -5.844 13.898 14.734 1 97.38 131 GLY B C 1
ATOM 3206 O O . GLY B 1 131 ? -6.863 13.711 14.062 1 97.38 131 GLY B O 1
ATOM 3207 N N . ILE B 1 132 ? -4.777 14.492 14.281 1 98.5 132 ILE B N 1
ATOM 3208 C CA . ILE B 1 132 ? -4.668 14.836 12.867 1 98.5 132 ILE B CA 1
ATOM 3209 C C . ILE B 1 132 ? -3.232 14.617 12.391 1 98.5 132 ILE B C 1
ATOM 3211 O O . ILE B 1 132 ? -2.279 14.906 13.117 1 98.5 132 ILE B O 1
ATOM 3215 N N . MET B 1 133 ? -3.086 13.969 11.281 1 98.38 133 MET B N 1
ATOM 3216 C CA . MET B 1 133 ? -1.778 13.781 10.656 1 98.38 133 MET B CA 1
ATOM 3217 C C . MET B 1 133 ? -1.832 14.094 9.172 1 98.38 133 MET B C 1
ATOM 3219 O O . MET B 1 133 ? -2.912 14.297 8.609 1 98.38 133 MET B O 1
ATOM 3223 N N . GLY B 1 134 ? -0.74 14.18 8.531 1 98.12 134 GLY B N 1
ATOM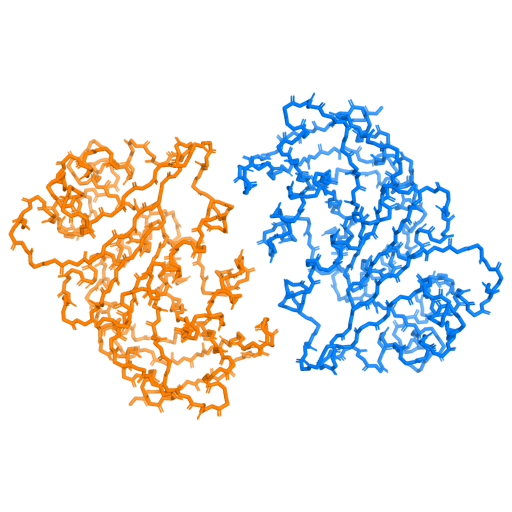 3224 C CA . GLY B 1 134 ? -0.721 14.43 7.098 1 98.12 134 GLY B CA 1
ATOM 3225 C C . GLY B 1 134 ? 0.648 14.234 6.473 1 98.12 134 GLY B C 1
ATOM 3226 O O . GLY B 1 134 ? 1.62 13.945 7.176 1 98.12 134 GLY B O 1
ATOM 3227 N N . TYR B 1 135 ? 0.719 14.273 5.199 1 97.44 135 TYR B N 1
ATOM 3228 C CA . TYR B 1 135 ? 1.931 14.102 4.406 1 97.44 135 TYR B CA 1
ATOM 3229 C C . TYR B 1 135 ? 2.139 15.273 3.463 1 97.44 135 TYR B C 1
ATOM 3231 O O . TYR B 1 135 ? 1.207 15.695 2.773 1 97.44 135 TYR B O 1
ATOM 3239 N N . GLY B 1 136 ? 3.451 15.75 3.377 1 97.75 136 GLY B N 1
ATOM 3240 C CA . GLY B 1 136 ? 3.738 16.875 2.498 1 97.75 136 GLY B CA 1
ATOM 3241 C C . GLY B 1 136 ? 2.881 18.094 2.787 1 97.75 136 GLY B C 1
ATOM 3242 O O . GLY B 1 136 ? 2.797 18.547 3.932 1 97.75 136 GLY B O 1
ATOM 3243 N N . PHE B 1 137 ? 2.191 18.609 1.783 1 97.62 137 PHE B N 1
ATOM 3244 C CA . PHE B 1 137 ? 1.275 19.734 1.945 1 97.62 137 PHE B CA 1
ATOM 3245 C C . PHE B 1 137 ? 0.177 19.391 2.947 1 97.62 137 PHE B C 1
ATOM 3247 O O . PHE B 1 137 ? -0.221 20.234 3.75 1 97.62 137 PHE B O 1
ATOM 3254 N N . GLY B 1 138 ? -0.3 18.125 2.912 1 97.94 138 GLY B N 1
ATOM 3255 C CA . GLY B 1 138 ? -1.29 17.688 3.883 1 97.94 138 GLY B CA 1
ATOM 3256 C C . GLY B 1 138 ? -0.786 17.734 5.312 1 97.94 138 GLY B C 1
ATOM 3257 O O . GLY B 1 138 ? -1.56 17.969 6.242 1 97.94 138 GLY B O 1
ATOM 3258 N N . GLY B 1 139 ? 0.531 17.438 5.473 1 98.44 139 GLY B N 1
ATOM 3259 C CA . GLY B 1 139 ? 1.138 17.594 6.785 1 98.44 139 GLY B CA 1
ATOM 3260 C C . GLY B 1 139 ? 1.156 19.031 7.273 1 98.44 139 GLY B C 1
ATOM 3261 O O . GLY B 1 139 ? 0.882 19.297 8.445 1 98.44 139 GLY B O 1
ATOM 3262 N N . THR B 1 140 ? 1.443 19.984 6.395 1 98.44 140 THR B N 1
ATOM 3263 C CA . THR B 1 140 ? 1.413 21.406 6.723 1 98.44 140 THR B CA 1
ATOM 3264 C C . THR B 1 140 ? 0.006 21.828 7.125 1 98.44 140 THR B C 1
ATOM 3266 O O . THR B 1 140 ? -0.173 22.531 8.125 1 98.44 140 THR B O 1
ATOM 3269 N N . LEU B 1 141 ? -0.933 21.391 6.352 1 98.19 141 LEU B N 1
ATOM 3270 C CA . LEU B 1 141 ? -2.324 21.719 6.637 1 98.19 141 LEU B CA 1
ATOM 3271 C C . LEU B 1 141 ? -2.758 21.141 7.977 1 98.19 141 LEU B C 1
ATOM 3273 O O . LEU B 1 141 ? -3.506 21.766 8.727 1 98.19 141 LEU B O 1
ATOM 3277 N N . ALA B 1 142 ? -2.328 19.922 8.297 1 98.5 142 ALA B N 1
ATOM 3278 C CA . ALA B 1 142 ? -2.646 19.297 9.57 1 98.5 142 ALA B CA 1
ATOM 3279 C C . ALA B 1 142 ? -2.141 20.141 10.742 1 98.5 142 ALA B C 1
ATOM 3281 O O . ALA B 1 142 ? -2.887 20.406 11.688 1 98.5 142 ALA B O 1
ATOM 3282 N N . ILE B 1 143 ? -0.901 20.578 10.633 1 98.31 143 ILE B N 1
ATOM 3283 C CA . ILE B 1 143 ? -0.309 21.391 11.688 1 98.31 143 ILE B CA 1
ATOM 3284 C C . ILE B 1 143 ? -1.052 22.719 11.797 1 98.31 143 ILE B C 1
ATOM 3286 O O . ILE B 1 143 ? -1.435 23.141 12.891 1 98.31 143 ILE B O 1
ATOM 3290 N N . TYR B 1 144 ? -1.286 23.344 10.664 1 97.06 144 TYR B N 1
ATOM 3291 C CA . TYR B 1 144 ? -1.977 24.625 10.617 1 97.06 144 TYR B CA 1
ATOM 3292 C C . TYR B 1 144 ? -3.359 24.516 11.25 1 97.06 144 TYR B C 1
ATOM 3294 O O . TYR B 1 144 ? -3.725 25.344 12.086 1 97.06 144 TYR B O 1
ATOM 3302 N N . HIS B 1 145 ? -4.086 23.516 10.867 1 96.88 145 HIS B N 1
ATOM 3303 C CA . HIS B 1 145 ? -5.457 23.359 11.344 1 96.88 145 HIS B CA 1
ATOM 3304 C C . HIS B 1 145 ? -5.492 23.047 12.836 1 96.88 145 HIS B C 1
ATOM 3306 O O . HIS B 1 145 ? -6.285 23.641 13.578 1 96.88 145 HIS B O 1
ATOM 3312 N N . ALA B 1 146 ? -4.645 22.188 13.312 1 96.94 146 ALA B N 1
ATOM 3313 C CA . ALA B 1 146 ? -4.605 21.844 14.734 1 96.94 146 ALA B CA 1
ATOM 3314 C C . ALA B 1 146 ? -4.242 23.047 15.586 1 96.94 146 ALA B C 1
ATOM 3316 O O . ALA B 1 146 ? -4.832 23.266 16.656 1 96.94 146 ALA B O 1
ATOM 3317 N N . ARG B 1 147 ? -3.332 23.828 15.109 1 95.69 147 ARG B N 1
ATOM 3318 C CA . ARG B 1 147 ? -2.895 25 15.875 1 95.69 147 ARG B CA 1
ATOM 3319 C C . ARG B 1 147 ? -3.973 26.078 15.891 1 95.69 147 ARG B C 1
ATOM 3321 O O . ARG B 1 147 ? -4.074 26.844 16.859 1 95.69 147 ARG B O 1
ATOM 3328 N N . SER B 1 148 ? -4.734 26.078 14.805 1 93.25 148 SER B N 1
ATOM 3329 C CA . SER B 1 148 ? -5.82 27.047 14.719 1 93.25 148 SER B CA 1
ATOM 3330 C C . SER B 1 148 ? -7 26.641 15.594 1 93.25 148 SER B C 1
ATOM 3332 O O . SER B 1 148 ? -7.879 27.453 15.883 1 93.25 148 SER B O 1
ATOM 3334 N N . HIS B 1 149 ? -7.016 25.406 16.016 1 91.62 149 HIS B N 1
ATOM 3335 C CA . HIS B 1 149 ? -8.094 24.859 16.828 1 91.62 149 HIS B CA 1
ATOM 3336 C C . HIS B 1 149 ? -7.547 23.969 17.938 1 91.62 149 HIS B C 1
ATOM 3338 O O . HIS B 1 149 ? -7.898 22.797 18.031 1 91.62 149 HIS B O 1
ATOM 3344 N N . PRO B 1 150 ? -6.801 24.516 18.859 1 86.5 150 PRO B N 1
ATOM 3345 C CA . PRO B 1 150 ? -6.02 23.719 19.797 1 86.5 150 PRO B CA 1
ATOM 3346 C C . PRO B 1 150 ? -6.898 22.922 20.781 1 86.5 150 PRO B C 1
ATOM 3348 O O . PRO B 1 150 ? -6.43 21.984 21.406 1 86.5 150 PRO B O 1
ATOM 3351 N N . THR B 1 151 ? -8.172 23.234 20.953 1 88.94 151 THR B N 1
ATOM 3352 C CA . THR B 1 151 ? -9.039 22.516 21.891 1 88.94 151 THR B CA 1
ATOM 3353 C C . THR B 1 151 ? -9.688 21.312 21.203 1 88.94 151 THR B C 1
ATOM 3355 O O . THR B 1 151 ? -10.242 20.438 21.859 1 88.94 151 THR B O 1
ATOM 3358 N N . SER B 1 152 ? -9.5 21.297 19.922 1 92.5 152 SER B N 1
ATOM 3359 C CA . SER B 1 152 ? -10.203 20.25 19.172 1 92.5 152 SER B CA 1
ATOM 3360 C C . SER B 1 152 ? -9.297 19.062 18.906 1 92.5 152 SER B C 1
ATOM 3362 O O . SER B 1 152 ? -9.781 17.969 18.578 1 92.5 152 SER B O 1
ATOM 3364 N N . TYR B 1 153 ? -7.969 19.234 19.031 1 95.12 153 TYR B N 1
ATOM 3365 C CA . TYR B 1 153 ? -7.02 18.172 18.688 1 95.12 153 TYR B CA 1
ATOM 3366 C C . TYR B 1 153 ? -6.082 17.875 19.844 1 95.12 153 TYR B C 1
ATOM 3368 O O . TYR B 1 153 ? -5.496 18.781 20.422 1 95.12 153 TYR B O 1
ATOM 3376 N N . HIS B 1 154 ? -5.918 16.625 20.125 1 94.44 154 HIS B N 1
ATOM 3377 C CA . HIS B 1 154 ? -5.035 16.203 21.219 1 94.44 154 HIS B CA 1
ATOM 3378 C C . HIS B 1 154 ? -3.592 16.078 20.734 1 94.44 154 HIS B C 1
ATOM 3380 O O . HIS B 1 154 ? -2.656 16.141 21.531 1 94.44 154 HIS B O 1
ATOM 3386 N N . SER B 1 155 ? -3.449 15.891 19.469 1 97.12 155 SER B N 1
ATOM 3387 C CA . SER B 1 155 ? -2.119 15.703 18.906 1 97.12 155 SER B CA 1
ATOM 3388 C C . SER B 1 155 ? -2.135 15.906 17.391 1 97.12 155 SER B C 1
ATOM 3390 O O . SER B 1 155 ? -3.182 15.773 16.75 1 97.12 155 SER B O 1
ATOM 3392 N N . ALA B 1 156 ? -1.009 16.297 16.812 1 98.38 156 ALA B N 1
ATOM 3393 C CA . ALA B 1 156 ? -0.783 16.422 15.383 1 98.38 156 ALA B CA 1
ATOM 3394 C C . ALA B 1 156 ? 0.526 15.766 14.969 1 98.38 156 ALA B C 1
ATOM 3396 O O . ALA B 1 156 ? 1.462 15.672 15.766 1 98.38 156 ALA B O 1
ATOM 3397 N N . SER B 1 157 ? 0.559 15.219 13.789 1 98.75 157 SER B N 1
ATOM 3398 C CA . SER B 1 157 ? 1.812 14.695 13.258 1 98.75 157 SER B CA 1
ATOM 3399 C C . SER B 1 157 ? 1.899 14.906 11.75 1 98.75 157 SER B C 1
ATOM 3401 O O . SER B 1 157 ? 0.894 15.195 11.094 1 98.75 157 SER B O 1
ATOM 3403 N N . ALA B 1 158 ? 3.088 14.875 11.242 1 98.88 158 ALA B N 1
ATOM 3404 C CA . ALA B 1 158 ? 3.277 15.148 9.82 1 98.88 158 ALA B CA 1
ATOM 3405 C C . ALA B 1 158 ? 4.504 14.422 9.273 1 98.88 158 ALA B C 1
ATOM 3407 O O . ALA B 1 158 ? 5.539 14.352 9.945 1 98.88 158 ALA B O 1
ATOM 3408 N N . LEU B 1 159 ? 4.328 13.852 8.133 1 98.25 159 LEU B N 1
ATOM 3409 C CA . LEU B 1 159 ? 5.422 13.25 7.379 1 98.25 159 LEU B CA 1
ATOM 3410 C C . LEU B 1 159 ? 5.883 14.18 6.258 1 98.25 159 LEU B C 1
ATOM 3412 O O . LEU B 1 159 ? 5.141 14.414 5.301 1 98.25 159 LEU B O 1
ATOM 3416 N N . ALA B 1 160 ? 7.082 14.742 6.387 1 98.56 160 ALA B N 1
ATOM 3417 C CA . ALA B 1 160 ? 7.754 15.602 5.414 1 98.56 160 ALA B CA 1
ATOM 3418 C C . ALA B 1 160 ? 6.895 16.812 5.066 1 98.56 160 ALA B C 1
ATOM 3420 O O . ALA B 1 160 ? 6.664 17.094 3.887 1 98.56 160 ALA B O 1
ATOM 3421 N N . PRO B 1 161 ? 6.395 17.516 6.051 1 98.75 161 PRO B N 1
ATOM 3422 C CA . PRO B 1 161 ? 5.559 18.688 5.762 1 98.75 161 PRO B CA 1
ATOM 3423 C C . PRO B 1 161 ? 6.34 19.828 5.121 1 98.75 161 PRO B C 1
ATOM 3425 O O . PRO B 1 161 ? 7.539 19.984 5.371 1 98.75 161 PRO B O 1
ATOM 3428 N N . TRP B 1 162 ? 5.582 20.609 4.324 1 97.94 162 TRP B N 1
ATOM 3429 C CA . TRP B 1 162 ? 6.133 21.906 3.943 1 97.94 162 TRP B CA 1
ATOM 3430 C C . TRP B 1 162 ? 6.289 22.797 5.164 1 97.94 162 TRP B C 1
ATOM 3432 O O . TRP B 1 162 ? 5.332 23.016 5.91 1 97.94 162 TRP B O 1
ATOM 3442 N N . LEU B 1 163 ? 7.473 23.344 5.375 1 97.69 163 LEU B N 1
ATOM 3443 C CA . LEU B 1 163 ? 7.633 24.281 6.484 1 97.69 163 LEU B CA 1
ATOM 3444 C C . LEU B 1 163 ? 8.891 25.125 6.305 1 97.69 163 LEU B C 1
ATOM 3446 O O . LEU B 1 163 ? 9.867 24.672 5.707 1 97.69 163 LEU B O 1
ATOM 3450 N N . GLY B 1 164 ? 8.797 26.312 6.734 1 97.25 164 GLY B N 1
ATOM 3451 C CA . GLY B 1 164 ? 9.922 27.234 6.68 1 97.25 164 GLY B CA 1
ATOM 3452 C C . GLY B 1 164 ? 10.156 27.812 5.293 1 97.25 164 GLY B C 1
ATOM 3453 O O . GLY B 1 164 ? 11.266 28.25 4.977 1 97.25 164 GLY B O 1
ATOM 3454 N N . PHE B 1 165 ? 9.133 27.719 4.441 1 96.25 165 PHE B N 1
ATOM 3455 C CA . PHE B 1 165 ? 9.344 28.109 3.055 1 96.25 165 PHE B CA 1
ATOM 3456 C C . PHE B 1 165 ? 8.992 29.578 2.846 1 96.25 165 PHE B C 1
ATOM 3458 O O . PHE B 1 165 ? 9.43 30.203 1.875 1 96.25 165 PHE B O 1
ATOM 3465 N N . ILE B 1 166 ? 8.188 30.188 3.639 1 94.12 166 ILE B N 1
ATOM 3466 C CA . ILE B 1 166 ? 7.789 31.578 3.461 1 94.12 166 ILE B CA 1
ATOM 3467 C C . ILE B 1 166 ? 8.984 32.5 3.701 1 94.12 166 ILE B C 1
ATOM 3469 O O . ILE B 1 166 ? 9.719 32.312 4.684 1 94.12 166 ILE B O 1
ATOM 3473 N N . GLY B 1 167 ? 9.18 33.469 2.822 1 90.75 167 GLY B N 1
ATOM 3474 C CA . GLY B 1 167 ? 10.281 34.406 2.945 1 90.75 167 GLY B CA 1
ATOM 3475 C C . GLY B 1 167 ? 11.555 33.938 2.271 1 90.75 167 GLY B C 1
ATOM 3476 O O . GLY B 1 167 ? 12.562 34.656 2.275 1 90.75 167 GLY B O 1
ATOM 3477 N N . THR B 1 168 ? 11.586 32.812 1.744 1 94.94 168 THR B N 1
ATOM 3478 C CA . THR B 1 168 ? 12.75 32.281 1.047 1 94.94 168 THR B CA 1
ATOM 3479 C C . THR B 1 168 ? 12.734 32.688 -0.423 1 94.94 168 THR B C 1
ATOM 3481 O O . THR B 1 168 ? 11.695 33.094 -0.949 1 94.94 168 THR B O 1
ATOM 3484 N N . PRO B 1 169 ? 13.891 32.562 -1.092 1 95.88 169 PRO B N 1
ATOM 3485 C CA . PRO B 1 169 ? 13.914 32.812 -2.533 1 95.88 169 PRO B CA 1
ATOM 3486 C C . PRO B 1 169 ? 12.969 31.906 -3.311 1 95.88 169 PRO B C 1
ATOM 3488 O O . PRO B 1 169 ? 12.328 32.344 -4.27 1 95.88 169 PRO B O 1
ATOM 3491 N N . TRP B 1 170 ? 12.859 30.719 -2.867 1 95.81 170 TRP B N 1
ATOM 3492 C CA . TRP B 1 170 ? 11.961 29.781 -3.539 1 95.81 170 TRP B CA 1
ATOM 3493 C C . TRP B 1 170 ? 10.516 30.25 -3.441 1 95.81 170 TRP B C 1
ATOM 3495 O O . TRP B 1 170 ? 9.773 30.219 -4.426 1 95.81 170 TRP B O 1
ATOM 3505 N N . HIS B 1 171 ? 10.148 30.594 -2.287 1 95.56 171 HIS B N 1
ATOM 3506 C CA . HIS B 1 171 ? 8.797 31.094 -2.074 1 95.56 171 HIS B CA 1
ATOM 3507 C C . HIS B 1 171 ? 8.523 32.312 -2.945 1 95.56 171 HIS B C 1
ATOM 3509 O O . HIS B 1 171 ? 7.453 32.406 -3.555 1 95.56 171 HIS B O 1
ATOM 3515 N N . ALA B 1 172 ? 9.461 33.25 -2.924 1 95.25 172 ALA B N 1
ATOM 3516 C CA . ALA B 1 172 ? 9.32 34.469 -3.715 1 95.25 172 ALA B CA 1
ATOM 3517 C C . ALA B 1 172 ? 9.117 34.125 -5.191 1 95.25 172 ALA B C 1
ATOM 3519 O O . ALA B 1 172 ? 8.297 34.75 -5.867 1 95.25 172 ALA B O 1
ATOM 3520 N N . GLU B 1 173 ? 9.812 33.219 -5.664 1 95.75 173 GLU B N 1
ATOM 3521 C CA . GLU B 1 173 ? 9.781 32.875 -7.078 1 95.75 173 GLU B CA 1
ATOM 3522 C C . GLU B 1 173 ? 8.523 32.062 -7.418 1 95.75 173 GLU B C 1
ATOM 3524 O O . GLU B 1 173 ? 7.941 32.25 -8.492 1 95.75 173 GLU B O 1
ATOM 3529 N N . HIS B 1 174 ? 8.016 31.266 -6.477 1 95.31 174 HIS B N 1
ATOM 3530 C CA . HIS B 1 174 ? 7.047 30.25 -6.879 1 95.31 174 HIS B CA 1
ATOM 3531 C C . HIS B 1 174 ? 5.676 30.516 -6.262 1 95.31 174 HIS B C 1
ATOM 3533 O O . HIS B 1 174 ? 4.648 30.156 -6.84 1 95.31 174 HIS B O 1
ATOM 3539 N N . LEU B 1 175 ? 5.664 31.125 -5.023 1 94.38 175 LEU B N 1
ATOM 3540 C CA . LEU B 1 175 ? 4.395 31.141 -4.309 1 94.38 175 LEU B CA 1
ATOM 3541 C C . LEU B 1 175 ? 4.031 32.562 -3.875 1 94.38 175 LEU B C 1
ATOM 3543 O O . LEU B 1 175 ? 2.955 32.781 -3.316 1 94.38 175 LEU B O 1
ATOM 3547 N N . ALA B 1 176 ? 4.887 33.469 -4.141 1 91.31 176 ALA B N 1
ATOM 3548 C CA . ALA B 1 176 ? 4.609 34.812 -3.689 1 91.31 176 ALA B CA 1
ATOM 3549 C C . ALA B 1 176 ? 3.287 35.344 -4.254 1 91.31 176 ALA B C 1
ATOM 3551 O O . ALA B 1 176 ? 2.592 36.125 -3.605 1 91.31 176 ALA B O 1
ATOM 3552 N N . HIS B 1 177 ? 2.928 34.875 -5.355 1 91.62 177 HIS B N 1
ATOM 3553 C CA . HIS B 1 177 ? 1.713 35.344 -6.02 1 91.62 177 HIS B CA 1
ATOM 3554 C C . HIS B 1 177 ? 0.483 34.625 -5.473 1 91.62 177 HIS B C 1
ATOM 3556 O O . HIS B 1 177 ? -0.647 35.062 -5.691 1 91.62 177 HIS B O 1
ATOM 3562 N N . VAL B 1 178 ? 0.688 33.438 -4.762 1 90.25 178 VAL B N 1
ATOM 3563 C CA . VAL B 1 178 ? -0.38 32.625 -4.191 1 90.25 178 VAL B CA 1
ATOM 3564 C C . VAL B 1 178 ? -0.782 33.156 -2.828 1 90.25 178 VAL B C 1
ATOM 3566 O O . VAL B 1 178 ? 0.076 33.438 -1.988 1 90.25 178 VAL B O 1
ATOM 3569 N N . GLN B 1 179 ? -1.507 34.031 -2.59 1 85.12 179 GLN B N 1
ATOM 3570 C CA . GLN B 1 179 ? -1.949 34.719 -1.372 1 85.12 179 GLN B CA 1
ATOM 3571 C C . GLN B 1 179 ? -2.168 33.719 -0.242 1 85.12 179 GLN B C 1
ATOM 3573 O O . GLN B 1 179 ? -3.229 33.688 0.389 1 85.12 179 GLN B O 1
ATOM 3578 N N . LEU B 1 180 ? -1.148 32.875 0.132 1 89.44 180 LEU B N 1
ATOM 3579 C CA . LEU B 1 180 ? -1.176 32 1.299 1 89.44 180 LEU B CA 1
ATOM 3580 C C . LEU B 1 180 ? -0.892 32.781 2.574 1 89.44 180 LEU B C 1
ATOM 3582 O O . LEU B 1 180 ? 0.044 33.594 2.619 1 89.44 180 LEU B O 1
ATOM 3586 N N . PRO B 1 181 ? -1.73 32.625 3.592 1 88.94 181 PRO B N 1
ATOM 3587 C CA . PRO B 1 181 ? -1.406 33.312 4.848 1 88.94 181 PRO B CA 1
ATOM 3588 C C . PRO B 1 181 ? -0.032 32.906 5.391 1 88.94 181 PRO B C 1
ATOM 3590 O O . PRO B 1 181 ? 0.372 31.75 5.293 1 88.94 181 PRO B O 1
ATOM 3593 N N . GLU B 1 182 ? 0.624 33.938 5.945 1 90.25 182 GLU B N 1
ATOM 3594 C CA . GLU B 1 182 ? 1.965 33.688 6.473 1 90.25 182 GLU B CA 1
ATOM 3595 C C . GLU B 1 182 ? 1.955 32.594 7.527 1 90.25 182 GLU B C 1
ATOM 3597 O O . GLU B 1 182 ? 2.881 31.781 7.594 1 90.25 182 GLU B O 1
ATOM 3602 N N . HIS B 1 183 ? 0.923 32.531 8.281 1 92.94 183 HIS B N 1
ATOM 3603 C CA . HIS B 1 183 ? 0.854 31.594 9.398 1 92.94 183 HIS B CA 1
ATOM 3604 C C . HIS B 1 183 ? 0.54 30.188 8.914 1 92.94 183 HIS B C 1
ATOM 3606 O O . HIS B 1 183 ? 0.575 29.234 9.703 1 92.94 183 HIS B O 1
ATOM 3612 N N . PHE B 1 184 ? 0.294 30.062 7.621 1 96 184 PHE B N 1
ATOM 3613 C CA . PHE B 1 184 ? 0.141 28.719 7.062 1 96 184 PHE B CA 1
ATOM 3614 C C . PHE B 1 184 ? 1.438 27.938 7.191 1 96 184 PHE B C 1
ATOM 3616 O O . PHE B 1 184 ? 1.412 26.719 7.355 1 96 184 PHE B O 1
ATOM 3623 N N . ASP B 1 185 ? 2.551 28.656 7.094 1 97.31 185 ASP B N 1
ATOM 3624 C CA . ASP B 1 185 ? 3.863 28.062 7.344 1 97.31 185 ASP B CA 1
ATOM 3625 C C . ASP B 1 185 ? 4.086 27.844 8.836 1 97.31 185 ASP B C 1
ATOM 3627 O O . ASP B 1 185 ? 4.195 28.797 9.609 1 97.31 185 ASP B O 1
ATOM 3631 N N . PRO B 1 186 ? 4.234 26.531 9.219 1 97.69 186 PRO B N 1
ATOM 3632 C CA . PRO B 1 186 ? 4.398 26.25 10.648 1 97.69 186 PRO B CA 1
ATOM 3633 C C . PRO B 1 186 ? 5.57 27.016 11.266 1 97.69 186 PRO B C 1
ATOM 3635 O O . PRO B 1 186 ? 5.48 27.469 12.414 1 97.69 186 PRO B O 1
ATOM 3638 N N . ASN B 1 187 ? 6.621 27.094 10.523 1 98 187 ASN B N 1
ATOM 3639 C CA . ASN B 1 187 ? 7.77 27.812 11.062 1 98 187 ASN B CA 1
ATOM 3640 C C . ASN B 1 187 ? 7.422 29.266 11.391 1 98 187 ASN B C 1
ATOM 3642 O O . ASN B 1 187 ? 7.766 29.766 12.461 1 98 187 ASN B O 1
ATOM 3646 N N . ALA B 1 188 ? 6.77 29.969 10.484 1 96.81 188 ALA B N 1
ATOM 3647 C CA . ALA B 1 188 ? 6.355 31.344 10.695 1 96.81 188 ALA B CA 1
ATOM 3648 C C . ALA B 1 188 ? 5.367 31.453 11.859 1 96.81 188 ALA B C 1
ATOM 3650 O O . ALA B 1 188 ? 5.445 32.375 12.664 1 96.81 188 ALA B O 1
ATOM 3651 N N . TRP B 1 189 ? 4.453 30.547 11.945 1 97.12 189 TRP B N 1
ATOM 3652 C CA . TRP B 1 189 ? 3.451 30.562 13.008 1 97.12 189 TRP B CA 1
ATOM 3653 C C . TRP B 1 189 ? 4.105 30.438 14.383 1 97.12 189 TRP B C 1
ATOM 3655 O O . TRP B 1 189 ? 3.842 31.25 15.273 1 97.12 189 TRP B O 1
ATOM 3665 N N . TYR B 1 190 ? 4.961 29.438 14.578 1 97.56 190 TYR B N 1
ATOM 3666 C CA . TYR B 1 190 ? 5.594 29.203 15.867 1 97.56 190 TYR B CA 1
ATOM 3667 C C . TYR B 1 190 ? 6.512 30.375 16.25 1 97.56 190 TYR B C 1
ATOM 3669 O O . TYR B 1 190 ? 6.633 30.719 17.422 1 97.56 190 TYR B O 1
ATOM 3677 N N . ALA B 1 191 ? 7.133 30.969 15.203 1 96.94 191 ALA B N 1
ATOM 3678 C CA . ALA B 1 191 ? 7.965 32.125 15.461 1 96.94 191 ALA B CA 1
ATOM 3679 C C . ALA B 1 191 ? 7.129 33.312 16 1 96.94 191 ALA B C 1
ATOM 3681 O O . ALA B 1 191 ? 7.578 34.031 16.875 1 96.94 191 ALA B O 1
ATOM 3682 N N . ALA B 1 192 ? 5.926 33.375 15.531 1 96.38 192 ALA B N 1
ATOM 3683 C CA . ALA B 1 192 ? 5.047 34.5 15.898 1 96.38 192 ALA B CA 1
ATOM 3684 C C . ALA B 1 192 ? 4.316 34.219 17.203 1 96.38 192 ALA B C 1
ATOM 3686 O O . ALA B 1 192 ? 3.809 35.125 17.859 1 96.38 192 ALA B O 1
ATOM 3687 N N . HIS B 1 193 ? 4.277 32.938 17.625 1 96.06 193 HIS B N 1
ATOM 3688 C CA . HIS B 1 193 ? 3.514 32.562 18.797 1 96.06 193 HIS B CA 1
ATOM 3689 C C . HIS B 1 193 ? 4.344 31.688 19.734 1 96.06 193 HIS B C 1
ATOM 3691 O O . HIS B 1 193 ? 3.941 30.562 20.078 1 96.06 193 HIS B O 1
ATOM 3697 N N . PRO B 1 194 ? 5.441 32.188 20.25 1 93.31 194 PRO B N 1
ATOM 3698 C CA . PRO B 1 194 ? 6.324 31.375 21.094 1 93.31 194 PRO B CA 1
ATOM 3699 C C . PRO B 1 194 ? 5.645 30.906 22.375 1 93.31 194 PRO B C 1
ATOM 3701 O O . PRO B 1 194 ? 6.023 29.875 22.953 1 93.31 194 PRO B O 1
ATOM 3704 N N . ASP B 1 195 ? 4.543 31.625 22.812 1 93.69 195 ASP B N 1
ATOM 3705 C CA . ASP B 1 195 ? 3.895 31.312 24.094 1 93.69 195 ASP B CA 1
ATOM 3706 C C . ASP B 1 195 ? 2.57 30.578 23.875 1 93.69 195 ASP B C 1
ATOM 3708 O O . ASP B 1 195 ? 1.745 30.5 24.781 1 93.69 195 ASP B O 1
ATOM 3712 N N . ALA B 1 196 ? 2.367 30.125 22.656 1 94.69 196 ALA B N 1
ATOM 3713 C CA . ALA B 1 196 ? 1.12 29.422 22.375 1 94.69 196 ALA B CA 1
ATOM 3714 C C . ALA B 1 196 ? 0.99 28.172 23.234 1 94.69 196 ALA B C 1
ATOM 3716 O O . ALA B 1 196 ? 1.992 27.547 23.609 1 94.69 196 ALA B O 1
ATOM 3717 N N . PRO B 1 197 ? -0.262 27.812 23.625 1 93.81 197 PRO B N 1
ATOM 3718 C CA . PRO B 1 197 ? -0.464 26.578 24.375 1 93.81 197 PRO B CA 1
ATOM 3719 C C . PRO B 1 197 ? 0.134 25.359 23.672 1 93.81 197 PRO B C 1
ATOM 3721 O O . PRO B 1 197 ? 0.21 25.312 22.453 1 93.81 197 PRO B O 1
ATOM 3724 N N . PRO B 1 198 ? 0.49 24.406 24.484 1 94.5 198 PRO B N 1
ATOM 3725 C CA . PRO B 1 198 ? 1.155 23.219 23.922 1 94.5 198 PRO B CA 1
ATOM 3726 C C . PRO B 1 198 ? 0.23 22.391 23.031 1 94.5 198 PRO B C 1
ATOM 3728 O O . PRO B 1 198 ? -0.959 22.25 23.344 1 94.5 198 PRO B O 1
ATOM 3731 N N . LEU B 1 199 ? 0.718 21.859 21.969 1 95.75 199 LEU B N 1
ATOM 3732 C CA . LEU B 1 199 ? 0.166 20.828 21.094 1 95.75 199 LEU B CA 1
ATOM 3733 C C . LEU B 1 199 ? 1.205 19.766 20.781 1 95.75 199 LEU B C 1
ATOM 3735 O O . LEU B 1 199 ? 2.199 20.031 20.094 1 95.75 199 LEU B O 1
ATOM 3739 N N . PRO B 1 200 ? 0.997 18.578 21.359 1 97.44 200 PRO B N 1
ATOM 3740 C CA . PRO B 1 200 ? 1.939 17.516 20.984 1 97.44 200 PRO B CA 1
ATOM 3741 C C . PRO B 1 200 ? 2.064 17.359 19.469 1 97.44 200 PRO B C 1
ATOM 3743 O O . PRO B 1 200 ? 1.055 17.234 18.766 1 97.44 200 PRO B O 1
ATOM 3746 N N . LEU B 1 201 ? 3.299 17.391 18.969 1 98.44 201 LEU B N 1
ATOM 3747 C CA . LEU B 1 201 ? 3.564 17.391 17.531 1 98.44 201 LEU B CA 1
ATOM 3748 C C . LEU B 1 201 ? 4.715 16.453 17.188 1 98.44 201 LEU B C 1
ATOM 3750 O O . LEU B 1 201 ? 5.777 16.5 17.812 1 98.44 201 LEU B O 1
ATOM 3754 N N . TRP B 1 202 ? 4.496 15.508 16.266 1 98.75 202 TRP B N 1
ATOM 3755 C CA . TRP B 1 202 ? 5.504 14.578 15.781 1 98.75 202 TRP B CA 1
ATOM 3756 C C . TRP B 1 202 ? 5.781 14.805 14.297 1 98.75 202 TRP B C 1
ATOM 3758 O O . TRP B 1 202 ? 4.855 14.836 13.484 1 98.75 202 TRP B O 1
ATOM 3768 N N . ILE B 1 203 ? 7.062 15 13.93 1 98.88 203 ILE B N 1
ATOM 3769 C CA . ILE B 1 203 ? 7.418 15.227 12.531 1 98.88 203 ILE B CA 1
ATOM 3770 C C . ILE B 1 203 ? 8.523 14.258 12.117 1 98.88 203 ILE B C 1
ATOM 3772 O O . ILE B 1 203 ? 9.531 14.117 12.812 1 98.88 203 ILE B O 1
ATOM 3776 N N . ASP B 1 204 ? 8.344 13.586 11.008 1 98.88 204 ASP B N 1
ATOM 3777 C CA . ASP B 1 204 ? 9.367 12.766 10.367 1 98.88 204 ASP B CA 1
ATOM 3778 C C . ASP B 1 204 ? 9.805 13.367 9.039 1 98.88 204 ASP B C 1
ATOM 3780 O O . ASP B 1 204 ? 8.977 13.891 8.281 1 98.88 204 ASP B O 1
ATOM 3784 N N . GLN B 1 205 ? 11.117 13.297 8.75 1 98.88 205 GLN B N 1
ATOM 3785 C CA . GLN B 1 205 ? 11.688 13.875 7.547 1 98.88 205 GLN B CA 1
ATOM 3786 C C . GLN B 1 205 ? 12.828 13.016 7.012 1 98.88 205 GLN B C 1
ATOM 3788 O O . GLN B 1 205 ? 13.75 12.672 7.75 1 98.88 205 GLN B O 1
ATOM 3793 N N . GLY B 1 206 ? 12.734 12.656 5.75 1 98.75 206 GLY B N 1
ATOM 3794 C CA . GLY B 1 206 ? 13.859 11.984 5.109 1 98.75 206 GLY B CA 1
ATOM 3795 C C . GLY B 1 206 ? 14.969 12.938 4.715 1 98.75 206 GLY B C 1
ATOM 3796 O O . GLY B 1 206 ? 14.711 14.055 4.258 1 98.75 206 GLY B O 1
ATOM 3797 N N . THR B 1 207 ? 16.234 12.484 4.758 1 98.75 207 THR B N 1
ATOM 3798 C CA . THR B 1 207 ? 17.375 13.344 4.469 1 98.75 207 THR B CA 1
ATOM 3799 C C . THR B 1 207 ? 17.562 13.5 2.961 1 98.75 207 THR B C 1
ATOM 3801 O O . THR B 1 207 ? 18.25 14.422 2.51 1 98.75 207 THR B O 1
ATOM 3804 N N . ASP B 1 208 ? 17.062 12.57 2.195 1 98.5 208 ASP B N 1
ATOM 3805 C CA . ASP B 1 208 ? 17.234 12.617 0.749 1 98.5 208 ASP B CA 1
ATOM 3806 C C . ASP B 1 208 ? 15.984 13.141 0.05 1 98.5 208 ASP B C 1
ATOM 3808 O O . ASP B 1 208 ? 15.781 12.875 -1.137 1 98.5 208 ASP B O 1
ATOM 3812 N N . ASP B 1 209 ? 15.141 13.828 0.792 1 98.56 209 ASP B N 1
ATOM 3813 C CA . ASP B 1 209 ? 13.961 14.492 0.247 1 98.56 209 ASP B CA 1
ATOM 3814 C C . ASP B 1 209 ? 14.359 15.641 -0.679 1 98.56 209 ASP B C 1
ATOM 3816 O O . ASP B 1 209 ? 15.008 16.594 -0.25 1 98.56 209 ASP B O 1
ATOM 3820 N N . ASP B 1 210 ? 13.875 15.617 -1.889 1 97.19 210 ASP B N 1
ATOM 3821 C CA . ASP B 1 210 ? 14.289 16.594 -2.896 1 97.19 210 ASP B CA 1
ATOM 3822 C C . ASP B 1 210 ? 13.641 17.953 -2.646 1 97.19 210 ASP B C 1
ATOM 3824 O O . ASP B 1 210 ? 13.992 18.938 -3.293 1 97.19 210 ASP B O 1
ATOM 3828 N N . HIS B 1 211 ? 12.766 18.047 -1.685 1 97.56 211 HIS B N 1
ATOM 3829 C CA . HIS B 1 211 ? 12.125 19.312 -1.349 1 97.56 211 HIS B CA 1
ATOM 3830 C C . HIS B 1 211 ? 12.906 20.062 -0.28 1 97.56 211 HIS B C 1
ATOM 3832 O O . HIS B 1 211 ? 12.664 21.234 -0.034 1 97.56 211 HIS B O 1
ATOM 3838 N N . LEU B 1 212 ? 13.836 19.375 0.409 1 98.19 212 LEU B N 1
ATOM 3839 C CA . LEU B 1 212 ? 14.672 20.047 1.396 1 98.19 212 LEU B CA 1
ATOM 3840 C C . LEU B 1 212 ? 15.438 21.203 0.764 1 98.19 212 LEU B C 1
ATOM 3842 O O . LEU B 1 212 ? 16 21.062 -0.32 1 98.19 212 LEU B O 1
ATOM 3846 N N . GLY B 1 213 ? 15.367 22.391 1.407 1 96.56 213 GLY B N 1
ATOM 3847 C CA . GLY B 1 213 ? 16.031 23.578 0.912 1 96.56 213 GLY B CA 1
ATOM 3848 C C . GLY B 1 213 ? 15.141 24.438 0.028 1 96.56 213 GLY B C 1
ATOM 3849 O O . GLY B 1 213 ? 15.5 25.562 -0.309 1 96.56 213 GLY B O 1
ATOM 3850 N N . ASN B 1 214 ? 14.008 23.922 -0.361 1 96.31 214 ASN B N 1
ATOM 3851 C CA . ASN B 1 214 ? 13.008 24.656 -1.124 1 96.31 214 ASN B CA 1
ATOM 3852 C C . ASN B 1 214 ? 11.695 24.797 -0.346 1 96.31 214 ASN B C 1
ATOM 3854 O O . ASN B 1 214 ? 11.539 25.719 0.45 1 96.31 214 ASN B O 1
ATOM 3858 N N . LYS B 1 215 ? 10.844 23.75 -0.333 1 96.25 215 LYS B N 1
ATOM 3859 C CA . LYS B 1 215 ? 9.562 23.75 0.367 1 96.25 215 LYS B CA 1
ATOM 3860 C C . LYS B 1 215 ? 9.742 23.406 1.844 1 96.25 215 LYS B C 1
ATOM 3862 O O . LYS B 1 215 ? 8.875 23.719 2.666 1 96.25 215 LYS B O 1
ATOM 3867 N N . ILE B 1 216 ? 10.828 22.734 2.033 1 98.56 216 ILE B N 1
ATOM 3868 C CA . ILE B 1 216 ? 11.023 22.219 3.381 1 98.56 216 ILE B CA 1
ATOM 3869 C C . ILE B 1 216 ? 12.336 22.734 3.957 1 98.56 216 ILE B C 1
ATOM 3871 O O . ILE B 1 216 ? 13.414 22.484 3.406 1 98.56 216 ILE B O 1
ATOM 3875 N N . HIS B 1 217 ? 12.266 23.484 5.023 1 98.31 217 HIS B N 1
ATOM 3876 C CA . HIS B 1 217 ? 13.406 23.953 5.809 1 98.31 217 HIS B CA 1
ATOM 3877 C C . HIS B 1 217 ? 13.281 23.516 7.266 1 98.31 217 HIS B C 1
ATOM 3879 O O . HIS B 1 217 ? 13.133 24.344 8.156 1 98.31 217 HIS B O 1
ATOM 3885 N N . LEU B 1 218 ? 13.438 22.203 7.492 1 98.19 218 LEU B N 1
ATOM 3886 C CA . LEU B 1 218 ? 13.195 21.594 8.805 1 98.19 218 LEU B CA 1
ATOM 3887 C C . LEU B 1 218 ? 14.203 22.109 9.828 1 98.19 218 LEU B C 1
ATOM 3889 O O . LEU B 1 218 ? 13.875 22.266 11 1 98.19 218 LEU B O 1
ATOM 3893 N N . ALA B 1 219 ? 15.461 22.328 9.398 1 97.12 219 ALA B N 1
ATOM 3894 C CA . ALA B 1 219 ? 16.484 22.828 10.32 1 97.12 219 ALA B CA 1
ATOM 3895 C C . ALA B 1 219 ? 16.094 24.188 10.891 1 97.12 219 ALA B C 1
ATOM 3897 O O . ALA B 1 219 ? 16.297 24.453 12.078 1 97.12 219 ALA B O 1
ATOM 3898 N N . ALA B 1 220 ? 15.547 25.062 10.031 1 97.31 220 ALA B N 1
ATOM 3899 C CA . ALA B 1 220 ? 15.07 26.359 10.5 1 97.31 220 ALA B CA 1
ATOM 3900 C C . ALA B 1 220 ? 13.93 26.203 11.5 1 97.31 220 ALA B C 1
ATOM 3902 O O . ALA B 1 220 ? 13.867 26.922 12.5 1 97.31 220 ALA B O 1
ATOM 3903 N N . PHE B 1 221 ? 13.062 25.25 11.227 1 98.44 221 PHE B N 1
ATOM 3904 C CA . PHE B 1 221 ? 11.945 24.984 12.133 1 98.44 221 PHE B CA 1
ATOM 3905 C C . PHE B 1 221 ? 12.453 24.453 13.477 1 98.44 221 PHE B C 1
ATOM 3907 O O . PHE B 1 221 ? 11.977 24.875 14.531 1 98.44 221 PHE B O 1
ATOM 3914 N N . GLU B 1 222 ? 13.438 23.531 13.422 1 98.5 222 GLU B N 1
ATOM 3915 C CA . GLU B 1 222 ? 14.031 23.016 14.648 1 98.5 222 GLU B CA 1
ATOM 3916 C C . GLU B 1 222 ? 14.578 24.141 15.523 1 98.5 222 GLU B C 1
ATOM 3918 O O . GLU B 1 222 ? 14.422 24.109 16.75 1 98.5 222 GLU B O 1
ATOM 3923 N N . THR B 1 223 ? 15.203 25.109 14.891 1 98.25 223 THR B N 1
ATOM 3924 C CA . THR B 1 223 ? 15.727 26.25 15.633 1 98.25 223 THR B CA 1
ATOM 3925 C C . THR B 1 223 ? 14.602 27.062 16.266 1 98.25 223 THR B C 1
ATOM 3927 O O . THR B 1 223 ? 14.68 27.438 17.438 1 98.25 223 THR B O 1
ATOM 3930 N N . THR B 1 224 ? 13.531 27.266 15.531 1 98.19 224 THR B N 1
ATOM 3931 C CA . THR B 1 224 ? 12.398 28.078 15.961 1 98.19 224 THR B CA 1
ATOM 3932 C C . THR B 1 224 ? 11.711 27.438 17.172 1 98.19 224 THR B C 1
ATOM 3934 O O . THR B 1 224 ? 11.281 28.125 18.094 1 98.19 224 THR B O 1
ATOM 3937 N N . VAL B 1 225 ? 11.68 26.062 17.203 1 98.25 225 VAL B N 1
ATOM 3938 C CA . VAL B 1 225 ? 10.891 25.391 18.219 1 98.25 225 VAL B CA 1
ATOM 3939 C C . VAL B 1 225 ? 11.812 24.656 19.203 1 98.25 225 VAL B C 1
ATOM 3941 O O . VAL B 1 225 ? 11.422 23.656 19.797 1 98.25 225 VAL B O 1
ATOM 3944 N N . ALA B 1 226 ? 13.07 25.078 19.344 1 98.31 226 ALA B N 1
ATOM 3945 C CA . ALA B 1 226 ? 14.094 24.406 20.125 1 98.31 226 ALA B CA 1
ATOM 3946 C C . ALA B 1 226 ? 13.609 24.172 21.562 1 98.31 226 ALA B C 1
ATOM 3948 O O . ALA B 1 226 ? 13.82 23.094 22.125 1 98.31 226 ALA B O 1
ATOM 3949 N N . ASP B 1 227 ? 12.977 25.141 22.203 1 97.69 227 ASP B N 1
ATOM 3950 C CA . ASP B 1 227 ? 12.508 25.016 23.578 1 97.69 227 ASP B CA 1
ATOM 3951 C C . ASP B 1 227 ? 11.398 23.969 23.703 1 97.69 227 ASP B C 1
ATOM 3953 O O . ASP B 1 227 ? 11.305 23.266 24.703 1 97.69 227 ASP B O 1
ATOM 3957 N N . ARG B 1 228 ? 10.578 23.875 22.641 1 98 228 ARG B N 1
ATOM 3958 C CA . ARG B 1 228 ? 9.469 22.922 22.641 1 98 228 ARG B CA 1
ATOM 3959 C C . ARG B 1 228 ? 9.953 21.5 22.375 1 98 228 ARG B C 1
ATOM 3961 O O . ARG B 1 228 ? 9.336 20.547 22.828 1 98 228 ARG B O 1
ATOM 3968 N N . ILE B 1 229 ? 11.055 21.391 21.641 1 98.25 229 ILE B N 1
ATOM 3969 C CA . ILE B 1 229 ? 11.711 20.094 21.5 1 98.25 229 ILE B CA 1
ATOM 3970 C C . ILE B 1 229 ? 12.312 19.672 22.844 1 98.25 229 ILE B C 1
ATOM 3972 O O . ILE B 1 229 ? 12.109 18.547 23.281 1 98.25 229 ILE B O 1
ATOM 3976 N N . ALA B 1 230 ? 12.945 20.594 23.516 1 97.56 230 ALA B N 1
ATOM 3977 C CA . ALA B 1 230 ? 13.609 20.312 24.797 1 97.56 230 ALA B CA 1
ATOM 3978 C C . ALA B 1 230 ? 12.602 19.906 25.859 1 97.56 230 ALA B C 1
ATOM 3980 O O . ALA B 1 230 ? 12.891 19.078 26.719 1 97.56 230 ALA B O 1
ATOM 3981 N N . SER B 1 231 ? 11.391 20.484 25.844 1 96.56 231 SER B N 1
ATOM 3982 C CA . SER B 1 231 ? 10.367 20.188 26.844 1 96.56 231 SER B CA 1
ATOM 3983 C C . SER B 1 231 ? 9.656 18.875 26.531 1 96.56 231 SER B C 1
ATOM 3985 O O . SER B 1 231 ? 8.891 18.375 27.359 1 96.56 231 SER B O 1
ATOM 3987 N N . GLY B 1 232 ? 9.82 18.391 25.328 1 96.31 232 GLY B N 1
ATOM 3988 C CA . GLY B 1 232 ? 9.188 17.141 24.938 1 96.31 232 GLY B CA 1
ATOM 3989 C C . GLY B 1 232 ? 7.832 17.328 24.297 1 96.31 232 GLY B C 1
ATOM 3990 O O . GLY B 1 232 ? 7.09 16.359 24.094 1 96.31 232 GLY B O 1
ATOM 3991 N N . GLU B 1 233 ? 7.398 18.562 23.953 1 96.56 233 GLU B N 1
ATOM 3992 C CA . GLU B 1 233 ? 6.148 18.844 23.266 1 96.56 233 GLU B CA 1
ATOM 3993 C C . GLU B 1 233 ? 6.223 18.438 21.797 1 96.56 233 GLU B C 1
ATOM 3995 O O . GLU B 1 233 ? 5.281 17.844 21.266 1 96.56 233 GLU B O 1
ATOM 4000 N N . ILE B 1 234 ? 7.344 18.781 21.141 1 98.38 234 ILE B N 1
ATOM 4001 C CA . ILE B 1 234 ? 7.52 18.547 19.719 1 98.38 234 ILE B CA 1
ATOM 4002 C C . ILE B 1 234 ? 8.656 17.547 19.5 1 98.38 234 ILE B C 1
ATOM 4004 O O . ILE B 1 234 ? 9.727 17.688 20.094 1 98.38 234 ILE B O 1
ATOM 4008 N N . TRP B 1 235 ? 8.422 16.5 18.734 1 98.44 235 TRP B N 1
ATOM 4009 C CA . TRP B 1 235 ? 9.398 15.5 18.328 1 98.44 235 TRP B CA 1
ATOM 4010 C C . TRP B 1 235 ? 9.688 15.586 16.844 1 98.44 235 TRP B C 1
ATOM 4012 O O . TRP B 1 235 ? 8.773 15.555 16.016 1 98.44 235 TRP B O 1
ATOM 4022 N N . ILE B 1 236 ? 10.938 15.727 16.5 1 98.69 236 ILE B N 1
ATOM 4023 C CA . ILE B 1 236 ? 11.367 15.797 15.102 1 98.69 236 ILE B CA 1
ATOM 4024 C C . ILE B 1 236 ? 12.375 14.68 14.82 1 98.69 236 ILE B C 1
ATOM 4026 O O . ILE B 1 236 ? 13.359 14.523 15.547 1 98.69 236 ILE B O 1
ATOM 4030 N N . ASN B 1 237 ? 12.148 13.93 13.812 1 98.56 237 ASN B N 1
ATOM 4031 C CA . ASN B 1 237 ? 12.984 12.789 13.477 1 98.56 237 ASN B CA 1
ATOM 4032 C C . ASN B 1 237 ? 13.484 12.859 12.039 1 98.56 237 ASN B C 1
ATOM 4034 O O . ASN B 1 237 ? 12.68 12.898 11.102 1 98.56 237 ASN B O 1
ATOM 4038 N N . TRP B 1 238 ? 14.797 12.844 11.852 1 98.62 238 TRP B N 1
ATOM 4039 C CA . TRP B 1 238 ? 15.438 12.734 10.547 1 98.62 238 TRP B CA 1
ATOM 4040 C C . TRP B 1 238 ? 15.703 11.273 10.195 1 98.62 238 TRP B C 1
ATOM 4042 O O . TRP B 1 238 ? 16.203 10.508 11.023 1 98.62 238 TRP B O 1
ATOM 4052 N N . HIS B 1 239 ? 15.344 10.898 9.016 1 98.56 239 HIS B N 1
ATOM 4053 C CA . HIS B 1 239 ? 15.562 9.539 8.547 1 98.56 239 HIS B CA 1
ATOM 4054 C C . HIS B 1 239 ? 16.516 9.508 7.359 1 98.56 239 HIS B C 1
ATOM 4056 O O . HIS B 1 239 ? 16.172 9.945 6.262 1 98.56 239 HIS B O 1
ATOM 4062 N N . LYS B 1 240 ? 17.688 8.938 7.582 1 98.25 240 LYS B N 1
ATOM 4063 C CA . LYS B 1 240 ? 18.75 8.906 6.578 1 98.25 240 LYS B CA 1
ATOM 4064 C C . LYS B 1 240 ? 18.297 8.164 5.32 1 98.25 240 LYS B C 1
ATOM 4066 O O . LYS B 1 240 ? 17.656 7.121 5.41 1 98.25 240 LYS B O 1
ATOM 4071 N N . ARG B 1 241 ? 18.531 8.727 4.156 1 97.81 241 ARG B N 1
ATOM 4072 C CA . ARG B 1 241 ? 18.438 8.125 2.83 1 97.81 241 ARG B CA 1
ATOM 4073 C C . ARG B 1 241 ? 17.016 8.172 2.307 1 97.81 241 ARG B C 1
ATOM 4075 O O . ARG B 1 241 ? 16.766 7.926 1.123 1 97.81 241 ARG B O 1
ATOM 4082 N N . TYR B 1 242 ? 16.047 8.484 3.133 1 98.62 242 TYR B N 1
ATOM 4083 C CA . TYR B 1 242 ? 14.648 8.484 2.689 1 98.62 242 TYR B CA 1
ATOM 4084 C C . TYR B 1 242 ? 14.336 9.734 1.878 1 98.62 242 TYR B C 1
ATOM 4086 O O . TYR B 1 242 ? 14.789 10.828 2.217 1 98.62 242 TYR B O 1
ATOM 4094 N N . ASP B 1 243 ? 13.594 9.578 0.794 1 98.25 243 ASP B N 1
ATOM 4095 C CA . ASP B 1 243 ? 13.203 10.68 -0.084 1 98.25 243 ASP B CA 1
ATOM 4096 C C . ASP B 1 243 ? 11.766 11.109 0.189 1 98.25 243 ASP B C 1
ATOM 4098 O O . ASP B 1 243 ? 11.242 10.898 1.286 1 98.25 243 ASP B O 1
ATOM 4102 N N . HIS B 1 244 ? 11.164 11.977 -0.687 1 97.12 244 HIS B N 1
ATOM 4103 C CA . HIS B 1 244 ? 9.789 12.438 -0.564 1 97.12 244 HIS B CA 1
ATOM 4104 C C . HIS B 1 244 ? 8.828 11.508 -1.298 1 97.12 244 HIS B C 1
ATOM 4106 O O . HIS B 1 244 ? 8.148 11.93 -2.234 1 97.12 244 HIS B O 1
ATOM 4112 N N . SER B 1 245 ? 8.758 10.219 -0.945 1 93.81 245 SER B N 1
ATOM 4113 C CA . SER B 1 245 ? 7.938 9.227 -1.617 1 93.81 245 SER B CA 1
ATOM 4114 C C . SER B 1 245 ? 7.008 8.523 -0.633 1 93.81 245 SER B C 1
ATOM 4116 O O . SER B 1 245 ? 7.156 8.672 0.582 1 93.81 245 SER B O 1
ATOM 4118 N N . PHE B 1 246 ? 6.086 7.836 -1.16 1 91.44 246 PHE B N 1
ATOM 4119 C CA . PHE B 1 246 ? 5.195 7.031 -0.334 1 91.44 246 PHE B CA 1
ATOM 4120 C C . PHE B 1 246 ? 5.969 5.945 0.403 1 91.44 246 PHE B C 1
ATOM 4122 O O . PHE B 1 246 ? 5.547 5.492 1.468 1 91.44 246 PHE B O 1
ATOM 4129 N N . TYR B 1 247 ? 7.145 5.535 -0.109 1 95.25 247 TYR B N 1
ATOM 4130 C CA . TYR B 1 247 ? 7.965 4.527 0.554 1 95.25 247 TYR B CA 1
ATOM 4131 C C . TYR B 1 247 ? 8.492 5.047 1.887 1 95.25 247 TYR B C 1
ATOM 4133 O O . TYR B 1 247 ? 8.648 4.277 2.84 1 95.25 247 TYR B O 1
ATOM 4141 N N . PHE B 1 248 ? 8.758 6.391 1.886 1 96.44 248 PHE B N 1
ATOM 4142 C CA . PHE B 1 248 ? 9.086 7.035 3.15 1 96.44 248 PHE B CA 1
ATOM 4143 C C . PHE B 1 248 ? 7.91 6.973 4.117 1 96.44 248 PHE B C 1
ATOM 4145 O O . PHE B 1 248 ? 8.062 6.551 5.266 1 96.44 248 PHE B O 1
ATOM 4152 N N . VAL B 1 249 ? 6.73 7.266 3.703 1 95.38 249 VAL B N 1
ATOM 4153 C CA . VAL B 1 249 ? 5.52 7.293 4.52 1 95.38 249 VAL B CA 1
ATOM 4154 C C . VAL B 1 249 ? 5.25 5.902 5.086 1 95.38 249 VAL B C 1
ATOM 4156 O O . VAL B 1 249 ? 5.059 5.746 6.297 1 95.38 249 VAL B O 1
ATOM 4159 N N . HIS B 1 250 ? 5.262 4.953 4.223 1 92.31 250 HIS B N 1
ATOM 4160 C CA . HIS B 1 250 ? 4.922 3.6 4.645 1 92.31 250 HIS B CA 1
ATOM 4161 C C . HIS B 1 250 ? 5.926 3.072 5.664 1 92.31 250 HIS B C 1
ATOM 4163 O O . HIS B 1 250 ? 5.562 2.32 6.57 1 92.31 250 HIS B O 1
ATOM 4169 N N . SER B 1 251 ? 7.195 3.484 5.52 1 95.56 251 SER B N 1
ATOM 4170 C CA . SER B 1 251 ? 8.258 3 6.395 1 95.56 251 SER B CA 1
ATOM 4171 C C . SER B 1 251 ? 8.109 3.555 7.809 1 95.56 251 SER B C 1
ATOM 4173 O O . SER B 1 251 ? 8.531 2.926 8.781 1 95.56 251 SER B O 1
ATOM 4175 N N . HIS B 1 252 ? 7.41 4.746 7.934 1 96.44 252 HIS B N 1
ATOM 4176 C CA . HIS B 1 252 ? 7.523 5.422 9.219 1 96.44 252 HIS B CA 1
ATOM 4177 C C . HIS B 1 252 ? 6.148 5.766 9.781 1 96.44 252 HIS B C 1
ATOM 4179 O O . HIS B 1 252 ? 6.043 6.344 10.867 1 96.44 252 HIS B O 1
ATOM 4185 N N . ILE B 1 253 ? 5.023 5.363 9.125 1 95.62 253 ILE B N 1
ATOM 4186 C CA . ILE B 1 253 ? 3.68 5.77 9.531 1 95.62 253 ILE B CA 1
ATOM 4187 C C . ILE B 1 253 ? 3.312 5.098 10.852 1 95.62 253 ILE B C 1
ATOM 4189 O O . ILE B 1 253 ? 2.477 5.605 11.602 1 95.62 253 ILE B O 1
ATOM 4193 N N . ARG B 1 254 ? 3.91 3.924 11.188 1 94.94 254 ARG B N 1
ATOM 4194 C CA . ARG B 1 254 ? 3.627 3.221 12.438 1 94.94 254 ARG B CA 1
ATOM 4195 C C . ARG B 1 254 ? 3.828 4.137 13.641 1 94.94 254 ARG B C 1
ATOM 4197 O O . ARG B 1 254 ? 2.994 4.172 14.547 1 94.94 254 ARG B O 1
ATOM 4204 N N . GLU B 1 255 ? 4.902 4.879 13.648 1 96.62 255 GLU B N 1
ATOM 4205 C CA . GLU B 1 255 ? 5.254 5.734 14.781 1 96.62 255 GLU B CA 1
ATOM 4206 C C . GLU B 1 255 ? 4.207 6.82 14.992 1 96.62 255 GLU B C 1
ATOM 4208 O O . GLU B 1 255 ? 3.959 7.238 16.125 1 96.62 255 GLU B O 1
ATOM 4213 N N . HIS B 1 256 ? 3.576 7.211 13.945 1 97.69 256 HIS B N 1
ATOM 4214 C CA . HIS B 1 256 ? 2.535 8.227 14.055 1 97.69 256 HIS B CA 1
ATOM 4215 C C . HIS B 1 256 ? 1.298 7.676 14.75 1 97.69 256 HIS B C 1
ATOM 4217 O O . HIS B 1 256 ? 0.681 8.367 15.57 1 97.69 256 HIS B O 1
ATOM 4223 N N . PHE B 1 257 ? 0.944 6.449 14.469 1 96.56 257 PHE B N 1
ATOM 4224 C CA . PHE B 1 257 ? -0.181 5.832 15.164 1 96.56 257 PHE B CA 1
ATOM 4225 C C . PHE B 1 257 ? 0.141 5.617 16.641 1 96.56 257 PHE B C 1
ATOM 4227 O O . PHE B 1 257 ? -0.702 5.863 17.5 1 96.56 257 PHE B O 1
ATOM 4234 N N . VAL B 1 258 ? 1.378 5.172 16.922 1 96.25 258 VAL B N 1
ATOM 4235 C CA . VAL B 1 258 ? 1.805 5.02 18.297 1 96.25 258 VAL B CA 1
ATOM 4236 C C . VAL B 1 258 ? 1.703 6.363 19.031 1 96.25 258 VAL B C 1
ATOM 4238 O O . VAL B 1 258 ? 1.114 6.449 20.109 1 96.25 258 VAL B O 1
ATOM 4241 N N . PHE B 1 259 ? 2.217 7.391 18.406 1 97.75 259 PHE B N 1
ATOM 4242 C CA . PHE B 1 259 ? 2.229 8.734 18.969 1 97.75 259 PHE B CA 1
ATOM 4243 C C . PHE B 1 259 ? 0.813 9.195 19.297 1 97.75 259 PHE B C 1
ATOM 4245 O O . PHE B 1 259 ? 0.54 9.633 20.422 1 97.75 259 PHE B O 1
ATOM 4252 N N . HIS B 1 260 ? -0.114 9.07 18.328 1 97.25 260 HIS B N 1
ATOM 4253 C CA . HIS B 1 260 ? -1.484 9.523 18.531 1 97.25 260 HIS B CA 1
ATOM 4254 C C . HIS B 1 260 ? -2.186 8.68 19.594 1 97.25 260 HIS B C 1
ATOM 4256 O O . HIS B 1 260 ? -2.988 9.195 20.375 1 97.25 260 HIS B O 1
ATOM 4262 N N . SER B 1 261 ? -1.917 7.398 19.656 1 94.44 261 SER B N 1
ATOM 4263 C CA . SER B 1 261 ? -2.553 6.527 20.625 1 94.44 261 SER B CA 1
ATOM 4264 C C . SER B 1 261 ? -2.156 6.91 22.047 1 94.44 261 SER B C 1
ATOM 4266 O O . SER B 1 261 ? -2.945 6.758 22.984 1 94.44 261 SER B O 1
ATOM 4268 N N . GLU B 1 262 ? -0.934 7.445 22.234 1 93.31 262 GLU B N 1
ATOM 4269 C CA . GLU B 1 262 ? -0.43 7.84 23.547 1 93.31 262 GLU B CA 1
ATOM 4270 C C . GLU B 1 262 ? -1.059 9.148 24 1 93.31 262 GLU B C 1
ATOM 4272 O O . GLU B 1 262 ? -1.07 9.453 25.203 1 93.31 262 GLU B O 1
ATOM 4277 N N . HIS B 1 263 ? -1.568 9.914 23.078 1 90.69 263 HIS B N 1
ATOM 4278 C CA . HIS B 1 263 ? -2.104 11.227 23.422 1 90.69 263 HIS B CA 1
ATOM 4279 C C . HIS B 1 263 ? -3.627 11.219 23.422 1 90.69 263 HIS B C 1
ATOM 4281 O O . HIS B 1 263 ? -4.258 12.234 23.734 1 90.69 263 HIS B O 1
ATOM 4287 N N . HIS B 1 264 ? -4.281 10.148 22.938 1 76.56 264 HIS B N 1
ATOM 4288 C CA . HIS B 1 264 ? -5.73 10.031 23.031 1 76.56 264 HIS B CA 1
ATOM 4289 C C . HIS B 1 264 ? -6.172 9.703 24.453 1 76.56 264 HIS B C 1
ATOM 4291 O O . HIS B 1 264 ? -7.266 10.094 24.875 1 76.56 264 HIS B O 1
ATOM 4297 N N . ASP B 1 265 ? -5.453 8.797 25.156 1 58.56 265 ASP B N 1
ATOM 4298 C CA . ASP B 1 265 ? -5.781 8.422 26.531 1 58.56 265 ASP B CA 1
ATOM 4299 C C . ASP B 1 265 ? -5.52 9.578 27.5 1 58.56 265 ASP B C 1
ATOM 4301 O O . ASP B 1 265 ? -5.629 9.414 28.719 1 58.56 265 ASP B O 1
ATOM 4305 N N . LEU B 1 266 ? -5.148 10.758 26.906 1 43.34 266 LEU B N 1
ATOM 4306 C CA . LEU B 1 266 ? -4.883 11.867 27.812 1 43.34 266 LEU B CA 1
ATOM 4307 C C . LEU B 1 266 ? -6.129 12.734 28 1 43.34 266 LEU B C 1
ATOM 4309 O O . LEU B 1 266 ? -6.926 12.883 27.062 1 43.34 266 LEU B O 1
#

InterPro domains:
  IPR000801 Esterase-like [PF00756] (26-251)
  IPR014186 S-formylglutathione hydrolase [PTHR10061] (4-263)
  IPR029058 Alpha/Beta hydrolase fold [G3DSA:3.40.50.1820] (4-266)
  IPR029058 Alpha/Beta hydrolase fold [SSF53474] (4-263)

Solvent-accessible surface area (backbone atoms only — not comparable to full-atom values): 27018 Å² total; per-residue (Å²): 132,64,64,76,41,80,75,46,76,41,35,27,54,82,13,35,46,30,35,31,36,29,60,36,75,64,71,71,40,76,37,46,33,29,34,35,39,9,48,46,53,73,69,65,73,47,59,24,36,40,33,37,40,33,56,31,70,89,43,39,28,69,55,59,64,43,41,36,64,55,52,50,50,28,31,74,62,38,24,32,38,36,22,54,34,83,39,56,86,55,58,84,54,72,60,51,31,50,42,55,45,52,76,39,46,67,32,50,48,45,29,66,69,47,51,49,53,52,49,47,57,74,74,43,64,62,35,83,56,27,33,32,24,18,29,28,57,14,8,22,48,26,50,37,51,38,67,74,37,60,88,58,34,52,29,33,30,22,41,48,36,41,24,44,20,76,91,35,72,55,27,59,75,64,41,59,86,39,83,60,60,66,56,51,26,53,33,53,32,45,64,73,40,78,81,55,81,89,62,42,32,40,37,42,35,38,68,49,22,83,44,59,82,46,48,20,27,63,70,61,32,49,62,64,40,40,69,41,40,74,72,64,42,36,47,78,44,79,37,83,66,16,35,83,46,66,44,34,48,53,55,52,49,64,58,54,51,53,53,46,56,67,38,55,83,99,130,64,67,76,41,79,76,46,76,42,36,27,53,84,14,35,45,29,34,29,36,30,60,36,74,63,71,70,41,78,36,47,33,30,36,33,38,11,49,46,51,75,67,65,72,46,59,24,36,40,33,37,39,32,56,31,72,87,43,38,28,69,57,57,64,43,40,36,63,56,52,50,50,28,31,75,62,38,23,33,37,37,21,56,34,83,39,58,87,56,57,81,54,73,61,51,31,50,41,56,43,53,77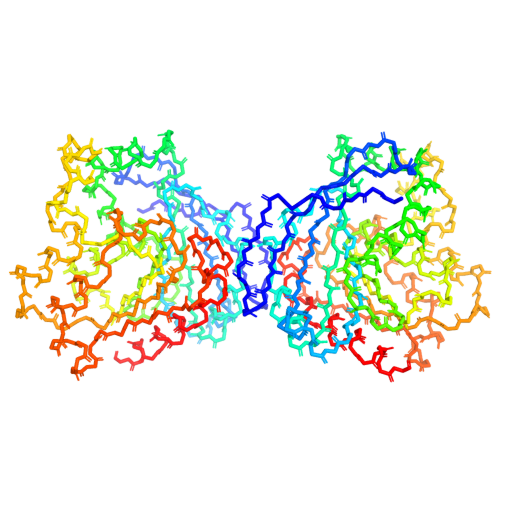,39,46,66,33,51,49,46,28,66,70,47,51,48,53,52,48,46,57,74,74,42,65,62,35,84,55,27,34,32,25,16,29,28,59,13,8,21,50,27,49,38,51,38,69,75,36,58,89,57,35,51,30,33,31,22,42,48,35,42,21,44,21,76,88,34,73,55,27,58,75,66,40,60,86,41,79,62,61,70,55,51,26,53,34,52,32,45,63,73,38,78,82,56,79,90,61,41,32,41,37,40,36,38,68,49,23,84,43,59,82,47,46,19,28,62,69,62,32,49,62,64,41,41,68,41,40,73,73,64,43,36,47,78,42,81,36,83,66,15,35,83,46,67,44,34,48,53,56,52,48,64,58,53,51,55,52,44,53,66,39,56,84,99

Secondary structure (DSSP, 8-state):
-PPPEEEEEEEETTEEEEEEEEEETTTTEEEEEEEEE-HHHHTT-S-EEEEEEEPPTT--HHHHHHHS-HHHHHHHTTEEEEEE--STT--SSHHHHHHHHHHTHHHHHHIIIIIHHHHHHHHS-EEEEEEEEEETHHHHHHHHHHHHSTTTEEEEEEES--BS-TTSHHHHHHTTTS---GGGSHHHHHHH-TTPPP--EEEEEETT-TTBTTTB-HHHHHHHTHHHHHTTSEEEEEETT--SSHHHHHHHHHHHHHHHHHHH--/-PPPEEEEEEEETTEEEEEEEEEETTTTEEEEEEEEE-HHHHTT-S-EEEEEEEPPTT--HHHHHHH--HHHHHHHTTEEEEEE--STT--SSHHHHHHHHHHTHHHHHHIIIIIHHHHHHHHS-EEEEEEEEEETHHHHHHHHHHHHSTTTEEEEEEES--BS-TTSHHHHHHTTTS---GGGSHHHHHHH-TTPPP--EEEEEETT-TTBTTTB-HHHHHHHTHHHHHTTSEEEEEETT--SSHHHHHHHHHHHHHHHHHHH--